Protein AF-A0A2A4GC80-F1 (afdb_monomer)

Radius of gyration: 31.44 Å; Cα contacts (8 Å, |Δi|>4): 1079; chains: 1; bounding box: 98×64×93 Å

InterPro domains:
  IPR057561 NAD glycohydrolase, translocation F5/8 type C domain [NF047619] (496-576)
  IPR057561 NAD glycohydrolase, translocation F5/8 type C domain [PF25302] (497-576)

Secondary structure (DSSP, 8-state):
---------PPP-----------------------SHHHHHHHTSS--HHHHHHHHHTT-HHHHHHHS--SHHHHHHHHSEEGGGTEE-TTGGGHHHHHHHHHHHHHHSS-GGGTHHHHHHHTT----TTHHHHHHHHHHHHHHHTT-THHHHTS-HHHHHHHHHHHH-SSS----HHHHHHS-HHHHHHHHHHHHHTSSTT-S-----GGGTTT-TTEEEEEE-SS-SSS-EEEEEEPTTS--EEEEEEEETTEEEEEEEEE----TTS-EEEEEEEETTEEEEEEE-SSSS-EEEEEEEEEETTEEEEEEEEEEE--TT-TT-EEEEEEEEEEEETT-TTS------PPPHHHHHHH-EEEE-EEEPEE-HHHHHHHHTT-SS--SSHHHHTTGGGT-GGGG--HHHH--SS--TT--GGGG-BEEEEE--S-TTS-GGGGG-TTS---EEEETTBPPPEEEEE-S--HHHHHHHSS-HHHH--TT-EEESSEEEEEEEB-TT-HHHHHHSEEEEEEEEEETTEEEEEEE--S-SS-EEEEES--EETT-EEEEEEEEEEPPSS--EEEEEEE--B-TTTS-HHHHHH--HHHHHHHHHHHHHH-

Solvent-accessible surface area (backbone atoms only — not comparable to full-atom values): 34296 Å² total; per-residue (Å²): 138,83,84,86,82,84,78,85,79,87,80,90,78,91,80,87,83,87,84,85,82,89,87,82,87,90,81,89,84,83,92,82,85,88,85,64,70,72,62,59,61,58,68,74,69,63,79,39,71,70,54,28,52,50,16,57,74,72,62,36,63,68,52,25,62,69,34,46,59,64,30,28,67,52,37,38,64,36,24,25,71,37,71,95,75,75,41,72,23,93,37,27,98,48,21,64,62,57,50,49,50,52,52,47,49,54,72,74,50,96,41,70,89,56,54,60,40,57,53,36,29,27,37,82,31,72,65,46,74,66,39,48,41,52,51,39,53,51,49,55,48,48,34,63,77,68,67,44,48,60,77,49,57,74,44,55,74,69,57,31,47,30,29,52,42,25,66,41,46,56,100,73,61,67,89,55,68,72,64,43,69,66,39,47,75,70,57,28,50,46,53,51,47,38,56,68,58,61,71,43,75,66,81,60,86,80,78,72,53,72,76,82,52,65,89,42,84,61,50,46,75,46,80,39,46,38,84,70,80,87,54,65,18,42,38,39,28,41,29,85,89,63,55,46,43,24,38,35,26,42,65,54,97,89,43,76,40,71,74,46,61,46,68,50,74,46,42,88,99,47,32,31,69,78,49,75,46,67,40,101,55,20,33,28,45,31,27,29,40,86,87,67,72,55,45,36,39,37,39,35,34,31,64,56,95,92,38,45,26,37,46,32,34,39,36,36,36,44,65,98,81,57,93,74,54,46,23,44,38,34,76,36,75,56,70,42,65,45,77,57,86,83,64,84,88,77,76,70,70,84,71,57,74,77,53,35,75,72,72,34,46,79,41,74,48,68,46,67,42,41,76,30,62,66,44,50,49,40,29,54,65,69,54,97,66,88,67,98,46,71,35,60,48,50,52,45,45,84,78,39,58,75,44,43,42,25,46,54,37,62,20,72,95,66,93,60,98,78,63,54,42,36,54,54,39,34,49,38,67,45,46,69,66,93,44,80,91,29,43,44,69,22,32,59,45,82,64,41,71,48,34,22,50,44,36,82,93,57,58,43,59,36,34,41,29,62,45,57,88,41,71,67,34,29,70,59,26,74,44,55,49,78,80,71,58,52,71,83,42,60,45,19,63,57,30,70,51,42,33,23,44,11,27,36,48,30,71,65,52,31,50,29,26,10,24,57,29,31,30,40,34,22,52,73,83,42,81,71,44,33,36,38,46,60,99,43,63,58,47,27,27,42,74,45,96,45,77,38,35,55,81,45,39,39,35,41,32,58,77,41,66,45,83,27,78,75,38,72,42,28,21,31,10,31,37,49,34,26,31,33,77,67,34,27,70,64,43,47,75,74,37,52,42,67,60,45,30,51,54,51,55,52,53,67,73,76,109

pLDDT: mean 83.47, std 18.4, range [22.56, 98.69]

Foldseek 3Di:
DDDDDDDDDDDDDDDDDDDDDDDDDDDDDDDDDDDPPVVVVVVLQDQDPVQCVVCVVVVVVVSNLNNPDQAQVSLCQAANAPPVVRGGHPCNVVLLVSLVVVLCDVVPDPVVVSLNSLLRHLAQDADDPRNLVSSLVSSVVCCVVVVVLCSLQVDDLNSSLSSLCSSQHDPDRDDDPVSLVSHDPSSSVSNVVCVVPVVPVPPDPPQDDPVVVVPDPQKDWDWADQAPPPGTWIWIAGAQPRAFWIWTWDQDPVGTGTQAIFGLPDDRQAWGFDDWYHDPAGIWTKTFGPPDFGWIKTFDWGQDPNFIWRAWIWIWGDDPPDPQQKIWTATGGQGHTRRPPPDPRDGDDDDDPVVSVVGTDIDHDAFEWDFPVQLVCLLQVQDPDGDPDVLVSLVCVVPPLNNRAGCQQQNDPDDDPPAFLLSQKWWDKAKDDPDPVQHSVLQADRSLQGWRKDFLVDWIKIKTAIDFPGPSLCVLQVDTPVVQFDQPDFFAAQDKKKFFWFSSNDPQRRQQAKTFQKKFKDKQNHTFHIYGYDSDRGIIMTTGGDTDGNGIMIIITRNDIDHHPHDSMTTTRYIRTGSRVRTDVVSRVRDDSVVSNVVVVVVVVVD

Structure (mmCIF, N/CA/C/O backbone):
data_AF-A0A2A4GC80-F1
#
_entry.id   AF-A0A2A4GC80-F1
#
loop_
_atom_site.group_PDB
_atom_site.id
_atom_site.type_symbol
_atom_site.label_atom_id
_atom_site.label_alt_id
_atom_site.label_comp_id
_atom_site.label_asym_id
_atom_site.label_entity_id
_atom_site.label_seq_id
_atom_site.pdbx_PDB_ins_code
_atom_site.Cartn_x
_atom_site.Cartn_y
_atom_site.Cartn_z
_atom_site.occupancy
_atom_site.B_iso_or_equiv
_atom_site.auth_seq_id
_atom_site.auth_comp_id
_atom_site.auth_asym_id
_atom_site.auth_atom_id
_atom_site.pdbx_PDB_model_num
ATOM 1 N N . MET A 1 1 ? 11.403 14.231 -29.311 1.00 30.09 1 MET A N 1
ATOM 2 C CA . MET A 1 1 ? 12.741 14.711 -28.906 1.00 30.09 1 MET A CA 1
ATOM 3 C C . MET A 1 1 ? 12.666 16.214 -28.730 1.00 30.09 1 MET A C 1
ATOM 5 O O . MET A 1 1 ? 12.681 16.936 -29.720 1.00 30.09 1 MET A O 1
ATOM 9 N N . VAL A 1 2 ? 12.499 16.675 -27.494 1.00 27.56 2 VAL A N 1
ATOM 10 C CA . VAL A 1 2 ? 12.651 18.093 -27.150 1.00 27.56 2 VAL A CA 1
ATOM 11 C C . VAL A 1 2 ? 14.129 18.310 -26.825 1.00 27.56 2 VAL A C 1
ATOM 13 O O . VAL A 1 2 ? 14.742 17.507 -26.131 1.00 27.56 2 VAL A O 1
ATOM 16 N N . SER A 1 3 ? 14.732 19.332 -27.428 1.00 22.56 3 SER A N 1
ATOM 17 C CA . SER A 1 3 ? 16.130 19.713 -27.222 1.00 22.56 3 SER A CA 1
ATOM 18 C C . SER A 1 3 ? 16.214 20.654 -26.020 1.00 22.56 3 SER A C 1
ATOM 20 O O . SER A 1 3 ? 15.749 21.790 -26.104 1.00 22.56 3 SER A O 1
ATOM 22 N N . CYS A 1 4 ? 16.816 20.203 -24.917 1.00 28.69 4 CYS A N 1
ATOM 23 C CA . CYS A 1 4 ? 17.088 21.056 -23.759 1.00 28.69 4 CYS A CA 1
ATOM 24 C C . CYS A 1 4 ? 18.430 21.782 -23.926 1.00 28.69 4 CYS A C 1
ATOM 26 O O . CYS A 1 4 ? 19.508 21.206 -23.784 1.00 28.69 4 CYS A O 1
ATOM 28 N N . ASN A 1 5 ? 18.358 23.078 -24.238 1.00 27.77 5 ASN A N 1
ATOM 29 C CA . ASN A 1 5 ? 19.490 24.001 -24.174 1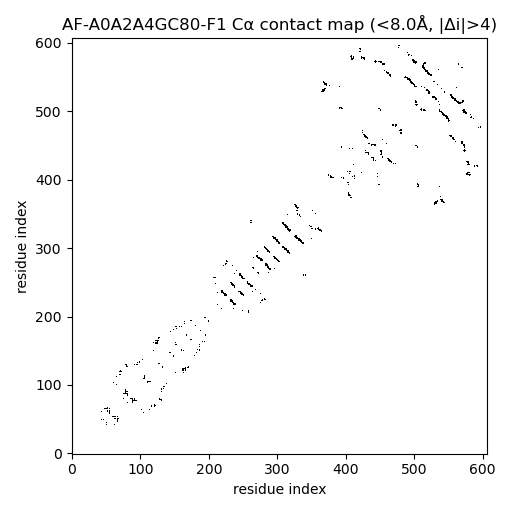.00 27.77 5 ASN A CA 1
ATOM 30 C C . ASN A 1 5 ? 19.670 24.487 -22.728 1.00 27.77 5 ASN A C 1
ATOM 32 O O . ASN A 1 5 ? 19.013 25.434 -22.296 1.00 27.77 5 ASN A O 1
ATOM 36 N N . LEU A 1 6 ? 20.600 23.879 -21.991 1.00 30.59 6 LEU A N 1
ATOM 37 C CA . LEU A 1 6 ? 21.017 24.350 -20.670 1.00 30.59 6 LEU A CA 1
ATOM 38 C C . LEU A 1 6 ? 21.818 25.657 -20.795 1.00 30.59 6 LEU A C 1
ATOM 40 O O . LEU A 1 6 ? 23.000 25.655 -21.141 1.00 30.59 6 LEU A O 1
ATOM 44 N N . LYS A 1 7 ? 21.191 26.795 -20.474 1.00 27.86 7 LYS A N 1
ATOM 45 C CA . LYS A 1 7 ? 21.909 28.026 -20.110 1.00 27.86 7 LYS A CA 1
ATOM 46 C C . LYS A 1 7 ? 22.063 28.073 -18.595 1.00 27.86 7 LYS A C 1
ATOM 48 O O . LYS A 1 7 ? 21.141 28.443 -17.879 1.00 27.86 7 LYS A O 1
ATOM 53 N N . THR A 1 8 ? 23.253 27.740 -18.113 1.00 30.36 8 THR A N 1
ATOM 54 C CA . THR A 1 8 ? 23.634 27.909 -16.711 1.00 30.36 8 THR A CA 1
ATOM 55 C C . THR A 1 8 ? 23.773 29.398 -16.372 1.00 30.36 8 THR A C 1
ATOM 57 O O . THR A 1 8 ? 24.620 30.107 -16.918 1.00 30.36 8 THR A O 1
ATOM 60 N N . LYS A 1 9 ? 22.951 29.895 -15.441 1.00 26.89 9 LYS A N 1
ATOM 61 C CA . LYS A 1 9 ? 23.216 31.142 -14.711 1.00 26.89 9 LYS A CA 1
ATOM 62 C C . LYS A 1 9 ? 23.900 30.784 -13.392 1.00 26.89 9 LYS A C 1
ATOM 64 O O . LYS A 1 9 ? 23.278 30.209 -12.509 1.00 26.89 9 LYS A O 1
ATOM 69 N N . LYS A 1 10 ? 25.186 31.127 -13.269 1.00 28.64 10 LYS A N 1
ATOM 70 C CA . LYS A 1 10 ? 25.913 31.126 -11.992 1.00 28.64 10 LYS A CA 1
ATOM 71 C C . LYS A 1 10 ? 25.399 32.270 -11.115 1.00 28.64 10 LYS A C 1
ATOM 73 O O . LYS A 1 10 ? 25.382 33.413 -11.567 1.00 28.64 10 LYS A O 1
ATOM 78 N N . ALA A 1 11 ? 25.037 31.962 -9.874 1.00 28.16 11 ALA A N 1
ATOM 79 C CA . ALA A 1 11 ? 24.889 32.941 -8.806 1.00 28.16 11 ALA A CA 1
ATOM 80 C C . ALA A 1 11 ? 26.154 32.915 -7.934 1.00 28.16 11 ALA A C 1
ATOM 82 O O . ALA A 1 11 ? 26.531 31.875 -7.396 1.00 28.16 11 ALA A O 1
ATOM 83 N N . ASP A 1 12 ? 26.817 34.065 -7.838 1.00 28.16 12 ASP A N 1
ATOM 84 C CA . ASP A 1 12 ? 27.981 34.306 -6.991 1.00 28.16 12 ASP A CA 1
ATOM 85 C C . ASP A 1 12 ? 27.600 34.296 -5.502 1.00 28.16 12 ASP A C 1
ATOM 87 O O . ASP A 1 12 ? 26.758 35.083 -5.064 1.00 28.16 12 ASP A O 1
ATOM 91 N N . LYS A 1 13 ? 28.308 33.507 -4.687 1.00 29.33 13 LYS A N 1
ATOM 92 C CA . LYS A 1 13 ? 28.498 33.804 -3.260 1.00 29.33 13 LYS A CA 1
ATOM 93 C C . LYS A 1 13 ? 29.982 33.722 -2.911 1.00 29.33 13 LYS A C 1
ATOM 95 O O . LYS A 1 13 ? 30.627 32.689 -3.047 1.00 29.33 13 LYS A O 1
ATOM 100 N N . LYS A 1 14 ? 30.504 34.874 -2.486 1.00 26.70 14 LYS A N 1
ATOM 101 C CA . LYS A 1 14 ? 31.869 35.115 -2.012 1.00 26.70 14 LYS A CA 1
ATOM 102 C C . LYS A 1 14 ? 32.149 34.313 -0.735 1.00 26.70 14 LYS A C 1
ATOM 104 O O . LYS A 1 14 ? 31.434 34.480 0.248 1.00 26.70 14 LYS A O 1
ATOM 109 N N . GLN A 1 15 ? 33.239 33.552 -0.728 1.00 27.12 15 GLN A N 1
ATOM 110 C CA . GLN A 1 15 ? 33.952 33.146 0.485 1.00 27.12 15 GLN A CA 1
ATOM 111 C C . GLN A 1 15 ? 35.281 33.905 0.552 1.00 27.12 15 GLN A C 1
ATOM 113 O O . GLN A 1 15 ? 36.039 33.955 -0.417 1.00 27.12 15 GLN A O 1
ATOM 118 N N . THR A 1 16 ? 35.540 34.523 1.699 1.00 24.94 16 THR A N 1
ATOM 119 C CA . THR A 1 16 ? 36.788 35.214 2.038 1.00 24.94 16 THR A CA 1
ATOM 120 C C . THR A 1 16 ? 37.766 34.202 2.649 1.00 24.94 16 THR A C 1
ATOM 122 O O . THR A 1 16 ? 37.379 33.528 3.603 1.00 24.94 16 THR A O 1
ATOM 125 N N . PRO A 1 17 ? 39.018 34.080 2.171 1.00 26.22 17 PRO A N 1
ATOM 126 C CA . PRO A 1 17 ? 39.993 33.165 2.756 1.00 26.22 17 PRO A CA 1
ATOM 127 C C . PRO A 1 17 ? 40.905 33.896 3.750 1.00 26.22 17 PRO A C 1
ATOM 129 O O . PRO A 1 17 ? 41.519 34.908 3.406 1.00 26.22 17 PRO A O 1
ATOM 132 N N . HIS A 1 18 ? 41.059 33.354 4.961 1.00 26.95 18 HIS A N 1
ATOM 133 C CA . HIS A 1 18 ? 42.179 33.717 5.827 1.00 26.95 18 HIS A CA 1
ATOM 134 C C . HIS A 1 18 ? 43.362 32.785 5.560 1.00 26.95 18 HIS A C 1
ATOM 136 O O . HIS A 1 18 ? 43.351 31.596 5.861 1.00 26.95 18 HIS A O 1
ATOM 142 N N . VAL A 1 19 ? 44.382 33.380 4.951 1.00 26.44 19 VAL A N 1
ATOM 143 C CA . VAL A 1 19 ? 45.738 32.862 4.792 1.00 26.44 19 VAL A CA 1
ATOM 144 C C . VAL A 1 19 ? 46.459 32.944 6.135 1.00 26.44 19 VAL A C 1
ATOM 146 O O . VAL A 1 19 ? 46.488 34.020 6.725 1.00 26.44 19 VAL A O 1
ATOM 149 N N . LEU A 1 20 ? 47.158 31.883 6.540 1.00 23.19 20 LEU A N 1
ATOM 150 C CA . LEU A 1 20 ? 48.491 32.037 7.125 1.00 23.19 20 LEU A CA 1
ATOM 151 C C . LEU A 1 20 ? 49.380 30.854 6.718 1.00 23.19 20 LEU A C 1
ATOM 153 O O . LEU A 1 20 ? 49.014 29.690 6.854 1.00 23.19 20 LEU A O 1
ATOM 157 N N . LYS A 1 21 ? 50.534 31.193 6.144 1.00 24.34 21 LYS A N 1
ATOM 158 C CA . LYS A 1 21 ? 51.545 30.295 5.586 1.00 24.34 21 LYS A CA 1
ATOM 159 C C . LYS A 1 21 ? 52.727 30.155 6.555 1.00 24.34 21 LYS A C 1
ATOM 161 O O . LYS A 1 21 ? 53.212 31.158 7.062 1.00 24.34 21 LYS A O 1
ATOM 166 N N . THR A 1 22 ? 53.217 28.914 6.624 1.00 24.11 22 THR A N 1
ATOM 167 C CA . THR A 1 22 ? 54.626 28.451 6.635 1.00 24.11 22 THR A CA 1
ATOM 168 C C . THR A 1 22 ? 55.581 28.821 7.768 1.00 24.11 22 THR A C 1
ATOM 170 O O . THR A 1 22 ? 55.891 29.991 7.936 1.00 24.11 22 THR A O 1
ATOM 173 N N . THR A 1 23 ? 56.204 27.777 8.331 1.00 23.80 23 THR A N 1
ATOM 174 C CA . THR A 1 23 ? 57.661 27.466 8.432 1.00 23.80 23 THR A CA 1
ATOM 175 C C . THR A 1 23 ? 57.766 26.093 9.131 1.00 23.80 23 THR A C 1
ATOM 177 O O . THR A 1 23 ? 56.880 25.797 9.921 1.00 23.80 23 THR A O 1
ATOM 180 N N . SER A 1 24 ? 58.737 25.187 9.010 1.00 27.38 24 SER A N 1
ATOM 181 C CA . SER A 1 24 ? 59.916 24.909 8.174 1.00 27.38 24 SER A CA 1
ATOM 182 C C . SER A 1 24 ? 60.475 23.546 8.655 1.00 27.38 24 SER A C 1
ATOM 184 O O . SER A 1 24 ? 60.138 23.091 9.745 1.00 27.38 24 SER A O 1
ATOM 186 N N . ASP A 1 25 ? 61.319 22.931 7.834 1.00 27.03 25 ASP A N 1
ATOM 187 C CA . ASP A 1 25 ? 61.891 21.575 7.900 1.00 27.03 25 ASP A CA 1
ATOM 188 C C . ASP A 1 25 ? 62.684 21.111 9.152 1.00 27.03 25 ASP A C 1
ATOM 190 O O . ASP A 1 25 ? 63.429 21.869 9.768 1.00 27.03 25 ASP A O 1
ATOM 194 N N . SER A 1 26 ? 62.618 19.779 9.340 1.00 27.89 26 SER A N 1
ATOM 195 C CA . SER A 1 26 ? 63.651 18.782 9.725 1.00 27.89 26 SER A CA 1
ATOM 196 C C . SER A 1 26 ? 64.352 18.776 11.103 1.00 27.89 26 SER A C 1
ATOM 198 O O . SER A 1 26 ? 65.144 19.658 11.421 1.00 27.89 26 SER A O 1
ATOM 200 N N . SER A 1 27 ? 64.209 17.666 11.849 1.00 27.67 27 SER A N 1
ATOM 201 C CA . SER A 1 27 ? 65.327 16.823 12.353 1.00 27.67 27 SER A CA 1
ATOM 202 C C . SER A 1 27 ? 64.827 15.539 13.056 1.00 27.67 27 SER A C 1
ATOM 204 O O . SER A 1 27 ? 63.855 15.564 13.805 1.00 27.67 27 SER A O 1
ATOM 206 N N . GLU A 1 28 ? 65.494 14.412 12.770 1.00 28.80 28 GLU A N 1
ATOM 207 C CA . GLU A 1 28 ? 65.446 13.114 13.482 1.00 28.80 28 GLU A CA 1
ATOM 208 C C . GLU A 1 28 ? 65.971 13.302 14.937 1.00 28.80 28 GLU A C 1
ATOM 210 O O . GLU A 1 28 ? 66.732 14.233 15.174 1.00 28.80 28 GLU A O 1
ATOM 215 N N . ALA A 1 29 ? 65.693 12.529 15.994 1.00 26.30 29 ALA A N 1
ATOM 216 C CA . ALA A 1 29 ? 65.423 11.106 16.175 1.00 26.30 29 ALA A CA 1
ATOM 217 C C . ALA A 1 29 ? 64.966 10.828 17.641 1.00 26.30 29 ALA A C 1
ATOM 219 O O . ALA A 1 29 ? 65.136 11.667 18.520 1.00 26.30 29 ALA A O 1
ATOM 220 N N . VAL A 1 30 ? 64.575 9.567 17.882 1.00 28.00 30 VAL A N 1
ATOM 221 C CA . VAL A 1 30 ? 64.546 8.800 19.155 1.00 28.00 30 VAL A CA 1
ATOM 222 C C . VAL A 1 30 ? 63.257 8.830 19.999 1.00 28.00 30 VAL A C 1
ATOM 224 O O . VAL A 1 30 ? 62.967 9.766 20.730 1.00 28.00 30 VAL A O 1
ATOM 227 N N . LEU A 1 31 ? 62.542 7.702 19.888 1.00 33.00 31 LEU A N 1
ATOM 228 C CA . LEU A 1 31 ? 61.768 6.967 20.901 1.00 33.00 31 LEU A CA 1
ATOM 229 C C . LEU A 1 31 ? 61.657 7.592 22.303 1.00 33.00 31 LEU A C 1
ATOM 231 O O . LEU A 1 31 ? 62.633 7.587 23.041 1.00 33.00 31 LEU A O 1
ATOM 235 N N . GLU A 1 32 ? 60.423 7.914 22.704 1.00 27.81 32 GLU A N 1
ATOM 236 C CA . GLU A 1 32 ? 59.838 7.514 23.995 1.00 27.81 32 GLU A CA 1
ATOM 237 C C . GLU A 1 32 ? 58.305 7.714 23.966 1.00 27.81 32 GLU A C 1
ATOM 239 O O . GLU A 1 32 ? 57.796 8.814 23.765 1.00 27.81 32 GLU A O 1
ATOM 244 N N . ALA A 1 33 ? 57.559 6.620 24.137 1.00 30.41 33 ALA A N 1
ATOM 245 C CA . ALA A 1 33 ? 56.185 6.618 24.654 1.00 30.41 33 ALA A CA 1
ATOM 246 C C . ALA A 1 33 ? 56.276 6.320 26.170 1.00 30.41 33 ALA A C 1
ATOM 248 O O . ALA A 1 33 ? 57.247 5.658 26.545 1.00 30.41 33 ALA A O 1
ATOM 249 N N . PRO A 1 34 ? 55.313 6.706 27.043 1.00 42.09 34 PRO A N 1
ATOM 250 C CA . PRO A 1 34 ? 53.899 6.955 26.736 1.00 42.09 34 PRO A CA 1
ATOM 251 C C . PRO A 1 34 ? 53.260 8.185 27.428 1.00 42.09 34 PRO A C 1
ATOM 253 O O . PRO A 1 34 ? 53.613 8.566 28.540 1.00 42.09 34 PRO A O 1
ATOM 256 N N . ALA A 1 35 ? 52.218 8.750 26.809 1.00 31.97 35 ALA A N 1
ATOM 257 C CA . ALA A 1 35 ? 51.281 9.669 27.474 1.00 31.97 35 ALA A CA 1
ATOM 258 C C . ALA A 1 35 ? 49.834 9.542 26.945 1.00 31.97 35 ALA A C 1
ATOM 260 O O . ALA A 1 35 ? 49.085 10.515 26.964 1.00 31.97 35 ALA A O 1
ATOM 261 N N . SER A 1 36 ? 49.426 8.367 26.444 1.00 41.88 36 SER A N 1
ATOM 262 C CA . SER A 1 36 ? 48.103 8.189 25.815 1.00 41.88 36 SER A CA 1
ATOM 263 C C . SER A 1 36 ? 47.082 7.379 26.625 1.00 41.88 36 SER A C 1
ATOM 265 O O . SER A 1 36 ? 45.894 7.511 26.362 1.00 41.88 36 SER A O 1
ATOM 267 N N . GLU A 1 37 ? 47.467 6.611 27.649 1.00 37.44 37 GLU A N 1
ATOM 268 C CA . GLU A 1 37 ? 46.485 5.788 28.389 1.00 37.44 37 GLU A CA 1
ATOM 269 C C . GLU A 1 37 ? 45.679 6.563 29.447 1.00 37.44 37 GLU A C 1
ATOM 271 O O . GLU A 1 37 ? 44.531 6.219 29.730 1.00 37.44 37 GLU A O 1
ATOM 276 N N . GLN A 1 38 ? 46.216 7.650 30.010 1.00 36.03 38 GLN A N 1
ATOM 277 C CA . GLN A 1 38 ? 45.509 8.395 31.065 1.00 36.03 38 GLN A CA 1
ATOM 278 C C . GLN A 1 38 ? 44.418 9.336 30.534 1.00 36.03 38 GLN A C 1
ATOM 280 O O . GLN A 1 38 ? 43.483 9.655 31.268 1.00 36.03 38 GLN A O 1
ATOM 285 N N . THR A 1 39 ? 44.490 9.753 29.269 1.00 34.53 39 THR A N 1
ATOM 286 C CA . THR A 1 39 ? 43.529 10.704 28.687 1.00 34.53 39 THR A CA 1
ATOM 287 C C . THR A 1 39 ? 42.304 9.996 28.095 1.00 34.53 39 THR A C 1
ATOM 289 O O . THR A 1 39 ? 41.198 10.513 28.207 1.00 34.53 39 THR A O 1
ATOM 292 N N . GLN A 1 40 ? 42.461 8.774 27.567 1.00 39.03 40 GLN A N 1
ATOM 293 C CA . GLN A 1 40 ? 41.349 7.950 27.061 1.00 39.03 40 GLN A CA 1
ATOM 294 C C . GLN A 1 40 ? 40.505 7.330 28.190 1.00 39.03 40 GLN A C 1
ATOM 296 O O . GLN A 1 40 ? 39.284 7.293 28.096 1.00 39.03 40 GLN A O 1
ATOM 301 N N . SER A 1 41 ? 41.133 6.951 29.309 1.00 44.44 41 SER A N 1
ATOM 302 C CA . SER A 1 41 ? 40.445 6.442 30.511 1.00 44.44 41 SER A CA 1
ATOM 303 C C . SER A 1 41 ? 39.530 7.487 31.178 1.00 44.44 41 SER A C 1
ATOM 305 O O . SER A 1 41 ? 38.493 7.153 31.758 1.00 44.44 41 SER A O 1
ATOM 307 N N . LYS A 1 42 ? 39.871 8.777 31.049 1.00 42.66 42 LYS A N 1
ATOM 308 C CA . LYS A 1 42 ? 39.121 9.879 31.669 1.00 42.66 42 LYS A CA 1
ATOM 309 C C . LYS A 1 42 ? 37.862 10.279 30.886 1.00 42.66 42 LYS A C 1
ATOM 311 O O . LYS A 1 42 ? 36.890 10.692 31.507 1.00 42.66 42 LYS A O 1
ATOM 316 N N . LEU A 1 43 ? 37.856 10.098 29.561 1.00 46.62 43 LEU A N 1
ATOM 317 C CA . LEU A 1 43 ? 36.695 10.350 28.688 1.00 46.62 43 LEU A CA 1
ATOM 318 C C . LEU A 1 43 ? 35.572 9.311 28.870 1.00 46.62 43 LEU A C 1
ATOM 320 O O . LEU A 1 43 ? 34.407 9.620 28.655 1.00 46.62 43 LEU A O 1
ATOM 324 N N . THR A 1 44 ? 35.895 8.107 29.352 1.00 50.66 44 THR A N 1
ATOM 325 C CA . THR A 1 44 ? 34.925 7.016 29.556 1.00 50.66 44 THR A CA 1
ATOM 326 C C . THR A 1 44 ? 34.139 7.054 30.877 1.00 50.66 44 THR A C 1
ATOM 328 O O . THR A 1 44 ? 33.307 6.173 31.094 1.00 50.66 44 THR A O 1
ATOM 331 N N . GLN A 1 45 ? 34.376 8.017 31.780 1.00 60.00 45 GLN A N 1
ATOM 332 C CA . GLN A 1 45 ? 33.712 8.050 33.100 1.00 60.00 45 GLN A CA 1
ATOM 333 C C . GLN A 1 45 ? 32.549 9.043 33.225 1.00 60.00 45 GLN A C 1
ATOM 335 O O . GLN A 1 45 ? 31.701 8.849 34.093 1.00 60.00 45 GLN A O 1
ATOM 340 N N . GLU A 1 46 ? 32.488 10.083 32.396 1.00 79.19 46 GLU A N 1
ATOM 341 C CA . GLU A 1 46 ? 31.406 11.071 32.454 1.00 79.19 46 GLU A CA 1
ATOM 342 C C . GLU A 1 46 ? 30.143 10.526 31.773 1.00 79.19 46 GLU A C 1
ATOM 344 O O . GLU A 1 46 ? 30.233 9.892 30.715 1.00 79.19 46 GLU A O 1
ATOM 349 N N . ILE A 1 47 ? 28.976 10.722 32.400 1.00 83.88 47 ILE A N 1
ATOM 350 C CA . ILE A 1 47 ? 27.700 10.288 31.823 1.00 83.88 47 ILE A CA 1
ATOM 351 C C . ILE A 1 47 ? 27.250 11.327 30.793 1.00 83.88 47 ILE A C 1
ATOM 353 O O . ILE A 1 47 ? 27.002 12.475 31.160 1.00 83.88 47 ILE A O 1
ATOM 357 N N . SER A 1 48 ? 27.162 10.943 29.519 1.00 88.19 48 SER A N 1
ATOM 358 C CA . SER A 1 48 ? 26.758 11.841 28.430 1.00 88.19 48 SER A CA 1
ATOM 359 C C . SER A 1 48 ? 26.063 11.099 27.287 1.00 88.19 48 SER A C 1
ATOM 361 O O . SER A 1 48 ? 26.277 9.904 27.074 1.00 88.19 48 SER A O 1
ATOM 363 N N . ILE A 1 49 ? 25.261 11.835 26.511 1.00 89.12 49 ILE A N 1
ATOM 364 C CA . ILE A 1 49 ? 24.573 11.318 25.319 1.00 89.12 49 ILE A CA 1
ATOM 365 C C . ILE A 1 49 ? 25.576 10.828 24.266 1.00 89.12 49 ILE A C 1
ATOM 367 O O . ILE A 1 49 ? 25.414 9.738 23.718 1.00 89.12 49 ILE A O 1
ATOM 371 N N . GLU A 1 50 ? 26.663 11.571 24.049 1.00 87.25 50 GLU A N 1
ATOM 372 C CA . GLU A 1 50 ? 27.740 11.181 23.132 1.00 87.25 50 GLU A CA 1
ATOM 373 C C . GLU A 1 50 ? 28.369 9.837 23.536 1.00 87.25 50 GLU A C 1
ATOM 375 O O . GLU A 1 50 ? 28.542 8.946 22.703 1.00 87.25 50 GLU A O 1
ATOM 380 N N . ASN A 1 51 ? 28.631 9.638 24.832 1.00 88.50 51 ASN A N 1
ATOM 381 C CA . ASN A 1 51 ? 29.185 8.383 25.335 1.00 88.50 51 ASN A CA 1
ATOM 382 C C . ASN A 1 51 ? 28.185 7.221 25.242 1.00 88.50 51 ASN A C 1
ATOM 384 O O . ASN A 1 51 ? 28.596 6.081 25.017 1.00 88.50 51 ASN A O 1
ATOM 388 N N . LEU A 1 52 ? 26.883 7.487 25.386 1.00 92.12 52 LEU A N 1
ATOM 389 C CA . LEU A 1 52 ? 25.836 6.489 25.169 1.00 92.12 52 LEU A CA 1
ATOM 390 C C . LEU A 1 52 ? 25.750 6.074 23.688 1.00 92.12 52 LEU A C 1
ATOM 392 O O . LEU A 1 52 ? 25.652 4.881 23.392 1.00 92.12 52 LEU A O 1
ATOM 396 N N . TYR A 1 53 ? 25.846 7.031 22.758 1.00 88.56 53 TYR A N 1
ATOM 397 C CA . TYR A 1 53 ? 25.906 6.768 21.315 1.00 88.56 53 TYR A CA 1
ATOM 398 C C . TYR A 1 53 ? 27.137 5.936 20.930 1.00 88.56 53 TYR A C 1
ATOM 400 O O . TYR A 1 53 ? 27.013 4.942 20.207 1.00 88.56 53 TYR A O 1
ATOM 408 N N . LEU A 1 54 ? 28.316 6.299 21.446 1.00 85.38 54 LEU A N 1
ATOM 409 C CA . LEU A 1 54 ? 29.553 5.549 21.217 1.00 85.38 54 LEU A CA 1
ATOM 410 C C . LEU A 1 54 ? 29.439 4.117 21.750 1.00 85.38 54 LEU A C 1
ATOM 412 O O . LEU A 1 54 ? 29.711 3.171 21.013 1.00 85.38 54 LEU A O 1
ATOM 416 N N . ALA A 1 55 ? 28.949 3.941 22.980 1.00 90.81 55 ALA A N 1
ATOM 417 C CA . ALA A 1 55 ? 28.790 2.620 23.582 1.00 90.81 55 ALA A CA 1
ATOM 418 C C . ALA A 1 55 ? 27.823 1.715 22.799 1.00 90.81 55 ALA A C 1
ATOM 420 O O . ALA A 1 55 ? 28.080 0.518 22.649 1.00 90.81 55 ALA A O 1
ATOM 421 N N . LEU A 1 56 ? 26.731 2.276 22.268 1.00 87.69 56 LEU A N 1
ATOM 422 C CA . LEU A 1 56 ? 25.797 1.548 21.408 1.00 87.69 56 LEU A CA 1
ATOM 423 C C . LEU A 1 56 ? 26.447 1.155 20.071 1.00 87.69 56 LEU A C 1
ATOM 425 O O . LEU A 1 56 ? 26.357 -0.002 19.657 1.00 87.69 56 LEU A O 1
ATOM 429 N N . THR A 1 57 ? 27.137 2.097 19.423 1.00 85.56 57 THR A N 1
ATOM 430 C CA . THR A 1 57 ? 27.787 1.897 18.116 1.00 85.56 57 THR A CA 1
ATOM 431 C C . THR A 1 57 ? 28.893 0.843 18.187 1.00 85.56 57 THR A C 1
ATOM 433 O O . THR A 1 57 ? 28.987 -0.032 17.325 1.00 85.56 57 THR A O 1
ATOM 436 N N . GLU A 1 58 ? 29.708 0.890 19.240 1.00 89.19 58 GLU A N 1
ATOM 437 C CA . GLU A 1 58 ? 30.797 -0.061 19.484 1.00 89.19 58 GLU A CA 1
ATOM 438 C C . GLU A 1 58 ? 30.307 -1.388 20.081 1.00 89.19 58 GLU A C 1
ATOM 440 O O . GLU A 1 58 ? 31.073 -2.348 20.176 1.00 89.19 58 GLU A O 1
ATOM 445 N N . LYS A 1 59 ? 29.022 -1.464 20.456 1.00 88.12 59 LYS A N 1
ATOM 446 C CA . LYS A 1 59 ? 28.410 -2.583 21.185 1.00 88.12 59 LYS A CA 1
ATOM 447 C C . LYS A 1 59 ? 29.151 -2.925 22.485 1.00 88.12 59 LYS A C 1
ATOM 449 O O . LYS A 1 59 ? 29.153 -4.081 22.912 1.00 88.12 59 LYS A O 1
ATOM 454 N N . ASP A 1 60 ? 29.748 -1.929 23.142 1.00 92.19 60 ASP A N 1
ATOM 455 C CA . ASP A 1 60 ? 30.330 -2.090 24.475 1.00 92.19 60 ASP A CA 1
ATOM 456 C C . ASP A 1 60 ? 29.198 -2.127 25.505 1.00 92.19 60 ASP A C 1
ATOM 458 O O . ASP A 1 60 ? 28.674 -1.102 25.939 1.00 92.19 60 ASP A O 1
ATOM 462 N N . THR A 1 61 ? 28.809 -3.336 25.908 1.00 91.62 61 THR A N 1
ATOM 463 C CA . THR A 1 61 ? 27.701 -3.563 26.844 1.00 91.62 61 THR A CA 1
ATOM 464 C C . THR A 1 61 ? 27.955 -2.947 28.217 1.00 91.62 61 THR A C 1
ATOM 466 O O . THR A 1 61 ? 27.023 -2.472 28.862 1.00 91.62 61 THR A O 1
ATOM 469 N N . THR A 1 62 ? 29.210 -2.928 28.676 1.00 91.25 62 THR A N 1
ATOM 470 C CA . THR A 1 62 ? 29.563 -2.397 29.999 1.00 91.25 62 THR A CA 1
ATOM 471 C C . THR A 1 62 ? 29.492 -0.878 29.986 1.00 91.25 62 THR 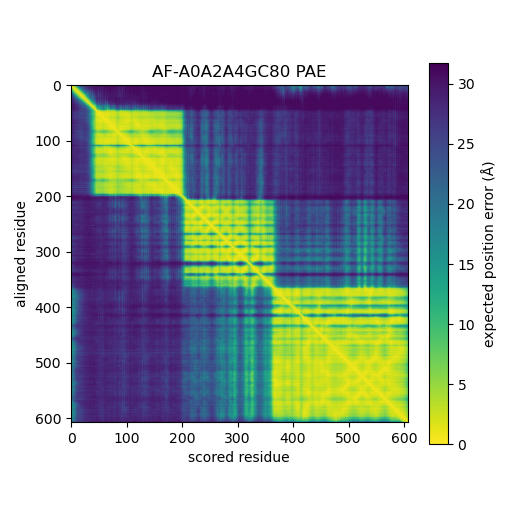A C 1
ATOM 473 O O . THR A 1 62 ? 28.913 -0.273 30.892 1.00 91.25 62 THR A O 1
ATOM 476 N N . ALA A 1 63 ? 30.045 -0.252 28.944 1.00 91.69 63 ALA A N 1
ATOM 477 C CA . ALA A 1 63 ? 29.909 1.182 28.746 1.00 91.69 63 ALA A CA 1
ATOM 478 C C . ALA A 1 63 ? 28.444 1.570 28.525 1.00 91.69 63 ALA A C 1
ATOM 480 O O . ALA A 1 63 ? 27.999 2.549 29.116 1.00 91.69 63 ALA A O 1
ATOM 481 N N . PHE A 1 64 ? 27.677 0.778 27.772 1.00 94.94 64 PHE A N 1
ATOM 482 C CA . PHE A 1 64 ? 26.273 1.058 27.496 1.00 94.94 64 PHE A CA 1
ATOM 483 C C . PHE A 1 64 ? 25.456 1.083 28.784 1.00 94.94 64 PHE A C 1
ATOM 485 O O . PHE A 1 64 ? 24.833 2.096 29.082 1.00 94.94 64 PHE A O 1
ATOM 492 N N . PHE A 1 65 ? 25.523 0.030 29.609 1.00 94.44 65 PHE A N 1
ATOM 493 C CA . PHE A 1 65 ? 24.813 0.027 30.889 1.00 94.44 65 PHE A CA 1
ATOM 494 C C . PHE A 1 65 ? 25.263 1.167 31.794 1.00 94.44 65 PHE A C 1
ATOM 496 O O . PHE A 1 65 ? 24.429 1.746 32.477 1.00 94.44 65 PHE A O 1
ATOM 503 N N . ARG A 1 66 ? 26.552 1.529 31.814 1.00 93.00 66 ARG A N 1
ATOM 504 C CA . ARG A 1 66 ? 27.042 2.671 32.603 1.00 93.00 66 ARG A CA 1
ATOM 505 C C . ARG A 1 66 ? 26.435 4.002 32.145 1.00 93.00 66 ARG A C 1
ATOM 507 O O . ARG A 1 66 ? 26.150 4.833 33.000 1.00 93.00 66 ARG A O 1
ATOM 514 N N . GLN A 1 67 ? 26.264 4.181 30.837 1.00 93.94 67 GLN A N 1
ATOM 515 C CA . GLN A 1 67 ? 25.803 5.420 30.203 1.00 93.94 67 GLN A CA 1
ATOM 516 C C . GLN A 1 67 ? 24.276 5.516 30.077 1.00 93.94 67 GLN A C 1
ATOM 518 O O . GLN A 1 67 ? 23.740 6.613 29.948 1.00 93.94 67 GLN A O 1
ATOM 523 N N . PHE A 1 68 ? 23.567 4.385 30.115 1.00 96.12 68 PHE A N 1
ATOM 524 C CA . PHE A 1 68 ? 22.109 4.361 30.052 1.00 96.12 68 PHE A CA 1
ATOM 525 C C . PHE A 1 68 ? 21.505 5.078 31.273 1.00 96.12 68 PHE A C 1
ATOM 527 O O . PHE A 1 68 ? 22.068 4.947 32.371 1.00 96.12 68 PHE A O 1
ATOM 534 N N . PRO A 1 69 ? 20.378 5.806 31.114 1.00 96.12 69 PRO A N 1
ATOM 535 C CA . PRO A 1 69 ? 19.771 6.558 32.204 1.00 96.12 69 PRO A CA 1
ATOM 536 C C . PRO A 1 69 ? 19.585 5.757 33.489 1.00 96.12 69 PRO A C 1
ATOM 538 O O . PRO A 1 69 ? 19.227 4.579 33.465 1.00 96.12 69 PRO A O 1
ATOM 541 N N . LYS A 1 70 ? 19.855 6.407 34.623 1.00 93.38 70 LYS A N 1
ATOM 542 C CA . LYS A 1 70 ? 19.840 5.770 35.948 1.00 93.38 70 LYS A CA 1
ATOM 543 C C . LYS A 1 70 ? 18.578 6.016 36.745 1.00 93.38 70 LYS A C 1
ATOM 545 O O . LYS A 1 70 ? 18.305 5.249 37.658 1.00 93.38 70 LYS A O 1
ATOM 550 N N . ASP A 1 71 ? 17.827 7.046 36.396 1.00 95.25 71 ASP A N 1
ATOM 551 C CA . ASP A 1 71 ? 16.580 7.429 37.038 1.00 95.25 71 ASP A CA 1
ATOM 552 C C . ASP A 1 71 ? 15.631 8.058 36.012 1.00 95.25 71 ASP A C 1
ATOM 554 O O . ASP A 1 71 ? 16.008 8.301 34.859 1.00 95.25 71 ASP A O 1
ATOM 558 N N . PHE A 1 72 ? 14.389 8.304 36.430 1.00 95.31 72 PHE A N 1
ATOM 559 C CA . PHE A 1 72 ? 13.360 8.854 35.554 1.00 95.31 72 PHE A CA 1
ATOM 560 C C . PHE A 1 72 ? 13.733 10.216 34.964 1.00 95.31 72 PHE A C 1
ATOM 562 O O . PHE A 1 72 ? 13.494 10.463 33.788 1.00 95.31 72 PHE A O 1
ATOM 569 N N . HIS A 1 73 ? 14.339 11.101 35.758 1.00 92.94 73 HIS A N 1
ATOM 570 C CA . HIS A 1 73 ? 14.676 12.450 35.311 1.00 92.94 73 HIS A CA 1
ATOM 571 C C . HIS A 1 73 ? 15.749 12.407 34.220 1.00 92.94 73 HIS A C 1
ATOM 573 O O . HIS A 1 73 ? 15.637 13.075 33.193 1.00 92.94 73 HIS A O 1
ATOM 579 N N . GLN A 1 74 ? 16.783 11.584 34.403 1.00 93.75 74 GLN A N 1
ATOM 580 C CA . GLN A 1 74 ? 17.782 11.372 33.365 1.00 93.75 74 GLN A CA 1
ATOM 581 C C . GLN A 1 74 ? 17.166 10.716 32.126 1.00 93.75 74 GLN A C 1
ATOM 583 O O . GLN A 1 74 ? 17.479 11.120 31.010 1.00 93.75 74 GLN A O 1
ATOM 588 N N . PHE A 1 75 ? 16.264 9.751 32.314 1.00 96.06 75 PHE A N 1
ATOM 589 C CA . PHE A 1 75 ? 15.580 9.086 31.211 1.00 96.06 75 PHE A CA 1
ATOM 590 C C . PHE A 1 75 ? 14.757 10.080 30.384 1.00 96.06 75 PHE A C 1
ATOM 592 O O . PHE A 1 75 ? 14.929 10.151 29.169 1.00 96.06 75 PHE A O 1
ATOM 599 N N . GLN A 1 76 ? 13.945 10.907 31.043 1.00 92.94 76 GLN A N 1
ATOM 600 C CA . GLN A 1 76 ? 13.159 11.964 30.412 1.00 92.94 76 GLN A CA 1
ATOM 601 C C . GLN A 1 76 ? 14.057 12.994 29.709 1.00 92.94 76 GLN A C 1
ATOM 603 O O . GLN A 1 76 ? 13.815 13.325 28.556 1.00 92.94 76 GLN A O 1
ATOM 608 N N . SER A 1 77 ? 15.144 13.446 30.341 1.00 92.31 77 SER A N 1
ATOM 609 C CA . SER A 1 77 ? 16.051 14.428 29.719 1.00 92.31 77 SER A CA 1
ATOM 610 C C . SER A 1 77 ? 16.827 13.905 28.503 1.00 92.31 77 SER A C 1
ATOM 612 O O . SER A 1 77 ? 17.428 14.696 27.776 1.00 92.31 77 SER A O 1
ATOM 614 N N . TYR A 1 78 ? 16.859 12.587 28.285 1.00 93.19 78 TYR A N 1
ATOM 615 C CA . TYR A 1 78 ? 17.468 11.979 27.099 1.00 93.19 78 TYR A CA 1
ATOM 616 C C . TYR A 1 78 ? 16.405 11.662 26.046 1.00 93.19 78 TYR A C 1
ATOM 618 O O . TYR A 1 78 ? 16.595 11.979 24.873 1.00 93.19 78 TYR A O 1
ATOM 626 N N . PHE A 1 79 ? 15.296 11.048 26.464 1.00 92.94 79 PHE A N 1
ATOM 627 C CA . PHE A 1 79 ? 14.333 10.392 25.576 1.00 92.94 79 PHE A CA 1
ATOM 628 C C . PHE A 1 79 ? 12.916 10.981 25.603 1.00 92.94 79 PHE A C 1
ATOM 630 O O . PHE A 1 79 ? 12.081 10.536 24.824 1.00 92.94 79 PHE A O 1
ATOM 637 N N . GLY A 1 80 ? 12.621 11.910 26.511 1.00 84.88 80 GLY A N 1
ATOM 638 C CA . GLY A 1 80 ? 11.295 12.503 26.712 1.00 84.88 80 GLY A CA 1
ATOM 639 C C . GLY A 1 80 ? 11.117 13.860 26.029 1.00 84.88 80 GLY A C 1
ATOM 640 O O . GLY A 1 80 ? 11.986 14.333 25.288 1.00 84.88 80 GLY A O 1
ATOM 641 N N . TRP A 1 81 ? 9.979 14.499 26.299 1.00 81.62 81 TRP A N 1
ATOM 642 C CA . TRP A 1 81 ? 9.657 15.826 25.767 1.00 81.62 81 TRP A CA 1
ATOM 643 C C . TRP A 1 81 ? 10.114 16.934 26.722 1.00 81.62 81 TRP A C 1
ATOM 645 O O . TRP A 1 81 ? 9.748 16.956 27.901 1.00 81.62 81 TRP A O 1
ATOM 655 N N . ASN A 1 82 ? 10.870 17.909 26.217 1.00 83.88 82 ASN A N 1
ATOM 656 C CA . ASN A 1 82 ? 11.246 19.089 26.987 1.00 83.88 82 ASN A CA 1
ATOM 657 C C . ASN A 1 82 ? 10.067 20.067 27.023 1.00 83.88 82 ASN A C 1
ATOM 659 O O . ASN A 1 82 ? 9.934 20.949 26.177 1.00 83.88 82 ASN A O 1
ATOM 663 N N . THR A 1 83 ? 9.206 19.915 28.029 1.00 75.62 83 THR A N 1
ATOM 664 C CA . THR A 1 83 ? 8.010 20.757 28.191 1.00 75.62 83 THR A CA 1
ATOM 665 C C . THR A 1 83 ? 8.331 22.262 28.287 1.00 75.62 83 THR A C 1
ATOM 667 O O . THR A 1 83 ? 7.622 23.044 27.656 1.00 75.62 83 THR A O 1
ATOM 670 N N . PRO A 1 84 ? 9.363 22.717 29.036 1.00 76.88 84 PRO A N 1
ATOM 671 C CA . PRO A 1 84 ? 9.759 24.130 29.050 1.00 76.88 84 PRO A CA 1
ATOM 672 C C . PRO A 1 84 ? 10.074 24.746 27.683 1.00 76.88 84 PRO A C 1
ATOM 674 O O . PRO A 1 84 ? 9.716 25.902 27.457 1.00 76.88 84 PRO A O 1
ATOM 677 N N . ASP A 1 85 ? 10.740 23.995 26.804 1.00 73.94 85 ASP A N 1
ATOM 678 C CA . ASP A 1 85 ? 11.199 24.486 25.497 1.00 73.94 85 ASP A CA 1
ATOM 679 C C . ASP A 1 85 ? 10.285 24.054 24.336 1.00 73.94 85 ASP A C 1
ATOM 681 O O . ASP A 1 85 ? 10.555 24.406 23.189 1.00 73.94 85 ASP A O 1
ATOM 685 N N . ASP A 1 86 ? 9.210 23.318 24.643 1.00 79.31 86 ASP A N 1
ATOM 686 C CA . ASP A 1 86 ? 8.270 22.705 23.697 1.00 79.31 86 ASP A CA 1
ATOM 687 C C . ASP A 1 86 ? 8.976 21.998 22.528 1.00 79.31 86 ASP A C 1
ATOM 689 O O . ASP A 1 86 ? 8.695 22.225 21.350 1.00 79.31 86 ASP A O 1
ATOM 693 N N . ALA A 1 87 ? 9.977 21.188 22.874 1.00 77.25 87 ALA A N 1
ATOM 694 C CA . ALA A 1 87 ? 10.847 20.520 21.918 1.00 77.25 87 ALA A CA 1
ATOM 695 C C . ALA A 1 87 ? 11.251 19.122 22.413 1.00 77.25 87 ALA A C 1
ATOM 697 O O . ALA A 1 87 ? 11.345 18.896 23.621 1.00 77.25 87 ALA A O 1
ATOM 698 N N . PRO A 1 88 ? 11.555 18.177 21.511 1.00 81.25 88 PRO A N 1
ATOM 699 C CA . PRO A 1 88 ? 12.080 16.878 21.909 1.00 81.25 88 PRO A CA 1
ATOM 700 C C . PRO A 1 88 ? 13.494 16.992 22.505 1.00 81.25 88 PRO A C 1
ATOM 702 O O . PRO A 1 88 ? 14.301 17.822 22.074 1.00 81.25 88 PRO A O 1
ATOM 705 N N . HIS A 1 89 ? 13.827 16.131 23.474 1.00 85.31 89 HIS A N 1
ATOM 706 C CA . HIS A 1 89 ? 15.219 15.946 23.896 1.00 85.31 89 HIS A CA 1
ATOM 707 C C . HIS A 1 89 ? 16.050 15.236 22.811 1.00 85.31 89 HIS A C 1
ATOM 709 O O . HIS A 1 89 ? 15.516 14.609 21.899 1.00 85.31 89 HIS A O 1
ATOM 715 N N . GLU A 1 90 ? 17.380 15.340 22.899 1.00 85.94 90 GLU A N 1
ATOM 716 C CA . GLU A 1 90 ? 18.314 14.975 21.818 1.00 85.94 90 GLU A CA 1
ATOM 717 C C . GLU A 1 90 ? 18.164 13.533 21.299 1.00 85.94 90 GLU A C 1
ATOM 719 O O . GLU A 1 90 ? 18.372 13.297 20.111 1.00 85.94 90 GLU A O 1
ATOM 724 N N . LEU A 1 91 ? 17.769 12.573 22.146 1.00 86.81 91 LEU A N 1
ATOM 725 C CA . LEU A 1 91 ? 17.565 11.177 21.741 1.00 86.81 91 LEU A CA 1
ATOM 726 C C . LEU A 1 91 ? 16.090 10.775 21.607 1.00 86.81 91 LEU A C 1
ATOM 728 O O . LEU A 1 91 ? 15.817 9.588 21.449 1.00 86.81 91 LEU A O 1
ATOM 732 N N . TYR A 1 92 ? 15.140 11.709 21.649 1.00 82.56 92 TYR A N 1
ATOM 733 C CA . TYR A 1 92 ? 13.701 11.421 21.574 1.00 82.56 92 TYR A CA 1
ATOM 734 C C . TYR A 1 92 ? 13.327 10.588 20.331 1.00 82.56 92 TYR A C 1
ATOM 736 O O . TYR A 1 92 ? 12.821 9.472 20.470 1.00 82.56 92 TYR A O 1
ATOM 744 N N . GLU A 1 93 ? 13.718 11.047 19.135 1.00 80.25 93 GLU A N 1
ATOM 745 C CA . GLU A 1 93 ? 13.478 10.380 17.835 1.00 80.25 93 GLU A CA 1
ATOM 746 C C . GLU A 1 93 ? 14.193 9.024 17.692 1.00 80.25 93 GLU A C 1
ATOM 748 O O . GLU A 1 93 ? 13.932 8.233 16.784 1.00 80.25 93 GLU A O 1
ATOM 753 N N . HIS A 1 94 ? 15.151 8.748 18.575 1.00 81.94 94 HIS A N 1
ATOM 754 C CA . HIS A 1 94 ? 15.944 7.523 18.567 1.00 81.94 94 HIS A CA 1
ATOM 755 C C . HIS A 1 94 ? 15.687 6.649 19.797 1.00 81.94 94 HIS A C 1
ATOM 757 O O . HIS A 1 94 ? 16.292 5.583 19.917 1.00 81.94 94 HIS A O 1
ATOM 763 N N . SER A 1 95 ? 14.774 7.054 20.685 1.00 86.62 95 SER A N 1
ATOM 764 C CA . SER A 1 95 ? 14.524 6.436 21.991 1.00 86.62 95 SER A CA 1
ATOM 765 C C . SER A 1 95 ? 14.268 4.933 21.887 1.00 86.62 95 SER A C 1
ATOM 767 O O . SER A 1 95 ? 14.926 4.147 22.573 1.00 86.62 95 SER A O 1
ATOM 769 N N . VAL A 1 96 ? 13.412 4.521 20.946 1.00 86.56 96 VAL A N 1
ATOM 770 C CA . VAL A 1 96 ? 13.092 3.114 20.653 1.00 86.56 96 VAL A CA 1
ATOM 771 C C . VAL A 1 96 ? 14.354 2.280 20.436 1.00 86.56 96 VAL A C 1
ATOM 773 O O . VAL A 1 96 ? 14.468 1.188 20.984 1.00 86.56 96 VAL A O 1
ATOM 776 N N . HIS A 1 97 ? 15.344 2.793 19.699 1.00 82.94 97 HIS A N 1
ATOM 777 C CA . HIS A 1 97 ? 16.556 2.039 19.379 1.00 82.94 97 HIS A CA 1
ATOM 778 C C . HIS A 1 97 ? 17.410 1.739 20.623 1.00 82.94 97 HIS A C 1
ATOM 780 O O . HIS A 1 97 ? 17.882 0.613 20.799 1.00 82.94 97 HIS A O 1
ATOM 786 N N . TYR A 1 98 ? 17.574 2.721 21.514 1.00 91.25 98 TYR A N 1
ATOM 787 C CA . TYR A 1 98 ? 18.331 2.555 22.759 1.00 91.25 98 TYR A CA 1
ATOM 788 C C . TYR A 1 98 ? 17.581 1.680 23.766 1.00 91.25 98 TYR A C 1
ATOM 790 O O . TYR A 1 98 ? 18.195 0.834 24.419 1.00 91.25 98 TYR A O 1
ATOM 798 N N . ILE A 1 99 ? 16.262 1.862 23.879 1.00 94.62 99 ILE A N 1
ATOM 799 C CA . ILE A 1 99 ? 15.415 1.080 24.785 1.00 94.62 99 ILE A CA 1
ATOM 800 C C . ILE A 1 99 ? 15.382 -0.388 24.342 1.00 94.62 99 ILE A C 1
ATOM 802 O O . ILE A 1 99 ? 15.602 -1.276 25.165 1.00 94.62 99 ILE A O 1
ATOM 806 N N . GLU A 1 100 ? 15.205 -0.661 23.046 1.00 89.81 100 GLU A N 1
ATOM 807 C CA . GLU A 1 100 ? 15.272 -2.023 22.503 1.00 89.81 100 GLU A CA 1
ATOM 808 C C . GLU A 1 100 ? 16.615 -2.683 22.774 1.00 89.81 100 GLU A C 1
ATOM 810 O O . GLU A 1 100 ? 16.665 -3.828 23.220 1.00 89.81 100 GLU A O 1
ATOM 815 N N . TYR A 1 101 ? 17.720 -1.965 22.561 1.00 89.94 101 TYR A N 1
ATOM 816 C CA . TYR A 1 101 ? 19.036 -2.524 22.839 1.00 89.94 101 TYR A CA 1
ATOM 817 C C . TYR A 1 101 ? 19.216 -2.842 24.330 1.00 89.94 101 TYR A C 1
ATOM 819 O O . TYR A 1 101 ? 19.705 -3.920 24.671 1.00 89.94 101 TYR A O 1
ATOM 827 N N . PHE A 1 102 ? 18.749 -1.970 25.227 1.00 95.62 102 PHE A N 1
ATOM 828 C CA . PHE A 1 102 ? 18.752 -2.227 26.667 1.00 95.62 102 PHE A CA 1
ATOM 829 C C . PHE A 1 102 ? 17.966 -3.500 27.030 1.00 95.62 102 PHE A C 1
ATOM 831 O O . PHE A 1 102 ? 18.508 -4.394 27.687 1.00 95.62 102 PHE A O 1
ATOM 838 N N . PHE A 1 103 ? 16.728 -3.647 26.549 1.00 94.50 103 PHE A N 1
ATOM 839 C CA . PHE A 1 103 ? 15.925 -4.845 26.816 1.00 94.50 103 PHE A CA 1
ATOM 840 C C . PHE A 1 103 ? 16.467 -6.094 26.119 1.00 94.50 103 PHE A C 1
ATOM 842 O O . PHE A 1 103 ? 16.398 -7.188 26.683 1.00 94.50 103 PHE A O 1
ATOM 849 N N . TYR A 1 104 ? 17.056 -5.963 24.930 1.00 91.50 104 TYR A N 1
ATOM 850 C CA . TYR A 1 104 ? 17.778 -7.044 24.270 1.00 91.50 104 TYR A CA 1
ATOM 851 C C . TYR A 1 104 ? 18.914 -7.558 25.159 1.00 91.50 104 TYR A C 1
ATOM 853 O O . TYR A 1 104 ? 19.017 -8.769 25.364 1.00 91.50 104 TYR A O 1
ATOM 861 N N . LEU A 1 105 ? 19.725 -6.673 25.749 1.00 91.06 105 LEU A N 1
ATOM 862 C CA . LEU A 1 105 ? 20.800 -7.070 26.662 1.00 91.06 105 LEU A CA 1
ATOM 863 C C . LEU A 1 105 ? 20.259 -7.762 27.922 1.00 91.06 105 LEU A C 1
ATOM 865 O O . LEU A 1 105 ? 20.762 -8.825 28.288 1.00 91.06 105 LEU A O 1
ATOM 869 N N . LEU A 1 106 ? 19.194 -7.235 28.537 1.00 92.25 106 LEU A N 1
ATOM 870 C CA . LEU A 1 106 ? 18.559 -7.880 29.694 1.00 92.25 106 LEU A CA 1
ATOM 871 C C . LEU A 1 106 ? 17.998 -9.271 29.355 1.00 92.25 106 LEU A C 1
ATOM 873 O O . LEU A 1 106 ? 18.118 -10.208 30.143 1.00 92.25 106 LEU A O 1
ATOM 877 N N . ARG A 1 107 ? 17.398 -9.441 28.169 1.00 89.50 107 ARG A N 1
ATOM 878 C CA . ARG A 1 107 ? 16.813 -10.721 27.733 1.00 89.50 107 ARG A CA 1
ATOM 879 C C . ARG A 1 107 ? 17.862 -11.752 27.303 1.00 89.50 107 ARG A C 1
ATOM 881 O O . ARG A 1 107 ? 17.590 -12.947 27.452 1.00 89.50 107 ARG A O 1
ATOM 888 N N . SER A 1 108 ? 18.988 -11.310 26.735 1.00 82.50 108 SER A N 1
ATOM 889 C CA . SER A 1 108 ? 19.996 -12.161 26.076 1.00 82.50 108 SER A CA 1
ATOM 890 C C . SER A 1 108 ? 21.138 -12.640 26.980 1.00 82.50 108 SER A C 1
ATOM 892 O O . SER A 1 108 ? 21.833 -13.585 26.601 1.00 82.50 108 SER A O 1
ATOM 894 N N . GLY A 1 109 ? 21.336 -12.046 28.163 1.00 70.38 109 GLY A N 1
ATOM 895 C CA . GLY A 1 109 ? 22.499 -12.320 29.015 1.00 70.38 109 GLY A CA 1
ATOM 896 C C . GLY A 1 109 ? 22.202 -12.561 30.498 1.00 70.38 109 GLY A C 1
ATOM 897 O O . GLY A 1 109 ? 21.074 -12.455 30.971 1.00 70.38 109 GLY A O 1
ATOM 898 N N . ASN A 1 110 ? 23.262 -12.875 31.251 1.00 70.38 110 ASN A N 1
ATOM 899 C CA . ASN A 1 110 ? 23.258 -12.992 32.712 1.00 70.38 110 ASN A CA 1
ATOM 900 C C . ASN A 1 110 ? 23.467 -11.605 33.352 1.00 70.38 110 ASN A C 1
ATOM 902 O O . ASN A 1 110 ? 24.410 -11.429 34.113 1.00 70.38 110 ASN A O 1
ATOM 906 N N . HIS A 1 111 ? 22.631 -10.633 32.965 1.00 83.88 111 HIS A N 1
ATOM 907 C CA . HIS A 1 111 ? 22.705 -9.225 33.388 1.00 83.88 111 HIS A CA 1
ATOM 908 C C . HIS A 1 111 ? 21.641 -8.872 34.430 1.00 83.88 111 HIS A C 1
ATOM 910 O O . HIS A 1 111 ? 21.116 -7.759 34.456 1.00 83.88 111 HIS A O 1
ATOM 916 N N . ALA A 1 112 ? 21.284 -9.836 35.280 1.00 81.75 112 ALA A N 1
ATOM 917 C CA . ALA A 1 112 ? 20.274 -9.635 36.315 1.00 81.75 112 ALA A CA 1
ATOM 918 C C . ALA A 1 112 ? 20.664 -8.499 37.280 1.00 81.75 112 ALA A C 1
ATOM 920 O O . ALA A 1 112 ? 19.802 -7.809 37.809 1.00 81.75 112 ALA A O 1
ATOM 921 N N . GLU A 1 113 ? 21.963 -8.251 37.456 1.00 87.12 113 GLU A N 1
ATOM 922 C CA . GLU A 1 113 ? 22.495 -7.138 38.240 1.00 87.12 113 GLU A CA 1
ATOM 923 C C . GLU A 1 113 ? 22.142 -5.750 37.680 1.00 87.12 113 GLU A C 1
ATOM 925 O O . GLU A 1 113 ? 22.261 -4.765 38.399 1.00 87.12 113 GLU A O 1
ATOM 930 N N . GLN A 1 114 ? 21.697 -5.655 36.422 1.00 93.44 114 GLN A N 1
ATOM 931 C CA . GLN A 1 114 ? 21.278 -4.398 35.793 1.00 93.44 114 GLN A CA 1
ATOM 932 C C . GLN A 1 114 ? 19.756 -4.173 35.868 1.00 93.44 114 GLN A C 1
ATOM 934 O O . GLN A 1 114 ? 19.284 -3.104 35.485 1.00 93.44 114 GLN A O 1
ATOM 939 N N . GLU A 1 115 ? 18.974 -5.132 36.385 1.00 93.94 115 GLU A N 1
ATOM 940 C CA . GLU A 1 115 ? 17.510 -5.010 36.515 1.00 93.94 115 GLU A CA 1
ATOM 941 C C . GLU A 1 115 ? 17.092 -3.883 37.475 1.00 93.94 115 GLU A C 1
ATOM 943 O O . GLU A 1 115 ? 15.993 -3.346 37.352 1.00 93.94 115 GLU A O 1
ATOM 948 N N . GLU A 1 116 ? 17.978 -3.465 38.385 1.00 94.50 116 GLU A N 1
ATOM 949 C CA . GLU A 1 116 ? 17.747 -2.326 39.283 1.00 94.50 116 GLU A CA 1
ATOM 950 C C . GLU A 1 116 ? 17.503 -1.017 38.511 1.00 94.50 116 GLU A C 1
ATOM 952 O O . GLU A 1 116 ? 16.733 -0.168 38.957 1.00 94.50 116 GLU A O 1
ATOM 957 N N . ILE A 1 117 ? 18.071 -0.879 37.306 1.00 96.12 117 ILE A N 1
ATOM 958 C CA . ILE A 1 117 ? 17.842 0.279 36.430 1.00 96.12 117 ILE A CA 1
ATOM 959 C C . ILE A 1 117 ? 16.350 0.418 36.085 1.00 96.12 117 ILE A C 1
ATOM 961 O O . ILE A 1 117 ? 15.838 1.536 36.068 1.00 96.12 117 ILE A O 1
ATOM 965 N N . LEU A 1 118 ? 15.631 -0.697 35.884 1.00 97.00 118 LEU A N 1
ATOM 966 C CA . LEU A 1 118 ? 14.186 -0.677 35.620 1.00 97.00 118 LEU A CA 1
ATOM 967 C C . LEU A 1 118 ? 13.436 -0.008 36.770 1.00 97.00 118 LEU A C 1
ATOM 969 O O . LEU A 1 118 ? 12.627 0.893 36.561 1.00 97.00 118 LEU A O 1
ATOM 973 N N . ILE A 1 119 ? 13.740 -0.436 37.994 1.00 97.38 119 ILE A N 1
ATOM 974 C CA . ILE A 1 119 ? 13.097 0.065 39.207 1.00 97.38 119 ILE A CA 1
ATOM 975 C C . ILE A 1 119 ? 13.438 1.535 39.435 1.00 97.38 119 ILE A C 1
ATOM 977 O O . ILE A 1 119 ? 12.547 2.321 39.763 1.00 97.38 119 ILE A O 1
ATOM 981 N N . ASN A 1 120 ? 14.690 1.926 39.211 1.00 96.81 120 ASN A N 1
ATOM 982 C CA . ASN A 1 120 ? 15.121 3.303 39.413 1.00 96.81 120 ASN A CA 1
ATOM 983 C C . ASN A 1 120 ? 14.481 4.270 38.408 1.00 96.81 120 ASN A C 1
ATOM 985 O O . ASN A 1 120 ? 14.064 5.355 38.808 1.00 96.81 120 ASN A O 1
ATOM 989 N N . ILE A 1 121 ? 14.329 3.874 37.139 1.00 97.44 121 ILE A N 1
ATOM 990 C CA . ILE A 1 121 ? 13.618 4.684 36.136 1.00 97.44 121 ILE A CA 1
ATOM 991 C C . ILE A 1 121 ? 12.111 4.723 36.421 1.00 97.44 121 ILE A C 1
ATOM 993 O O . ILE A 1 121 ? 11.491 5.768 36.270 1.00 97.44 121 ILE A O 1
ATOM 997 N N . CYS A 1 122 ? 11.501 3.627 36.881 1.00 97.25 122 CYS A N 1
ATOM 998 C CA . CYS A 1 122 ? 10.077 3.636 37.244 1.00 97.25 122 CYS A CA 1
ATOM 999 C C . CYS A 1 122 ? 9.789 4.463 38.510 1.00 97.25 122 CYS A C 1
ATOM 1001 O O . CYS A 1 122 ? 8.662 4.904 38.743 1.00 97.25 122 CYS A O 1
ATOM 1003 N N . THR A 1 123 ? 10.786 4.648 39.376 1.00 94.44 123 THR A N 1
ATOM 1004 C CA . THR A 1 123 ? 10.620 5.379 40.632 1.00 94.44 123 THR A CA 1
ATOM 1005 C C . THR A 1 123 ? 10.485 6.876 40.361 1.00 94.44 123 THR A C 1
ATOM 1007 O O . THR A 1 123 ? 11.319 7.491 39.708 1.00 94.44 123 THR A O 1
ATOM 1010 N N . ASN A 1 124 ? 9.427 7.473 40.909 1.00 89.06 124 ASN A N 1
ATOM 1011 C CA . ASN A 1 124 ? 8.947 8.829 40.629 1.00 89.06 124 ASN A CA 1
ATOM 1012 C C . ASN A 1 124 ? 8.662 9.112 39.144 1.00 89.06 124 ASN A C 1
ATOM 1014 O O . ASN A 1 124 ? 8.591 10.277 38.758 1.00 89.06 124 ASN A O 1
ATOM 1018 N N . GLY A 1 125 ? 8.479 8.063 38.337 1.00 88.50 125 GLY A N 1
ATOM 1019 C CA . GLY A 1 125 ? 8.081 8.199 36.947 1.00 88.50 125 GLY A CA 1
ATOM 1020 C C . GLY A 1 125 ? 6.648 8.693 36.799 1.00 88.50 125 GLY A C 1
ATOM 1021 O O . GLY A 1 125 ? 5.773 8.363 37.605 1.00 88.50 125 GLY A O 1
ATOM 1022 N N . ALA A 1 126 ? 6.422 9.463 35.742 1.00 86.50 126 ALA A N 1
ATOM 1023 C CA . ALA A 1 126 ? 5.105 9.862 35.267 1.00 86.50 126 ALA A CA 1
ATOM 1024 C C . ALA A 1 126 ? 4.951 9.415 33.816 1.00 86.50 126 ALA A C 1
ATOM 1026 O O . ALA A 1 126 ? 5.937 9.349 33.081 1.00 86.50 126 ALA A O 1
ATOM 1027 N N . TRP A 1 127 ? 3.731 9.079 33.412 1.00 87.69 127 TRP A N 1
ATOM 1028 C CA . TRP A 1 127 ? 3.489 8.730 32.022 1.00 87.69 127 TRP A CA 1
ATOM 1029 C C . TRP A 1 127 ? 3.700 9.942 31.097 1.00 87.69 127 TRP A C 1
ATOM 1031 O O . TRP A 1 127 ? 3.207 11.037 31.367 1.00 87.69 127 TRP A O 1
ATOM 1041 N N . GLU A 1 128 ? 4.394 9.710 29.984 1.00 79.31 128 GLU A N 1
ATOM 1042 C CA . GLU A 1 128 ? 4.474 10.588 28.812 1.00 79.31 128 GLU A CA 1
ATOM 1043 C C . GLU A 1 128 ? 4.342 9.706 27.559 1.00 79.31 128 GLU A C 1
ATOM 1045 O O . GLU A 1 128 ? 4.560 8.491 27.627 1.00 79.31 128 GLU A O 1
ATOM 1050 N N . ALA A 1 129 ? 3.990 10.303 26.420 1.00 71.38 129 ALA A N 1
ATOM 1051 C CA . ALA A 1 129 ? 3.919 9.593 25.146 1.00 71.38 129 ALA A CA 1
ATOM 1052 C C . ALA A 1 129 ? 5.303 9.078 24.677 1.00 71.38 129 ALA A C 1
ATOM 1054 O O . ALA A 1 129 ? 6.344 9.337 25.290 1.00 71.38 129 ALA A O 1
ATOM 1055 N N . ASP A 1 130 ? 5.300 8.309 23.587 1.00 86.44 130 ASP A N 1
ATOM 1056 C CA . ASP A 1 130 ? 6.497 7.884 22.849 1.00 86.44 130 ASP A CA 1
ATOM 1057 C C . ASP A 1 130 ? 7.522 7.120 23.704 1.00 86.44 130 ASP A C 1
ATOM 1059 O O . ASP A 1 130 ? 7.211 6.041 24.209 1.00 86.44 130 ASP A O 1
ATOM 1063 N N . GLY A 1 131 ? 8.748 7.634 23.867 1.00 83.00 131 GLY A N 1
ATOM 1064 C CA . GLY A 1 131 ? 9.859 6.920 24.506 1.00 83.00 131 GLY A CA 1
ATOM 1065 C C . GLY A 1 131 ? 9.583 6.487 25.952 1.00 83.00 131 GLY A C 1
ATOM 1066 O O . GLY A 1 131 ? 10.002 5.400 26.363 1.00 83.00 131 GLY A O 1
ATOM 1067 N N . VAL A 1 132 ? 8.840 7.290 26.720 1.00 90.19 132 VAL A N 1
ATOM 1068 C CA . VAL A 1 132 ? 8.478 6.970 28.113 1.00 90.19 132 VAL A CA 1
ATOM 1069 C C . VAL A 1 132 ? 7.439 5.852 28.163 1.00 90.19 132 VAL A C 1
ATOM 1071 O O . VAL A 1 132 ? 7.648 4.860 28.866 1.00 90.19 132 VAL A O 1
ATOM 1074 N N . ASN A 1 133 ? 6.373 5.958 27.365 1.00 90.06 133 ASN A N 1
ATOM 1075 C CA . ASN A 1 133 ? 5.372 4.901 27.199 1.00 90.06 133 ASN A CA 1
ATOM 1076 C C . ASN A 1 133 ? 6.006 3.600 26.669 1.00 90.06 133 ASN A C 1
ATOM 1078 O O . ASN A 1 133 ? 5.716 2.507 27.155 1.00 90.06 133 ASN A O 1
ATOM 1082 N N . TYR A 1 134 ? 6.937 3.707 25.716 1.00 90.50 134 TYR A N 1
ATOM 1083 C CA . TYR A 1 134 ? 7.657 2.566 25.155 1.00 90.50 134 TYR A CA 1
ATOM 1084 C C . TYR A 1 134 ? 8.443 1.814 26.234 1.00 90.50 134 TYR A C 1
ATOM 1086 O O . TYR A 1 134 ? 8.320 0.594 26.363 1.00 90.50 134 TYR A O 1
ATOM 1094 N N . PHE A 1 135 ? 9.204 2.538 27.060 1.00 96.25 135 PHE A N 1
ATOM 1095 C CA . PHE A 1 135 ? 9.944 1.959 28.181 1.00 96.25 135 PHE A CA 1
ATOM 1096 C C . PHE A 1 135 ? 9.027 1.357 29.254 1.00 96.25 135 PHE A C 1
ATOM 1098 O O . PHE A 1 135 ? 9.310 0.268 29.762 1.00 96.25 135 PHE A O 1
ATOM 1105 N N . GLN A 1 136 ? 7.924 2.032 29.588 1.00 95.81 136 GLN A N 1
ATOM 1106 C CA . GLN A 1 136 ? 6.921 1.548 30.538 1.00 95.81 136 GLN A CA 1
ATOM 1107 C C . GLN A 1 136 ? 6.361 0.184 30.099 1.00 95.81 136 GLN A C 1
ATOM 1109 O O . GLN A 1 136 ? 6.429 -0.785 30.863 1.00 95.81 136 GLN A O 1
ATOM 1114 N N . ASN A 1 137 ? 5.897 0.083 28.849 1.00 91.81 137 ASN A N 1
ATOM 1115 C CA . ASN A 1 137 ? 5.341 -1.148 28.281 1.00 91.81 137 ASN A CA 1
ATOM 1116 C C . ASN A 1 137 ? 6.363 -2.288 28.269 1.00 91.81 137 ASN A C 1
ATOM 1118 O O . ASN A 1 137 ? 6.071 -3.396 28.725 1.00 91.81 137 ASN A O 1
ATOM 1122 N N . HIS A 1 138 ? 7.594 -2.005 27.835 1.00 94.25 138 HIS A N 1
ATOM 1123 C CA . HIS A 1 138 ? 8.665 -2.999 27.818 1.00 94.25 138 HIS A CA 1
ATOM 1124 C C . HIS A 1 138 ? 9.056 -3.466 29.219 1.00 94.25 138 HIS A C 1
ATOM 1126 O O . HIS A 1 138 ? 9.347 -4.647 29.416 1.00 94.25 138 HIS A O 1
ATOM 1132 N N . THR A 1 139 ? 9.014 -2.575 30.211 1.00 97.00 139 THR A N 1
ATOM 1133 C CA . THR A 1 139 ? 9.254 -2.944 31.608 1.00 97.00 139 THR A CA 1
ATOM 1134 C C . THR A 1 139 ? 8.163 -3.886 32.106 1.00 97.00 139 THR A C 1
ATOM 1136 O O . THR A 1 139 ? 8.471 -4.946 32.653 1.00 97.00 139 THR A O 1
ATOM 1139 N N . LEU A 1 140 ? 6.889 -3.553 31.877 1.00 95.31 140 LEU A N 1
ATOM 1140 C CA . LEU A 1 140 ? 5.762 -4.385 32.296 1.00 95.31 140 LEU A CA 1
ATOM 1141 C C . LEU A 1 140 ? 5.803 -5.768 31.627 1.00 95.31 140 LEU A C 1
ATOM 1143 O O . LEU A 1 140 ? 5.652 -6.789 32.304 1.00 95.31 140 LEU A O 1
ATOM 1147 N N . GLN A 1 141 ? 6.091 -5.817 30.326 1.00 94.31 141 GLN A N 1
ATOM 1148 C CA . GLN A 1 141 ? 6.274 -7.060 29.582 1.00 94.31 141 GLN A CA 1
ATOM 1149 C C . GLN A 1 141 ? 7.457 -7.877 30.118 1.00 94.31 141 GLN A C 1
ATOM 1151 O O . GLN A 1 141 ? 7.297 -9.063 30.401 1.00 94.31 141 GLN A O 1
ATOM 1156 N N . TYR A 1 142 ? 8.621 -7.254 30.322 1.00 95.38 142 TYR A N 1
ATOM 1157 C CA . TYR A 1 142 ? 9.812 -7.925 30.847 1.00 95.38 142 TYR A CA 1
ATOM 1158 C C . TYR A 1 142 ? 9.545 -8.577 32.208 1.00 95.38 142 TYR A C 1
ATOM 1160 O O . TYR A 1 142 ? 9.894 -9.742 32.419 1.00 95.38 142 TYR A O 1
ATOM 1168 N N . LEU A 1 143 ? 8.874 -7.860 33.118 1.00 96.00 143 LEU A N 1
ATOM 1169 C CA . LEU A 1 143 ? 8.509 -8.381 34.436 1.00 96.00 143 LEU A CA 1
ATOM 1170 C C . LEU A 1 143 ? 7.620 -9.628 34.333 1.00 96.00 143 LEU A C 1
ATOM 1172 O O . LEU A 1 143 ? 7.859 -10.597 35.059 1.00 96.00 143 LEU A O 1
ATOM 1176 N N . LYS A 1 144 ? 6.644 -9.626 33.414 1.00 94.75 144 LYS A N 1
ATOM 1177 C CA . LYS A 1 144 ? 5.737 -10.759 33.167 1.00 94.75 144 LYS A CA 1
ATOM 1178 C C . LYS A 1 144 ? 6.470 -11.943 32.536 1.00 94.75 144 LYS A C 1
ATOM 1180 O O . LYS A 1 144 ? 6.426 -13.049 33.067 1.00 94.75 144 LYS A O 1
ATOM 1185 N N . GLU A 1 145 ? 7.190 -11.715 31.442 1.00 93.31 145 GLU A N 1
ATOM 1186 C CA . GLU A 1 145 ? 7.874 -12.763 30.672 1.00 93.31 145 GLU A CA 1
ATOM 1187 C C . GLU A 1 145 ? 8.986 -13.456 31.459 1.00 93.31 145 GLU A C 1
ATOM 1189 O O . GLU A 1 145 ? 9.171 -14.670 31.353 1.00 93.31 145 GLU A O 1
ATOM 1194 N N . LYS A 1 146 ? 9.747 -12.693 32.252 1.00 92.69 146 LYS A N 1
ATOM 1195 C CA . LYS A 1 146 ? 10.857 -13.216 33.059 1.00 92.69 146 LYS A CA 1
ATOM 1196 C C . LYS A 1 146 ? 10.446 -13.571 34.487 1.00 92.69 146 LYS A C 1
ATOM 1198 O O . LYS A 1 146 ? 11.301 -13.987 35.268 1.00 92.69 146 LYS A O 1
ATOM 1203 N N . ASN A 1 147 ? 9.160 -13.437 34.825 1.00 94.31 147 ASN A N 1
ATOM 1204 C CA . ASN A 1 147 ? 8.613 -13.702 36.155 1.00 94.31 147 ASN A CA 1
ATOM 1205 C C . ASN A 1 147 ? 9.374 -12.947 37.271 1.00 94.31 147 ASN A C 1
ATOM 1207 O O . ASN A 1 147 ? 9.703 -13.505 38.319 1.00 94.31 147 ASN A O 1
ATOM 1211 N N . ARG A 1 148 ? 9.704 -11.669 37.031 1.00 95.44 148 ARG A N 1
ATOM 1212 C CA . ARG A 1 148 ? 10.569 -10.828 37.887 1.00 95.44 148 ARG A CA 1
ATOM 1213 C C . ARG A 1 148 ? 9.803 -9.992 38.915 1.00 95.44 148 ARG A C 1
ATOM 1215 O O . ARG A 1 148 ? 10.254 -8.930 39.330 1.00 95.44 148 ARG A O 1
ATOM 1222 N N . TYR A 1 149 ? 8.660 -10.480 39.387 1.00 97.06 149 TYR A N 1
ATOM 1223 C CA . TYR A 1 149 ? 7.819 -9.768 40.359 1.00 97.06 149 TYR A CA 1
ATOM 1224 C C . TYR A 1 149 ? 8.506 -9.508 41.711 1.00 97.06 149 TYR A C 1
ATOM 1226 O O . TYR A 1 149 ? 8.091 -8.605 42.439 1.00 97.06 149 TYR A O 1
ATOM 1234 N N . SER A 1 150 ? 9.574 -10.248 42.047 1.00 96.50 150 SER A N 1
ATOM 1235 C CA . SER A 1 150 ? 10.409 -9.979 43.230 1.00 96.50 150 SER A CA 1
ATOM 1236 C C . SER A 1 150 ? 10.981 -8.560 43.229 1.00 96.50 150 SER A C 1
ATOM 1238 O O . SER A 1 150 ? 11.025 -7.934 44.281 1.00 96.50 150 SER A O 1
ATOM 1240 N N . LEU A 1 151 ? 11.288 -7.998 42.050 1.00 96.56 151 LEU A N 1
ATOM 1241 C CA . LEU A 1 151 ? 11.785 -6.623 41.916 1.00 96.56 151 LEU A CA 1
ATOM 1242 C C . LEU A 1 151 ? 10.809 -5.567 42.455 1.00 96.56 151 LEU A C 1
ATOM 1244 O O . LEU A 1 151 ? 11.235 -4.464 42.769 1.00 96.56 151 LEU A O 1
ATOM 1248 N N . ILE A 1 152 ? 9.516 -5.890 42.570 1.00 97.94 152 ILE A N 1
ATOM 1249 C CA . ILE A 1 152 ? 8.491 -5.020 43.169 1.00 97.94 152 ILE A CA 1
ATOM 1250 C C . ILE A 1 152 ? 8.126 -5.499 44.576 1.00 97.94 152 ILE A C 1
ATOM 1252 O O . ILE A 1 152 ? 7.936 -4.690 45.487 1.00 97.94 152 ILE A O 1
ATOM 1256 N N . ASN A 1 153 ? 8.006 -6.815 44.764 1.00 97.75 153 ASN A N 1
ATOM 1257 C CA . ASN A 1 153 ? 7.604 -7.409 46.037 1.00 97.75 153 ASN A CA 1
ATOM 1258 C C . ASN A 1 153 ? 8.605 -7.134 47.167 1.00 97.75 153 ASN A C 1
ATOM 1260 O O . ASN A 1 153 ? 8.170 -7.017 48.315 1.00 97.75 153 ASN A O 1
ATOM 1264 N N . ASP A 1 154 ? 9.890 -6.995 46.836 1.00 97.19 154 ASP A N 1
ATOM 1265 C CA . ASP A 1 154 ? 10.976 -6.779 47.796 1.00 97.19 154 ASP A CA 1
ATOM 1266 C C . ASP A 1 154 ? 11.207 -5.291 48.125 1.00 97.19 154 ASP A C 1
ATOM 1268 O O . ASP A 1 154 ? 11.938 -4.974 49.064 1.00 97.19 154 ASP A O 1
ATOM 1272 N N . LEU A 1 155 ? 10.565 -4.368 47.396 1.00 96.94 155 LEU A N 1
ATOM 1273 C CA . LEU A 1 155 ? 10.641 -2.929 47.667 1.00 96.94 155 LEU A CA 1
ATOM 1274 C C . LEU A 1 155 ? 9.868 -2.556 48.933 1.00 96.94 155 LEU A C 1
ATOM 1276 O O . LEU A 1 155 ? 8.917 -3.236 49.331 1.00 96.94 155 LEU A O 1
ATOM 1280 N N . ASP A 1 156 ? 10.188 -1.409 49.532 1.00 97.19 156 ASP A N 1
ATOM 1281 C CA . ASP A 1 156 ? 9.314 -0.822 50.548 1.00 97.19 156 ASP A CA 1
ATOM 1282 C C . ASP A 1 156 ? 7.985 -0.329 49.934 1.00 97.19 156 ASP A C 1
ATOM 1284 O O . ASP A 1 156 ? 7.807 -0.269 48.715 1.00 97.19 156 ASP A O 1
ATOM 1288 N N . ASP A 1 157 ? 6.974 -0.063 50.761 1.00 95.75 157 ASP A N 1
ATOM 1289 C CA . ASP A 1 157 ? 5.639 0.315 50.271 1.00 95.75 157 ASP A CA 1
ATOM 1290 C C . ASP A 1 157 ? 5.618 1.664 49.543 1.00 95.75 157 ASP A C 1
ATOM 1292 O O . ASP A 1 157 ? 4.797 1.860 48.648 1.00 95.75 157 ASP A O 1
ATOM 1296 N N . THR A 1 158 ? 6.524 2.580 49.883 1.00 93.56 158 THR A N 1
ATOM 1297 C CA . THR A 1 158 ? 6.603 3.901 49.248 1.00 93.56 158 THR A CA 1
ATOM 1298 C C . THR A 1 158 ? 7.188 3.773 47.847 1.00 93.56 158 THR A C 1
ATOM 1300 O O . THR A 1 158 ? 6.583 4.246 46.883 1.00 93.56 158 THR A O 1
ATOM 1303 N N . GLN A 1 159 ? 8.316 3.073 47.725 1.00 95.25 159 GLN A N 1
ATOM 1304 C CA . GLN A 1 159 ? 8.969 2.789 46.450 1.00 95.25 159 GLN A CA 1
ATOM 1305 C C . GLN A 1 159 ? 8.075 1.939 45.547 1.00 95.25 159 GLN A C 1
ATOM 1307 O O . GLN A 1 159 ? 7.808 2.325 44.411 1.00 95.25 159 GLN A O 1
ATOM 1312 N N . ALA A 1 160 ? 7.522 0.838 46.068 1.00 97.44 160 ALA A N 1
ATOM 1313 C CA . ALA A 1 160 ? 6.628 -0.024 45.301 1.00 97.44 160 ALA A CA 1
ATOM 1314 C C . ALA A 1 160 ? 5.403 0.736 44.792 1.00 97.44 160 ALA A C 1
ATOM 1316 O O . ALA A 1 160 ? 5.011 0.560 43.645 1.00 97.44 160 ALA A O 1
ATOM 1317 N N . LYS A 1 161 ? 4.806 1.612 45.612 1.00 94.75 161 LYS A N 1
ATOM 1318 C CA . LYS A 1 161 ? 3.679 2.441 45.177 1.00 94.75 161 LYS A CA 1
ATOM 1319 C C . LYS A 1 161 ? 4.066 3.383 44.041 1.00 94.75 161 LYS A C 1
ATOM 1321 O O . LYS A 1 161 ? 3.246 3.598 43.157 1.00 94.75 161 LYS A O 1
ATOM 1326 N N . SER A 1 162 ? 5.272 3.947 44.062 1.00 94.50 162 SER A N 1
ATOM 1327 C CA . SER A 1 162 ? 5.744 4.809 42.980 1.00 94.50 162 SER A CA 1
ATOM 1328 C C . SER A 1 162 ? 5.983 4.033 41.688 1.00 94.50 162 SER A C 1
ATOM 1330 O O . SER A 1 162 ? 5.551 4.484 40.635 1.00 94.50 162 SER A O 1
ATOM 1332 N N . VAL A 1 163 ? 6.624 2.867 41.776 1.00 97.31 163 VAL A N 1
ATOM 1333 C CA . VAL A 1 163 ? 6.873 1.995 40.622 1.00 97.31 163 VAL A CA 1
ATOM 1334 C C . VAL A 1 163 ? 5.554 1.495 40.037 1.00 97.31 163 VAL A C 1
ATOM 1336 O O . VAL A 1 163 ? 5.338 1.592 38.839 1.00 97.31 163 VAL A O 1
ATOM 1339 N N . LEU A 1 164 ? 4.637 1.014 40.880 1.00 96.81 164 LEU A N 1
ATOM 1340 C CA . LEU A 1 164 ? 3.307 0.568 40.457 1.00 96.81 164 LEU A CA 1
ATOM 1341 C C . LEU A 1 164 ? 2.452 1.711 39.912 1.00 96.81 164 LEU A C 1
ATOM 1343 O O . LEU A 1 164 ? 1.608 1.464 39.062 1.00 96.81 164 LEU A O 1
ATOM 1347 N N . PHE A 1 165 ? 2.642 2.940 40.399 1.00 93.50 165 PHE A N 1
ATOM 1348 C CA . PHE A 1 165 ? 2.017 4.101 39.782 1.00 93.50 165 PHE A CA 1
ATOM 1349 C C . PHE A 1 165 ? 2.533 4.236 38.356 1.00 93.50 165 PHE A C 1
ATOM 1351 O O . PHE A 1 165 ? 1.734 4.081 37.449 1.00 93.50 165 PHE A O 1
ATOM 1358 N N . PHE A 1 166 ? 3.846 4.383 38.156 1.00 94.62 166 PHE A N 1
ATOM 1359 C CA . PHE A 1 166 ? 4.408 4.527 36.817 1.00 94.62 166 PHE A CA 1
ATOM 1360 C C . PHE A 1 166 ? 4.037 3.367 35.894 1.00 94.62 166 PHE A C 1
ATOM 1362 O O . PHE A 1 166 ? 3.607 3.631 34.793 1.00 94.62 166 PHE A O 1
ATOM 1369 N N . LEU A 1 167 ? 4.121 2.102 36.314 1.00 96.38 167 LEU A N 1
ATOM 1370 C CA . LEU A 1 167 ? 3.831 0.948 35.444 1.00 96.38 167 LEU A CA 1
ATOM 1371 C C . LEU A 1 167 ? 2.380 0.858 34.949 1.00 96.38 167 LEU A C 1
ATOM 1373 O O . LEU A 1 167 ? 2.122 0.153 33.978 1.00 96.38 167 LEU A O 1
ATOM 1377 N N . PHE A 1 168 ? 1.444 1.514 35.634 1.00 93.50 168 PHE A N 1
ATOM 1378 C CA . PHE A 1 168 ? 0.016 1.479 35.308 1.00 93.50 168 PHE A CA 1
ATOM 1379 C C . PHE A 1 168 ? -0.573 2.867 35.030 1.00 93.50 168 PHE A C 1
ATOM 1381 O O . PHE A 1 168 ? -1.778 2.978 34.808 1.00 93.50 168 PHE A O 1
ATOM 1388 N N . ASP A 1 169 ? 0.253 3.911 35.063 1.00 84.81 169 ASP A N 1
ATOM 1389 C CA . ASP A 1 169 ? -0.125 5.276 34.715 1.00 84.81 169 ASP A CA 1
ATOM 1390 C C . ASP A 1 169 ? -0.301 5.408 33.199 1.00 84.81 169 ASP A C 1
ATOM 1392 O O . ASP A 1 169 ? 0.267 4.643 32.421 1.00 84.81 169 ASP A O 1
ATOM 1396 N N . GLY A 1 170 ? -1.106 6.370 32.771 1.00 77.44 170 GLY A N 1
ATOM 1397 C CA . GLY A 1 170 ? -1.382 6.591 31.357 1.00 77.44 170 GLY A CA 1
ATOM 1398 C C . GLY A 1 170 ? -2.729 7.247 31.105 1.00 77.44 170 GLY A C 1
ATOM 1399 O O . GLY A 1 170 ? -3.497 7.476 32.042 1.00 77.44 170 GLY A O 1
ATOM 1400 N N . PRO A 1 171 ? -3.058 7.538 29.834 1.00 67.12 171 PRO A N 1
ATOM 1401 C CA . PRO A 1 171 ? -4.337 8.141 29.468 1.00 67.12 171 PRO A CA 1
ATOM 1402 C C . PRO A 1 171 ? -5.516 7.229 29.832 1.00 67.12 171 PRO A C 1
ATOM 1404 O O . PRO A 1 171 ? -6.592 7.708 30.200 1.00 67.12 171 PRO A O 1
ATOM 1407 N N . HIS A 1 172 ? -5.300 5.909 29.789 1.00 74.56 172 HIS A N 1
ATOM 1408 C CA . HIS A 1 172 ? -6.297 4.887 30.099 1.00 74.56 172 HIS A CA 1
ATOM 1409 C C . HIS A 1 172 ? -5.715 3.784 31.002 1.00 74.56 172 HIS A C 1
ATOM 1411 O O . HIS A 1 172 ? -5.476 2.670 30.532 1.00 74.56 172 HIS A O 1
ATOM 1417 N N . PRO A 1 173 ? -5.496 4.056 32.307 1.00 77.94 173 PRO A N 1
ATOM 1418 C CA . PRO A 1 173 ? -4.973 3.068 33.247 1.00 77.94 173 PRO A CA 1
ATOM 1419 C C . PRO A 1 173 ? -5.843 1.809 33.253 1.00 77.94 173 PRO A C 1
ATOM 1421 O O . PRO A 1 173 ? -7.055 1.884 33.482 1.00 77.94 173 PRO A O 1
ATOM 1424 N N . LYS A 1 174 ? -5.234 0.637 33.041 1.00 82.56 174 LYS A N 1
ATOM 1425 C CA . LYS A 1 174 ? -5.934 -0.655 33.005 1.00 82.56 174 LYS A CA 1
ATOM 1426 C C . LYS A 1 174 ? -5.437 -1.579 34.106 1.00 82.56 174 LYS A C 1
ATOM 1428 O O . LYS A 1 174 ? -4.245 -1.842 34.222 1.00 82.56 174 LYS A O 1
ATOM 1433 N N . TYR A 1 175 ? -6.366 -2.109 34.895 1.00 85.94 175 TYR A N 1
ATOM 1434 C CA . TYR A 1 175 ? -6.031 -3.072 35.937 1.00 85.94 175 TYR A CA 1
ATOM 1435 C C . TYR A 1 175 ? -5.684 -4.431 35.313 1.00 85.94 175 TYR A C 1
ATOM 1437 O O . TYR A 1 175 ? -6.528 -5.053 34.665 1.00 85.94 175 TYR A O 1
ATOM 1445 N N . ASP A 1 176 ? -4.454 -4.902 35.523 1.00 88.75 176 ASP A N 1
ATOM 1446 C CA . ASP A 1 176 ? -4.003 -6.235 35.111 1.00 88.75 176 A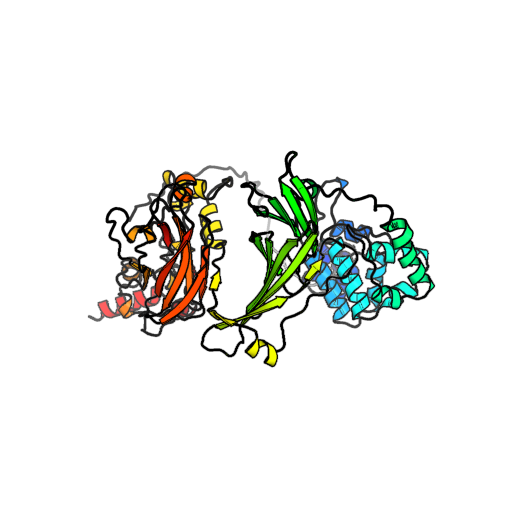SP A CA 1
ATOM 1447 C C . ASP A 1 176 ? -4.143 -7.213 36.290 1.00 88.75 176 ASP A C 1
ATOM 1449 O O . ASP A 1 176 ? -3.332 -7.229 37.221 1.00 88.75 176 ASP A O 1
ATOM 1453 N N . ALA A 1 177 ? -5.207 -8.021 36.256 1.00 90.00 177 ALA A N 1
ATOM 1454 C CA . ALA A 1 177 ? -5.506 -8.989 37.308 1.00 90.00 177 ALA A CA 1
ATOM 1455 C C . ALA A 1 177 ? -4.450 -10.101 37.411 1.00 90.00 177 ALA A C 1
ATOM 1457 O O . ALA A 1 177 ? -4.170 -10.567 38.520 1.00 90.00 177 ALA A O 1
ATOM 1458 N N . ASP A 1 178 ? -3.840 -10.491 36.289 1.00 91.44 178 ASP A N 1
ATOM 1459 C CA . ASP A 1 178 ? -2.811 -11.530 36.257 1.00 91.44 178 ASP A CA 1
ATOM 1460 C C . ASP A 1 178 ? -1.516 -11.011 36.878 1.00 91.44 178 ASP A C 1
ATOM 1462 O O . ASP A 1 178 ? -0.910 -11.692 37.705 1.00 91.44 178 ASP A O 1
ATOM 1466 N N . PHE A 1 179 ? -1.128 -9.772 36.561 1.00 95.44 179 PHE A N 1
ATOM 1467 C CA . PHE A 1 179 ? -0.001 -9.101 37.210 1.00 95.44 179 PHE A CA 1
ATOM 1468 C C . PHE A 1 179 ? -0.244 -8.946 38.715 1.00 95.44 179 PHE A C 1
ATOM 1470 O O . PHE A 1 179 ? 0.609 -9.306 39.528 1.00 95.44 179 PHE A O 1
ATOM 1477 N N . ALA A 1 180 ? -1.429 -8.466 39.102 1.00 94.38 180 ALA A N 1
ATOM 1478 C CA . ALA A 1 180 ? -1.799 -8.277 40.501 1.00 94.38 180 ALA A CA 1
ATOM 1479 C C . ALA A 1 180 ? -1.779 -9.589 41.305 1.00 94.38 180 ALA A C 1
ATOM 1481 O O . ALA A 1 180 ? -1.479 -9.573 42.499 1.00 94.38 180 ALA A O 1
ATOM 1482 N N . ALA A 1 181 ? -2.077 -10.727 40.671 1.00 95.44 181 ALA A N 1
ATOM 1483 C CA . ALA A 1 181 ? -2.041 -12.040 41.309 1.00 95.44 181 ALA A CA 1
ATOM 1484 C C . ALA A 1 181 ? -0.620 -12.513 41.671 1.00 95.44 181 ALA A C 1
ATOM 1486 O O . ALA A 1 181 ? -0.479 -13.339 42.571 1.00 95.44 181 ALA A O 1
ATOM 1487 N N . GLN A 1 182 ? 0.416 -11.983 41.012 1.00 97.88 182 GLN A N 1
ATOM 1488 C CA . GLN A 1 182 ? 1.825 -12.312 41.284 1.00 97.88 182 GLN A CA 1
ATOM 1489 C C . GLN A 1 182 ? 2.464 -11.402 42.349 1.00 97.88 182 GLN A C 1
ATOM 1491 O O . GLN A 1 182 ? 3.584 -11.643 42.813 1.00 97.88 182 GLN A O 1
ATOM 1496 N N . LEU A 1 183 ? 1.756 -10.348 42.759 1.00 97.44 183 LEU A N 1
ATOM 1497 C CA . LEU A 1 183 ? 2.186 -9.460 43.830 1.00 97.44 183 LEU A CA 1
ATOM 1498 C C . LEU A 1 183 ? 1.882 -10.062 45.206 1.00 97.44 183 LEU A C 1
ATOM 1500 O O . LEU A 1 183 ? 0.865 -10.726 45.418 1.00 97.44 183 LEU A O 1
ATOM 1504 N N . ASN A 1 184 ? 2.743 -9.780 46.183 1.00 97.25 184 ASN A N 1
ATOM 1505 C CA . ASN A 1 184 ? 2.462 -10.121 47.572 1.00 97.25 184 ASN A CA 1
ATOM 1506 C C . ASN A 1 184 ? 1.239 -9.321 48.085 1.00 97.25 184 ASN A C 1
ATOM 1508 O O . ASN A 1 184 ? 0.885 -8.288 47.504 1.00 97.25 184 ASN A O 1
ATOM 1512 N N . PRO A 1 185 ? 0.578 -9.751 49.178 1.00 97.38 185 PRO A N 1
ATOM 1513 C CA . PRO A 1 185 ? -0.669 -9.127 49.628 1.00 97.38 185 PRO A CA 1
ATOM 1514 C C . PRO A 1 185 ? -0.574 -7.612 49.866 1.00 97.38 185 PRO A C 1
ATOM 1516 O O . PRO A 1 185 ? -1.518 -6.882 49.558 1.00 97.38 185 PRO A O 1
ATOM 1519 N N . ALA A 1 186 ? 0.567 -7.128 50.368 1.00 96.81 186 ALA A N 1
ATOM 1520 C CA . ALA A 1 186 ? 0.792 -5.703 50.589 1.00 96.81 186 ALA A CA 1
ATOM 1521 C C . ALA A 1 186 ? 0.858 -4.936 49.257 1.00 96.81 186 ALA A C 1
ATOM 1523 O O . ALA A 1 186 ? 0.128 -3.962 49.074 1.00 96.81 186 ALA A O 1
ATOM 1524 N N . LYS A 1 187 ? 1.655 -5.406 48.286 1.00 97.62 187 LYS A N 1
ATOM 1525 C CA . LYS A 1 187 ? 1.814 -4.742 46.978 1.00 97.62 187 LYS A CA 1
ATOM 1526 C C . LYS A 1 187 ? 0.560 -4.830 46.116 1.00 97.62 187 LYS A C 1
ATOM 1528 O O . LYS A 1 187 ? 0.208 -3.857 45.453 1.00 97.62 187 LYS A O 1
ATOM 1533 N N . LYS A 1 188 ? -0.165 -5.946 46.189 1.00 97.00 188 LYS A N 1
ATOM 1534 C CA . LYS A 1 188 ? -1.478 -6.087 45.555 1.00 97.00 188 LYS A CA 1
ATOM 1535 C C . LYS A 1 188 ? -2.464 -5.038 46.077 1.00 97.00 188 LYS A C 1
ATOM 1537 O O . LYS A 1 188 ? -3.099 -4.352 45.282 1.00 97.00 188 LYS A O 1
ATOM 1542 N N . THR A 1 189 ? -2.523 -4.858 47.398 1.00 95.38 189 THR A N 1
ATOM 1543 C CA . THR A 1 189 ? -3.375 -3.834 48.026 1.00 95.38 189 THR A CA 1
ATOM 1544 C C . THR A 1 189 ? -2.975 -2.424 47.577 1.00 95.38 189 THR A C 1
ATOM 1546 O O . THR A 1 189 ? -3.840 -1.586 47.326 1.00 95.38 189 THR A O 1
ATOM 1549 N N . LEU A 1 190 ? -1.671 -2.148 47.431 1.00 95.00 190 LEU A N 1
ATOM 1550 C CA . LEU A 1 190 ? -1.199 -0.868 46.894 1.00 95.00 190 LEU A CA 1
ATOM 1551 C C . LEU A 1 190 ? -1.703 -0.641 45.467 1.00 95.00 190 LEU A C 1
ATOM 1553 O O . LEU A 1 190 ? -2.275 0.418 45.208 1.00 95.00 190 LEU A O 1
ATOM 1557 N N . LEU A 1 191 ? -1.555 -1.624 44.577 1.00 94.69 191 LEU A N 1
ATOM 1558 C CA . LEU A 1 191 ? -2.036 -1.537 43.197 1.00 94.69 191 LEU A CA 1
ATOM 1559 C C . LEU A 1 191 ? -3.553 -1.301 43.138 1.00 94.69 191 LEU A C 1
ATOM 1561 O O . LEU A 1 191 ? -4.007 -0.357 42.498 1.00 94.69 191 LEU A O 1
ATOM 1565 N N . GLU A 1 192 ? -4.339 -2.085 43.877 1.00 92.19 192 GLU A N 1
ATOM 1566 C CA . GLU A 1 192 ? -5.793 -1.898 43.980 1.00 92.19 192 GLU A CA 1
ATOM 1567 C C . GLU A 1 192 ? -6.153 -0.494 44.492 1.00 92.19 192 GLU A C 1
ATOM 1569 O O . GLU A 1 192 ? -7.057 0.153 43.964 1.00 92.19 192 GLU A O 1
ATOM 1574 N N . SER A 1 193 ? -5.408 0.027 45.474 1.00 89.50 193 SER A N 1
ATOM 1575 C CA . SER A 1 193 ? -5.638 1.372 46.011 1.00 89.50 193 SER A CA 1
ATOM 1576 C C . SER A 1 193 ? -5.349 2.480 44.994 1.00 89.50 193 SER A C 1
ATOM 1578 O O . SER A 1 193 ? -6.039 3.504 45.001 1.00 89.50 193 SER A O 1
ATOM 1580 N N . LEU A 1 194 ? -4.362 2.294 44.109 1.00 87.25 194 LEU A N 1
ATOM 1581 C CA . LEU A 1 194 ? -4.059 3.242 43.036 1.00 87.25 194 LEU A CA 1
ATOM 1582 C C . LEU A 1 194 ? -5.243 3.333 42.069 1.00 87.25 194 LEU A C 1
ATOM 1584 O O . LEU A 1 194 ? -5.715 4.438 41.800 1.00 87.25 194 LEU A O 1
ATOM 1588 N N . PHE A 1 195 ? -5.802 2.189 41.668 1.00 85.00 195 PHE A N 1
ATOM 1589 C CA . PHE A 1 195 ? -6.998 2.123 40.824 1.00 85.00 195 PHE A CA 1
ATOM 1590 C C . PHE A 1 195 ? -8.265 2.633 41.514 1.00 85.00 195 PHE A C 1
ATOM 1592 O O . PHE A 1 195 ? -9.111 3.245 40.871 1.00 85.00 195 PHE A O 1
ATOM 1599 N N . ALA A 1 196 ? -8.383 2.447 42.829 1.00 78.31 196 ALA A N 1
ATOM 1600 C CA . ALA A 1 196 ? -9.536 2.912 43.592 1.00 78.31 196 ALA A CA 1
ATOM 1601 C C . ALA A 1 196 ? -9.514 4.415 43.910 1.00 78.31 196 ALA A C 1
ATOM 1603 O O . ALA A 1 196 ? -10.585 4.991 44.109 1.00 78.31 196 ALA A O 1
ATOM 1604 N N . SER A 1 197 ? -8.343 5.065 43.982 1.00 70.75 197 SER A N 1
ATOM 1605 C CA . SER A 1 197 ? -8.229 6.441 44.511 1.00 70.75 197 SER A CA 1
ATOM 1606 C C . SER A 1 197 ? -7.473 7.453 43.649 1.00 70.75 197 SER A C 1
ATOM 1608 O O . SER A 1 197 ? -7.782 8.640 43.734 1.00 70.75 197 SER A O 1
ATOM 1610 N N . LYS A 1 198 ? -6.473 7.026 42.869 1.00 63.03 198 LYS A N 1
ATOM 1611 C CA . LYS A 1 198 ? -5.604 7.924 42.091 1.00 63.03 198 LYS A CA 1
ATOM 1612 C C . LYS A 1 198 ? -5.922 7.885 40.603 1.00 63.03 198 LYS A C 1
ATOM 1614 O O . LYS A 1 198 ? -6.077 8.939 40.008 1.00 63.03 198 LYS A O 1
ATOM 1619 N N . PHE A 1 199 ? -6.103 6.695 40.039 1.00 63.78 199 PHE A N 1
ATOM 1620 C CA . PHE A 1 199 ? -6.556 6.532 38.654 1.00 63.78 199 PHE A CA 1
ATOM 1621 C C . PHE A 1 199 ? -8.079 6.718 38.510 1.00 63.78 199 PHE A C 1
ATOM 1623 O O . PHE A 1 199 ? -8.590 6.887 37.409 1.00 63.78 199 PHE A O 1
ATOM 1630 N N . SER A 1 200 ? -8.817 6.719 39.627 1.00 43.69 200 SER A N 1
ATOM 1631 C CA . SER A 1 200 ? -10.269 6.943 39.678 1.00 43.69 200 SER A CA 1
ATOM 1632 C C . SER A 1 200 ? -10.682 8.415 39.821 1.00 43.69 200 SER A C 1
ATOM 1634 O O . SER A 1 200 ? -11.854 8.734 39.596 1.00 43.69 200 SER A O 1
ATOM 1636 N N . GLN A 1 201 ? -9.760 9.336 40.145 1.00 37.34 201 GLN A N 1
ATOM 1637 C CA . GLN A 1 201 ? -10.025 10.783 40.122 1.00 37.34 201 GLN A CA 1
ATOM 1638 C C . GLN A 1 201 ? -9.960 11.312 38.685 1.00 37.34 201 GLN A C 1
ATOM 1640 O O . GLN A 1 201 ? -9.064 12.048 38.294 1.00 37.34 201 GLN A O 1
ATOM 1645 N N . GLY A 1 202 ? -10.948 10.894 37.901 1.00 36.00 202 GLY A N 1
ATOM 1646 C CA . GLY A 1 202 ? -11.119 11.253 36.496 1.00 36.00 202 GLY A CA 1
ATOM 1647 C C . GLY A 1 202 ? -12.379 10.668 35.854 1.00 36.00 202 GLY A C 1
ATOM 1648 O O . GLY A 1 202 ? -12.728 11.063 34.749 1.00 36.00 202 GLY A O 1
ATOM 1649 N N . TYR A 1 203 ? -13.122 9.791 36.541 1.00 30.38 203 TYR A N 1
ATOM 1650 C CA . TYR A 1 203 ? -14.381 9.236 36.032 1.00 30.38 203 TYR A CA 1
ATOM 1651 C C . TYR A 1 203 ? -15.584 10.123 36.380 1.00 30.38 203 TYR A C 1
ATOM 1653 O O . TYR A 1 203 ? -16.509 9.722 37.081 1.00 30.38 203 TYR A O 1
ATOM 1661 N N . ASN A 1 204 ? -15.584 11.344 35.851 1.00 30.94 204 ASN A N 1
ATOM 1662 C CA . ASN A 1 204 ? -16.830 11.983 35.440 1.00 30.94 204 ASN A CA 1
ATOM 1663 C C . ASN A 1 204 ? -16.923 11.784 33.931 1.00 30.94 204 ASN A C 1
ATOM 1665 O O . ASN A 1 204 ? -15.941 12.059 33.252 1.00 30.94 204 ASN A O 1
ATOM 1669 N N . ALA A 1 205 ? -18.065 11.284 33.446 1.00 36.56 205 ALA A N 1
ATOM 1670 C CA . ALA A 1 205 ? -18.389 11.050 32.036 1.00 36.56 205 ALA A CA 1
ATOM 1671 C C . ALA A 1 205 ? -17.515 11.877 31.073 1.00 36.56 205 ALA A C 1
ATOM 1673 O O . ALA A 1 205 ? -17.780 13.064 30.863 1.00 36.56 205 ALA A O 1
ATOM 1674 N N . GLN A 1 206 ? -16.452 11.263 30.532 1.00 47.97 206 GLN A N 1
ATOM 1675 C CA . GLN A 1 206 ? -15.644 11.908 29.505 1.00 47.97 206 GLN A CA 1
ATOM 1676 C C . GLN A 1 206 ? -16.582 12.205 28.341 1.00 47.97 206 GLN A C 1
ATOM 1678 O O . GLN A 1 206 ? -17.148 11.310 27.717 1.00 47.97 206 GLN A O 1
ATOM 1683 N N . THR A 1 207 ? -16.804 13.490 28.100 1.00 59.16 207 THR A N 1
ATOM 1684 C CA . THR A 1 207 ? -17.444 13.936 26.874 1.00 59.16 207 THR A CA 1
ATOM 1685 C C . THR A 1 207 ? -16.341 13.921 25.832 1.00 59.16 207 THR A C 1
ATOM 1687 O O . THR A 1 207 ? -15.581 14.880 25.768 1.00 59.16 207 THR A O 1
ATOM 1690 N N . TYR A 1 208 ? -16.200 12.822 25.089 1.00 76.25 208 TYR A N 1
ATOM 1691 C CA . TYR A 1 208 ? -15.270 12.764 23.962 1.00 76.25 208 TYR A CA 1
ATOM 1692 C C . TYR A 1 208 ? -15.611 13.891 22.989 1.00 76.25 208 TYR A C 1
ATOM 1694 O O . TYR A 1 208 ? -16.772 14.030 22.586 1.00 76.25 208 TYR A O 1
ATOM 1702 N N . ARG A 1 209 ? -14.623 14.710 22.626 1.00 85.38 209 ARG A N 1
ATOM 1703 C CA . ARG A 1 209 ? -14.777 15.725 21.586 1.00 85.38 209 ARG A CA 1
ATOM 1704 C C . ARG A 1 209 ? -13.881 15.358 20.424 1.00 85.38 209 ARG A C 1
ATOM 1706 O O . ARG A 1 209 ? -12.738 14.972 20.616 1.00 85.38 209 ARG A O 1
ATOM 1713 N N . LEU A 1 210 ? -14.393 15.524 19.209 1.00 85.75 210 LEU A N 1
ATOM 1714 C CA . LEU A 1 210 ? -13.605 15.273 18.004 1.00 85.75 210 LEU A CA 1
ATOM 1715 C C . LEU A 1 210 ? -12.316 16.117 17.981 1.00 85.75 210 LEU A C 1
ATOM 1717 O O . LEU A 1 210 ? -11.268 15.615 17.597 1.00 85.75 210 LEU A O 1
ATOM 1721 N N . SER A 1 211 ? -12.386 17.356 18.481 1.00 86.25 211 SER A N 1
ATOM 1722 C CA . SER A 1 211 ? -11.245 18.275 18.595 1.00 86.25 211 SER A CA 1
ATOM 1723 C C . SER A 1 211 ? -10.081 17.736 19.421 1.00 86.25 211 SER A C 1
ATOM 1725 O O . SER A 1 211 ? -8.972 18.230 19.278 1.00 86.25 211 SER A O 1
ATOM 1727 N N . ASP A 1 212 ? -10.330 16.758 20.294 1.00 82.75 212 ASP A N 1
ATOM 1728 C CA . ASP A 1 212 ? -9.286 16.152 21.123 1.00 82.75 212 ASP A CA 1
ATOM 1729 C C . ASP A 1 212 ? -8.386 15.212 20.296 1.00 82.75 212 ASP A C 1
ATOM 1731 O O . ASP A 1 212 ? -7.341 14.795 20.777 1.00 82.75 212 ASP A O 1
ATOM 1735 N N . TYR A 1 213 ? -8.784 14.889 19.058 1.00 85.56 213 TYR A N 1
ATOM 1736 C CA . TYR A 1 213 ? -8.092 13.964 18.153 1.00 85.56 213 TYR A CA 1
ATOM 1737 C C . TYR A 1 213 ? -7.667 14.622 16.832 1.00 85.56 213 TYR A C 1
ATOM 1739 O O . TYR A 1 213 ? -6.835 14.083 16.105 1.00 85.56 213 TYR A O 1
ATOM 1747 N N . GLU A 1 214 ? -8.232 15.781 16.486 1.00 80.88 214 GLU A N 1
ATOM 1748 C CA . GLU A 1 214 ? -7.893 16.493 15.252 1.00 80.88 214 GLU A CA 1
ATOM 1749 C C . GLU A 1 214 ? -6.448 17.012 15.294 1.00 80.88 214 GLU A C 1
ATOM 1751 O O . GLU A 1 214 ? -6.110 17.884 16.089 1.00 80.88 214 GLU A O 1
ATOM 1756 N N . GLY A 1 215 ? -5.601 16.494 14.398 1.00 73.12 215 GLY A N 1
ATOM 1757 C CA . GLY A 1 215 ? -4.197 16.900 14.292 1.00 73.12 215 GLY A CA 1
ATOM 1758 C C . GLY A 1 215 ? -3.272 16.282 15.343 1.00 73.12 215 GLY A C 1
ATOM 1759 O O . GLY A 1 215 ? -2.111 16.674 15.405 1.00 73.12 215 GLY A O 1
ATOM 1760 N N . MET A 1 216 ? -3.765 15.333 16.146 1.00 74.00 216 MET A N 1
ATOM 1761 C CA . MET A 1 216 ? -2.920 14.541 17.036 1.00 74.00 216 MET A CA 1
ATOM 1762 C C . MET A 1 216 ? -2.151 13.485 16.242 1.00 74.00 216 MET A C 1
ATOM 1764 O O . MET A 1 216 ? -2.715 12.826 15.367 1.00 74.00 216 MET A O 1
ATOM 1768 N N . GLU A 1 217 ? -0.874 13.310 16.572 1.00 68.25 217 GLU A N 1
ATOM 1769 C CA . GLU A 1 217 ? -0.097 12.165 16.103 1.00 68.25 217 GLU A CA 1
ATOM 1770 C C . GLU A 1 217 ? -0.663 10.868 16.706 1.00 68.25 217 GLU A C 1
ATOM 1772 O O . GLU A 1 217 ? -1.289 10.884 17.770 1.00 68.25 217 GLU A O 1
ATOM 1777 N N . HIS A 1 218 ? -0.470 9.747 16.008 1.00 80.94 218 HIS A N 1
ATOM 1778 C CA . HIS A 1 218 ? -0.899 8.400 16.419 1.00 80.94 218 HIS A CA 1
ATOM 1779 C C . HIS A 1 218 ? -2.404 8.100 16.337 1.00 80.94 218 HIS A C 1
ATOM 1781 O O . HIS A 1 218 ? -2.843 7.044 16.803 1.00 80.94 218 HIS A O 1
ATOM 1787 N N . TYR A 1 219 ? -3.199 8.984 15.727 1.00 83.81 219 TYR A N 1
ATOM 1788 C CA . TYR A 1 219 ? -4.610 8.736 15.432 1.00 83.81 219 TYR A CA 1
ATOM 1789 C C . TYR A 1 219 ? -4.941 8.976 13.962 1.00 83.81 219 TYR A C 1
ATOM 1791 O O . TYR A 1 219 ? -4.659 10.027 13.387 1.00 83.81 219 TYR A O 1
ATOM 1799 N N . THR A 1 220 ? -5.688 8.037 13.388 1.00 85.81 220 THR A N 1
ATOM 1800 C CA . THR A 1 220 ? -6.265 8.161 12.055 1.00 85.81 220 THR A CA 1
ATOM 1801 C C . THR A 1 220 ? -7.748 8.506 12.152 1.00 85.81 220 THR A C 1
ATOM 1803 O O . THR A 1 220 ? -8.535 7.802 12.792 1.00 85.81 220 THR A O 1
ATOM 1806 N N . ILE A 1 221 ? -8.152 9.574 11.459 1.00 90.19 221 ILE A N 1
ATOM 1807 C CA . ILE A 1 221 ? -9.553 9.984 11.314 1.00 90.19 221 ILE A CA 1
ATOM 1808 C C . ILE A 1 221 ? -10.045 9.595 9.918 1.00 90.19 221 ILE A C 1
ATOM 1810 O O . ILE A 1 221 ? -9.532 10.080 8.912 1.00 90.19 221 ILE A O 1
ATOM 1814 N N . THR A 1 222 ? -11.058 8.732 9.856 1.00 91.06 222 THR A N 1
ATOM 1815 C CA . THR A 1 222 ? -11.719 8.322 8.610 1.00 91.06 222 THR A CA 1
ATOM 1816 C C . THR A 1 222 ? -13.061 9.029 8.459 1.00 91.06 222 THR A C 1
ATOM 1818 O O . THR A 1 222 ? -13.902 8.961 9.358 1.00 91.06 222 THR A O 1
ATOM 1821 N N . ASP A 1 223 ? -13.263 9.660 7.302 1.00 91.06 223 ASP A N 1
ATOM 1822 C CA . ASP A 1 223 ? -14.509 10.329 6.928 1.00 91.06 223 ASP A CA 1
ATOM 1823 C C . ASP A 1 223 ? -15.443 9.399 6.165 1.00 91.06 223 ASP A C 1
ATOM 1825 O O . ASP A 1 223 ? -15.069 8.822 5.141 1.00 91.06 223 ASP A O 1
ATOM 1829 N N . ILE A 1 224 ? -16.667 9.249 6.667 1.00 90.00 224 ILE A N 1
ATOM 1830 C CA . ILE A 1 224 ? -17.577 8.207 6.205 1.00 90.00 224 ILE A CA 1
ATOM 1831 C C . ILE A 1 224 ? -19.035 8.539 6.530 1.00 90.00 224 ILE A C 1
ATOM 1833 O O . ILE A 1 224 ? -19.354 8.861 7.659 1.00 90.00 224 ILE A O 1
ATOM 1837 N N . ASP A 1 225 ? -19.945 8.443 5.562 1.00 88.88 225 ASP A N 1
ATOM 1838 C CA . ASP A 1 225 ? -21.387 8.630 5.801 1.00 88.88 225 ASP A CA 1
ATOM 1839 C C . ASP A 1 225 ? -22.013 7.311 6.302 1.00 88.88 225 ASP A C 1
ATOM 1841 O O . ASP A 1 225 ? -22.354 6.427 5.509 1.00 88.88 225 ASP A O 1
ATOM 1845 N N . ILE A 1 226 ? -22.090 7.134 7.627 1.00 88.94 226 ILE A N 1
ATOM 1846 C CA . ILE A 1 226 ? -22.522 5.882 8.276 1.00 88.94 226 ILE A CA 1
ATOM 1847 C C . ILE A 1 226 ? -24.045 5.775 8.298 1.00 88.94 226 ILE A C 1
ATOM 1849 O O . ILE A 1 226 ? -24.603 4.679 8.198 1.00 88.94 226 ILE A O 1
ATOM 1853 N N . ASN A 1 227 ? -24.728 6.907 8.456 1.00 85.25 227 ASN A N 1
ATOM 1854 C CA . ASN A 1 227 ? -26.183 6.968 8.574 1.00 85.25 227 ASN A CA 1
ATOM 1855 C C . ASN A 1 227 ? -26.898 7.251 7.231 1.00 85.25 227 ASN A C 1
ATOM 1857 O O . ASN A 1 227 ? -28.132 7.221 7.188 1.00 85.25 227 ASN A O 1
ATOM 1861 N N . LYS A 1 228 ? -26.139 7.455 6.145 1.00 84.19 228 LYS A N 1
ATOM 1862 C CA . LYS A 1 228 ? -26.598 7.750 4.779 1.00 84.19 228 LYS A CA 1
ATOM 1863 C C . LYS A 1 228 ? -27.425 9.031 4.681 1.00 84.19 228 LYS A C 1
ATOM 1865 O O . LYS A 1 228 ? -28.381 9.095 3.900 1.00 84.19 228 LYS A O 1
ATOM 1870 N N . ASP A 1 229 ? -27.090 10.040 5.479 1.00 84.06 229 ASP A N 1
ATOM 1871 C CA . ASP A 1 229 ? -27.762 11.342 5.464 1.00 84.06 229 ASP A CA 1
ATOM 1872 C C . ASP A 1 229 ? -27.131 12.351 4.483 1.00 84.06 229 ASP A C 1
ATOM 1874 O O . ASP A 1 229 ? -27.628 13.475 4.332 1.00 84.06 229 ASP A O 1
ATOM 1878 N N . GLY A 1 230 ? -26.086 11.933 3.759 1.00 84.00 230 GLY A N 1
ATOM 1879 C CA . GLY A 1 230 ? -25.344 12.752 2.809 1.00 84.00 230 GLY A CA 1
ATOM 1880 C C . GLY A 1 230 ? -24.279 13.634 3.461 1.00 84.00 230 GLY A C 1
ATOM 1881 O O . GLY A 1 230 ? -23.697 14.477 2.770 1.00 84.00 230 GLY A O 1
ATOM 1882 N N . LYS A 1 231 ? -24.025 13.481 4.765 1.00 88.69 231 LYS A N 1
ATOM 1883 C CA . LYS A 1 231 ? -22.938 14.134 5.497 1.00 88.69 231 LYS A CA 1
ATOM 1884 C C . LYS A 1 231 ? -21.949 13.093 6.008 1.00 88.69 231 LYS A C 1
ATOM 1886 O O . LYS A 1 231 ? -22.297 11.959 6.294 1.00 88.69 231 LYS A O 1
ATOM 1891 N N . LEU A 1 232 ? -20.683 13.491 6.089 1.00 91.12 232 LEU A N 1
ATOM 1892 C CA . LEU A 1 232 ? -19.621 12.604 6.549 1.00 91.12 232 LEU A CA 1
ATOM 1893 C C . LEU A 1 232 ? -19.587 12.603 8.079 1.00 91.12 232 LEU A C 1
ATOM 1895 O O . LEU A 1 232 ? -19.461 13.661 8.697 1.00 91.12 232 LEU A O 1
ATOM 1899 N N . ASP A 1 233 ? -19.687 11.415 8.660 1.00 93.69 233 ASP A N 1
ATOM 1900 C CA . ASP A 1 233 ? -19.372 11.112 10.051 1.00 93.69 233 ASP A CA 1
ATOM 1901 C C . ASP A 1 233 ? -17.861 10.857 10.201 1.00 93.69 233 ASP A C 1
ATOM 1903 O O . ASP A 1 233 ? -17.139 10.684 9.213 1.00 93.69 233 ASP A O 1
ATOM 1907 N N . LYS A 1 234 ? -17.370 10.830 11.445 1.00 94.38 234 LYS A N 1
ATOM 1908 C CA . LYS A 1 234 ? -15.943 10.643 11.754 1.00 94.38 234 LYS A CA 1
ATOM 1909 C C . LYS A 1 234 ? -15.739 9.373 12.567 1.00 94.38 234 LYS A C 1
ATOM 1911 O O . LYS A 1 234 ? -16.329 9.218 13.640 1.00 94.38 234 LYS A O 1
ATOM 1916 N N . VAL A 1 235 ? -14.858 8.500 12.093 1.00 94.69 235 VAL A N 1
ATOM 1917 C CA . VAL A 1 235 ? -14.341 7.364 12.866 1.00 94.69 235 VAL A CA 1
ATOM 1918 C C . VAL A 1 235 ? -12.887 7.638 13.205 1.00 94.69 235 VAL A C 1
ATOM 1920 O O . VAL A 1 235 ? -12.066 7.793 12.306 1.00 94.69 235 VAL A O 1
ATOM 1923 N N . VAL A 1 236 ? -12.574 7.704 14.493 1.00 93.19 236 VAL A N 1
ATOM 1924 C CA . VAL A 1 236 ? -11.210 7.889 14.993 1.00 93.19 236 VAL A CA 1
ATOM 1925 C C . VAL A 1 236 ? -10.695 6.538 15.464 1.00 93.19 236 VAL A C 1
ATOM 1927 O O . VAL A 1 236 ? -11.371 5.862 16.237 1.00 93.19 236 VAL A O 1
ATOM 1930 N N . SER A 1 237 ? -9.516 6.142 15.005 1.00 91.06 237 SER A N 1
ATOM 1931 C CA . SER A 1 237 ? -8.820 4.946 15.475 1.00 91.06 237 SER A CA 1
ATOM 1932 C C . SER A 1 237 ? -7.393 5.299 15.846 1.00 91.06 237 SER A C 1
ATOM 1934 O O . SER A 1 237 ? -6.774 6.104 15.154 1.00 91.06 237 SER A O 1
ATOM 1936 N N . ALA A 1 238 ? -6.860 4.657 16.882 1.00 83.81 238 ALA A N 1
ATOM 1937 C CA . ALA A 1 238 ? -5.418 4.643 17.097 1.00 83.81 238 ALA A CA 1
ATOM 1938 C C . ALA A 1 238 ? -4.704 4.037 15.873 1.00 83.81 238 ALA A C 1
ATOM 1940 O O . ALA A 1 238 ? -5.245 3.134 15.215 1.00 83.81 238 ALA A O 1
ATOM 1941 N N . ASP A 1 239 ? -3.511 4.546 15.580 1.00 79.69 239 ASP A N 1
ATOM 1942 C CA . ASP A 1 239 ? -2.627 4.034 14.536 1.00 79.69 239 ASP A CA 1
ATOM 1943 C C . ASP A 1 239 ? -2.110 2.624 14.884 1.00 79.69 239 ASP A C 1
ATOM 1945 O O . ASP A 1 239 ? -2.177 2.196 16.044 1.00 79.69 239 ASP A O 1
ATOM 1949 N N . PRO A 1 240 ? -1.597 1.857 13.900 1.00 77.06 240 PRO A N 1
ATOM 1950 C CA . PRO A 1 240 ? -1.036 0.536 14.161 1.00 77.06 240 PRO A CA 1
ATOM 1951 C C . PRO A 1 240 ? -0.021 0.564 15.309 1.00 77.06 240 PRO A C 1
ATOM 1953 O O . PRO A 1 240 ? 0.905 1.372 15.304 1.00 77.06 240 PRO A O 1
ATOM 1956 N N . TYR A 1 241 ? -0.198 -0.341 16.276 1.00 76.19 241 TYR A N 1
ATOM 1957 C CA . TYR A 1 241 ? 0.623 -0.467 17.491 1.00 76.19 241 TYR A CA 1
ATOM 1958 C C . TYR A 1 241 ? 0.518 0.689 18.503 1.00 76.19 241 TYR A C 1
ATOM 1960 O O . TYR A 1 241 ? 1.190 0.644 19.529 1.00 76.19 241 TYR A O 1
ATOM 1968 N N . GLN A 1 242 ? -0.341 1.687 18.268 1.00 78.19 242 GLN A N 1
ATOM 1969 C CA . GLN A 1 242 ? -0.509 2.850 19.154 1.00 78.19 242 GLN A CA 1
ATOM 1970 C C . GLN A 1 242 ? -1.716 2.737 20.099 1.00 78.19 242 GLN A C 1
ATOM 1972 O O . GLN A 1 242 ? -1.992 3.637 20.888 1.00 78.19 242 GLN A O 1
ATOM 1977 N N . GLY A 1 243 ? -2.443 1.620 20.041 1.00 77.75 243 GLY A N 1
ATOM 1978 C CA . GLY A 1 243 ? -3.584 1.333 20.904 1.00 77.75 243 GLY A CA 1
ATOM 1979 C C . GLY A 1 243 ? -4.677 0.561 20.177 1.00 77.75 243 GLY A C 1
ATOM 1980 O O . GLY A 1 243 ? -4.618 0.333 18.968 1.00 77.75 243 GLY A O 1
ATOM 1981 N N . ASP A 1 244 ? -5.703 0.161 20.923 1.00 81.06 244 ASP A N 1
ATOM 1982 C CA . ASP A 1 244 ? -6.848 -0.563 20.381 1.00 81.06 244 ASP A CA 1
ATOM 1983 C C . ASP A 1 244 ? -8.116 0.291 20.323 1.00 81.06 244 ASP A C 1
ATOM 1985 O O . ASP A 1 244 ? -9.195 -0.261 20.171 1.00 81.06 244 ASP A O 1
ATOM 1989 N N . GLU A 1 245 ? -8.036 1.618 20.427 1.00 85.44 245 GLU A N 1
ATOM 1990 C CA . GLU A 1 245 ? -9.223 2.471 20.547 1.00 85.44 245 GLU A CA 1
ATOM 1991 C C . GLU A 1 245 ? -9.912 2.761 19.210 1.00 85.44 245 GLU A C 1
ATOM 1993 O O . GLU A 1 245 ? -9.258 3.068 18.213 1.00 85.44 245 GLU A O 1
ATOM 1998 N N . LEU A 1 246 ? -11.251 2.717 19.211 1.00 90.56 246 LEU A N 1
ATOM 1999 C CA . LEU A 1 246 ? -12.106 3.183 18.119 1.00 90.56 246 LEU A CA 1
ATOM 2000 C C . LEU A 1 246 ? -13.251 4.047 18.652 1.00 90.56 246 LEU A C 1
ATOM 2002 O O . LEU A 1 246 ? -14.037 3.618 19.501 1.00 90.56 246 LEU A O 1
ATOM 2006 N N . LEU A 1 247 ? -13.374 5.259 18.120 1.00 92.00 247 LEU A N 1
ATOM 2007 C CA . LEU A 1 247 ? -14.390 6.238 18.489 1.00 92.00 247 LEU A CA 1
ATOM 2008 C C . LEU A 1 247 ? -15.220 6.614 17.265 1.00 92.00 247 LEU A C 1
ATOM 2010 O O . LEU A 1 247 ? -14.694 6.786 16.169 1.00 92.00 247 LEU A O 1
ATOM 2014 N N . LEU A 1 248 ? -16.520 6.787 17.469 1.00 92.31 248 LEU A N 1
ATOM 2015 C CA . LEU A 1 248 ? -17.457 7.234 16.448 1.00 92.31 248 LEU A CA 1
ATOM 2016 C C . LEU A 1 248 ? -18.069 8.572 16.845 1.00 92.31 248 LEU A C 1
ATOM 2018 O O . LEU A 1 248 ? -18.638 8.696 17.935 1.00 92.31 248 LEU A O 1
ATOM 2022 N N . PHE A 1 249 ? -18.044 9.521 15.916 1.00 93.31 249 PHE A N 1
ATOM 2023 C CA . PHE A 1 249 ? -18.746 10.791 16.016 1.00 93.31 249 PHE A CA 1
ATOM 2024 C C . PHE A 1 249 ? -19.695 10.953 14.831 1.00 93.31 249 PHE A C 1
ATOM 2026 O O . PHE A 1 249 ? -19.255 10.988 13.683 1.00 93.31 249 PHE A O 1
ATOM 2033 N N . LEU A 1 250 ? -20.991 11.074 15.113 1.00 91.00 250 LEU A N 1
ATOM 2034 C CA . LEU A 1 250 ? -22.021 11.279 14.097 1.00 91.00 250 LEU A CA 1
ATOM 2035 C C . LEU A 1 250 ? -22.248 12.768 13.852 1.00 91.00 250 LEU A C 1
ATOM 2037 O O . LEU A 1 250 ? -22.295 13.557 14.798 1.00 91.00 250 LEU A O 1
ATOM 2041 N N . TYR A 1 251 ? -22.432 13.167 12.599 1.00 90.81 251 TYR A N 1
ATOM 2042 C CA . TYR A 1 251 ? -22.729 14.549 12.261 1.00 90.81 251 TYR A CA 1
ATOM 2043 C C . TYR A 1 251 ? -24.208 14.870 12.525 1.00 90.81 251 TYR A C 1
ATOM 2045 O O . TYR A 1 251 ? -25.117 14.441 11.819 1.00 90.81 251 TYR A O 1
ATOM 2053 N N . GLY A 1 252 ? -24.466 15.674 13.555 1.00 85.06 252 GLY A N 1
ATOM 2054 C CA . GLY A 1 252 ? -25.799 16.088 13.976 1.00 85.06 252 GLY A CA 1
ATOM 2055 C C . GLY A 1 252 ? -26.178 17.513 13.564 1.00 85.06 252 GLY A C 1
ATOM 2056 O O . GLY A 1 252 ? -25.547 18.179 12.740 1.00 85.06 252 GLY A O 1
ATOM 2057 N N . LYS A 1 253 ? -27.247 18.032 14.182 1.00 79.81 253 LYS A N 1
ATOM 2058 C CA . LYS A 1 253 ? -27.710 19.418 13.962 1.00 79.81 253 LYS A CA 1
ATOM 2059 C C . LYS A 1 253 ? -26.738 20.464 14.513 1.00 79.81 253 LYS A C 1
ATOM 2061 O O . LYS A 1 253 ? -26.715 21.582 14.007 1.00 79.81 253 LYS A O 1
ATOM 2066 N N . ASN A 1 254 ? -25.967 20.096 15.535 1.00 84.06 254 ASN A N 1
ATOM 2067 C CA . ASN A 1 254 ? -25.061 20.979 16.270 1.00 84.06 254 ASN A CA 1
ATOM 2068 C C . ASN A 1 254 ? -23.574 20.677 15.984 1.00 84.06 254 ASN A C 1
ATOM 2070 O O . ASN A 1 254 ? -22.715 21.124 16.739 1.00 84.06 254 ASN A O 1
ATOM 2074 N N . GLY A 1 255 ? -23.269 19.940 14.908 1.00 89.12 255 GLY A N 1
ATOM 2075 C CA . GLY A 1 255 ? -21.922 19.453 14.591 1.00 89.12 255 GLY A CA 1
ATOM 2076 C C . GLY A 1 255 ? -21.738 17.986 14.980 1.00 89.12 255 GLY A C 1
ATOM 2077 O O . GLY A 1 255 ? -22.718 17.249 15.066 1.00 89.12 255 GLY A O 1
ATOM 2078 N N . TYR A 1 256 ? -20.492 17.561 15.180 1.00 90.38 256 TYR A N 1
ATOM 2079 C CA . TYR A 1 256 ? -20.156 16.175 15.508 1.00 90.38 256 TYR A CA 1
ATOM 2080 C C . TYR A 1 256 ? -20.509 15.822 16.959 1.00 90.38 256 TYR A C 1
ATOM 2082 O O . TYR A 1 256 ? -20.071 16.488 17.897 1.00 90.38 256 TYR A O 1
ATOM 2090 N N . GLU A 1 257 ? -21.276 14.749 17.139 1.00 89.56 257 GLU A N 1
ATOM 2091 C CA . GLU A 1 257 ? -21.724 14.226 18.428 1.00 89.56 257 GLU A CA 1
ATOM 2092 C C . GLU A 1 257 ? -21.136 12.826 18.653 1.00 89.56 257 GLU A C 1
ATOM 2094 O O . GLU A 1 257 ? -21.240 11.950 17.796 1.00 89.56 257 GLU A O 1
ATOM 2099 N N . PHE A 1 258 ? -20.513 12.600 19.812 1.00 87.88 258 PHE A N 1
ATOM 2100 C CA . PHE A 1 258 ? -19.977 11.289 20.182 1.00 87.88 258 PHE A CA 1
ATOM 2101 C C . PHE A 1 258 ? -21.090 10.231 20.257 1.00 87.88 258 PHE A C 1
ATOM 2103 O O . PHE A 1 258 ? -22.114 10.445 20.907 1.00 87.88 258 PHE A O 1
ATOM 2110 N N . ALA A 1 259 ? -20.868 9.076 19.627 1.00 88.00 259 ALA A N 1
ATOM 2111 C CA . ALA A 1 259 ? -21.871 8.022 19.491 1.00 88.00 259 ALA A CA 1
ATOM 2112 C C . ALA A 1 259 ? -21.412 6.638 19.976 1.00 88.00 259 ALA A C 1
ATOM 2114 O O . ALA A 1 259 ? -22.258 5.840 20.385 1.00 88.00 259 ALA A O 1
ATOM 2115 N N . LEU A 1 260 ? -20.113 6.326 19.919 1.00 88.94 260 LEU A N 1
ATOM 2116 C CA . LEU A 1 260 ? -19.570 5.034 20.353 1.00 88.94 260 LEU A CA 1
ATOM 2117 C C . LEU A 1 260 ? -18.093 5.164 20.728 1.00 88.94 260 LEU A C 1
ATOM 2119 O O . LEU A 1 260 ? -17.329 5.768 19.984 1.00 88.94 260 LEU A O 1
ATOM 2123 N N . LYS A 1 261 ? -17.692 4.528 21.833 1.00 87.19 261 LYS A N 1
ATOM 2124 C CA . LYS A 1 261 ? -16.304 4.140 22.108 1.00 87.19 261 LYS A CA 1
ATOM 2125 C C . LYS A 1 261 ? -16.261 2.624 22.172 1.00 87.19 261 LYS A C 1
ATOM 2127 O O . LYS A 1 261 ? -17.055 2.015 22.882 1.00 87.19 261 LYS A O 1
ATOM 2132 N N . THR A 1 262 ? -15.353 2.022 21.427 1.00 87.19 262 THR A N 1
ATOM 2133 C CA . THR A 1 262 ? -15.121 0.582 21.420 1.00 87.19 262 THR A CA 1
ATOM 2134 C C . THR A 1 262 ? -13.660 0.309 21.080 1.00 87.19 262 THR A C 1
ATOM 2136 O O . THR A 1 262 ? -12.844 1.232 21.086 1.00 87.19 262 THR A O 1
ATOM 2139 N N . ARG A 1 263 ? -13.325 -0.953 20.812 1.00 86.50 263 ARG A N 1
ATOM 2140 C CA . ARG A 1 263 ? -12.013 -1.315 20.296 1.00 86.50 263 ARG A CA 1
ATOM 2141 C C . ARG A 1 263 ? -12.000 -1.373 18.776 1.00 86.50 263 ARG A C 1
ATOM 2143 O O . ARG A 1 263 ? -13.001 -1.671 18.134 1.00 86.50 263 ARG A O 1
ATOM 2150 N N . ASN A 1 264 ? -10.833 -1.165 18.213 1.00 86.00 264 ASN A N 1
ATOM 2151 C CA . ASN A 1 264 ? -10.567 -1.080 16.791 1.00 86.00 264 ASN A CA 1
ATOM 2152 C C . ASN A 1 264 ? -10.305 -2.477 16.166 1.00 86.00 264 ASN A C 1
ATOM 2154 O O . ASN A 1 264 ? -10.122 -2.616 14.961 1.00 86.00 264 ASN A O 1
ATOM 2158 N N . PHE A 1 265 ? -10.362 -3.530 16.996 1.00 88.81 265 PHE A N 1
ATOM 2159 C CA . PHE A 1 265 ? -10.147 -4.946 16.652 1.00 88.81 265 PHE A CA 1
ATOM 2160 C C . PHE A 1 265 ? -8.761 -5.264 16.092 1.00 88.81 265 PHE A C 1
ATOM 2162 O O . PHE A 1 265 ? -8.544 -6.376 15.613 1.00 88.81 265 PHE A O 1
ATOM 2169 N N . SER A 1 266 ? -7.823 -4.321 16.187 1.00 84.62 266 SER A N 1
ATOM 2170 C CA . SER A 1 266 ? -6.419 -4.633 15.989 1.00 84.62 266 SER A CA 1
ATOM 2171 C C . SER A 1 266 ? -5.902 -5.531 17.119 1.00 84.62 266 SER A C 1
ATOM 2173 O O . SER A 1 266 ? -6.497 -5.625 18.206 1.00 84.62 266 SER A O 1
ATOM 2175 N N . GLU A 1 267 ? -4.819 -6.238 16.824 1.00 73.00 267 GLU A N 1
ATOM 2176 C CA . GLU A 1 267 ? -4.085 -7.080 17.759 1.00 73.00 267 GLU A CA 1
ATOM 2177 C C . GLU A 1 267 ? -2.626 -6.637 17.761 1.00 73.00 267 GLU A C 1
ATOM 2179 O O . GLU A 1 267 ? -2.026 -6.432 16.703 1.00 73.00 267 GLU A O 1
ATOM 2184 N N . ASP A 1 268 ? -2.053 -6.499 18.954 1.00 56.03 268 ASP A N 1
ATOM 2185 C CA . ASP A 1 268 ? -0.642 -6.169 19.102 1.00 56.03 268 ASP A CA 1
ATOM 2186 C C . ASP A 1 268 ? 0.230 -7.266 18.465 1.00 56.03 268 ASP A C 1
ATOM 2188 O O . ASP A 1 268 ? 0.040 -8.459 18.718 1.00 56.03 268 ASP A O 1
ATOM 2192 N N . GLY A 1 269 ? 1.134 -6.871 17.565 1.00 55.28 269 GLY A N 1
ATOM 2193 C CA . GLY A 1 269 ? 1.924 -7.797 16.746 1.00 55.28 269 GLY A CA 1
ATOM 2194 C C . GLY A 1 269 ? 1.129 -8.632 15.724 1.00 55.28 269 GLY A C 1
ATOM 2195 O O . GLY A 1 269 ? 1.685 -9.588 15.178 1.00 55.28 269 GLY A O 1
ATOM 2196 N N . GLY A 1 270 ? -0.148 -8.309 15.468 1.00 72.88 270 GLY A N 1
ATOM 2197 C CA . GLY A 1 270 ? -1.064 -9.117 14.657 1.00 72.88 270 GLY A CA 1
ATOM 2198 C C . GLY A 1 270 ? -1.884 -8.330 13.628 1.00 72.88 270 GLY A C 1
ATOM 2199 O O . GLY A 1 270 ? -1.334 -7.619 12.786 1.00 72.88 270 GLY A O 1
ATOM 2200 N N . HIS A 1 271 ? -3.209 -8.512 13.648 1.00 79.38 271 HIS A N 1
ATOM 2201 C CA . HIS A 1 271 ? -4.144 -7.819 12.757 1.00 79.38 271 HIS A CA 1
ATOM 2202 C C . HIS A 1 271 ? -4.071 -6.296 12.936 1.00 79.38 271 HIS A C 1
ATOM 2204 O O . HIS A 1 271 ? -4.290 -5.783 14.027 1.00 79.38 271 HIS A O 1
ATOM 2210 N N . GLN A 1 272 ? -3.850 -5.563 11.848 1.00 86.62 272 GLN A N 1
ATOM 2211 C CA . GLN A 1 272 ? -3.878 -4.100 11.815 1.00 86.62 272 GLN A CA 1
ATOM 2212 C C . GLN A 1 272 ? -5.107 -3.602 11.066 1.00 86.62 272 GLN A C 1
ATOM 2214 O O . GLN A 1 272 ? -5.553 -4.250 10.120 1.00 86.62 272 GLN A O 1
ATOM 2219 N N . ILE A 1 273 ? -5.633 -2.434 11.432 1.00 88.44 273 ILE A N 1
ATOM 2220 C CA . ILE A 1 273 ? -6.710 -1.802 10.660 1.00 88.44 273 ILE A CA 1
ATOM 2221 C C . ILE A 1 273 ? -6.165 -1.329 9.328 1.00 88.44 273 ILE A C 1
ATOM 2223 O O . ILE A 1 273 ? -5.176 -0.610 9.256 1.00 88.44 273 ILE A O 1
ATOM 2227 N N . THR A 1 274 ? -6.861 -1.719 8.271 1.00 85.94 274 THR A N 1
ATOM 2228 C CA . THR A 1 274 ? -6.538 -1.322 6.900 1.00 85.94 274 THR A CA 1
ATOM 2229 C C . THR A 1 274 ? -7.571 -0.367 6.324 1.00 85.94 274 THR A C 1
ATOM 2231 O O . THR A 1 274 ? -7.260 0.402 5.417 1.00 85.94 274 THR A O 1
ATOM 2234 N N . SER A 1 275 ? -8.819 -0.422 6.803 1.00 87.69 275 SER A N 1
ATOM 2235 C CA . SER A 1 275 ? -9.897 0.422 6.296 1.00 87.69 275 SER A CA 1
ATOM 2236 C C . SER A 1 275 ? -11.111 0.420 7.224 1.00 87.69 275 SER A C 1
ATOM 2238 O O . SER A 1 275 ? -11.370 -0.561 7.925 1.00 87.69 275 SER A O 1
ATOM 2240 N N . VAL A 1 276 ? -11.897 1.494 7.157 1.00 90.00 276 VAL A N 1
ATOM 2241 C CA . VAL A 1 276 ? -13.251 1.575 7.709 1.00 90.00 276 VAL A CA 1
ATOM 2242 C C . VAL A 1 276 ? -14.194 1.999 6.583 1.00 90.00 276 VAL A C 1
ATOM 2244 O O . VAL A 1 276 ? -13.937 2.996 5.912 1.00 90.00 276 VAL A O 1
ATOM 2247 N N . ILE A 1 277 ? -15.259 1.230 6.336 1.00 90.44 277 ILE A N 1
ATOM 2248 C CA . ILE A 1 277 ? -16.190 1.458 5.213 1.00 90.44 277 ILE A CA 1
ATOM 2249 C C . ILE A 1 277 ? -17.653 1.459 5.664 1.00 90.44 277 ILE A C 1
ATOM 2251 O O . ILE A 1 277 ? -18.002 0.797 6.639 1.00 90.44 277 ILE A O 1
ATOM 2255 N N . ALA A 1 278 ? -18.514 2.203 4.963 1.00 88.19 278 ALA A N 1
ATOM 2256 C CA . ALA A 1 278 ? -19.923 2.331 5.328 1.00 88.19 278 ALA A CA 1
ATOM 2257 C C . ALA A 1 278 ? -20.675 1.052 4.955 1.00 88.19 278 ALA A C 1
ATOM 2259 O O . ALA A 1 278 ? -20.388 0.435 3.927 1.00 88.19 278 ALA A O 1
ATOM 2260 N N . ASP A 1 279 ? -21.658 0.681 5.770 1.00 87.81 279 ASP A N 1
ATOM 2261 C CA . ASP A 1 279 ? -22.541 -0.464 5.544 1.00 87.81 279 ASP A CA 1
ATOM 2262 C C . ASP A 1 279 ? -24.013 -0.018 5.597 1.00 87.81 279 ASP A C 1
ATOM 2264 O O . ASP A 1 279 ? -24.323 1.114 5.963 1.00 87.81 279 ASP A O 1
ATOM 2268 N N . GLU A 1 280 ? -24.959 -0.880 5.219 1.00 77.75 280 GLU A N 1
ATOM 2269 C CA . GLU A 1 280 ? -26.375 -0.510 5.081 1.00 77.75 280 GLU A CA 1
ATOM 2270 C C . GLU A 1 280 ? -26.994 0.176 6.305 1.00 77.75 280 GLU A C 1
ATOM 2272 O O . GLU A 1 280 ? -27.875 1.011 6.118 1.00 77.75 280 GLU A O 1
ATOM 2277 N N . ASN A 1 281 ? -26.545 -0.157 7.520 1.00 82.19 281 ASN A N 1
ATOM 2278 C CA . ASN A 1 281 ? -27.030 0.419 8.781 1.00 82.19 281 ASN A CA 1
ATOM 2279 C C . ASN A 1 281 ? -25.898 0.594 9.814 1.00 82.19 281 ASN A C 1
ATOM 2281 O O . ASN A 1 281 ? -26.089 0.331 11.010 1.00 82.19 281 ASN A O 1
ATOM 2285 N N . GLY A 1 282 ? -24.703 0.955 9.350 1.00 90.88 282 GLY A N 1
ATOM 2286 C CA . GLY A 1 282 ? -23.523 1.066 10.198 1.00 90.88 282 GLY A CA 1
ATOM 2287 C C . GLY A 1 282 ? -22.231 1.114 9.393 1.00 90.88 282 GLY A C 1
ATOM 2288 O O . GLY A 1 282 ? -22.154 1.794 8.375 1.00 90.88 282 GLY A O 1
ATOM 2289 N N . PHE A 1 283 ? -21.208 0.409 9.859 1.00 94.12 283 PHE A N 1
ATOM 2290 C CA . PHE A 1 283 ? -19.884 0.428 9.249 1.00 94.12 283 PHE A CA 1
ATOM 2291 C C . PHE A 1 283 ? -19.149 -0.892 9.466 1.00 94.12 283 PHE A C 1
ATOM 2293 O O . PHE A 1 283 ? -19.501 -1.699 10.329 1.00 94.12 283 PHE A O 1
ATOM 2300 N N . VAL A 1 284 ? -18.109 -1.106 8.670 1.00 95.19 284 VAL A N 1
ATOM 2301 C CA . VAL A 1 284 ? -17.238 -2.274 8.736 1.00 95.19 284 VAL A CA 1
ATOM 2302 C C . VAL A 1 284 ? -15.831 -1.813 9.062 1.00 95.19 284 VAL A C 1
ATOM 2304 O O . VAL A 1 284 ? -15.282 -0.973 8.351 1.00 95.19 284 VAL A O 1
ATOM 2307 N N . VAL A 1 285 ? -15.240 -2.388 10.107 1.00 94.06 285 VAL A N 1
ATOM 2308 C CA . VAL A 1 285 ? -13.810 -2.235 10.400 1.00 94.06 285 VAL A CA 1
ATOM 2309 C C . VAL A 1 285 ? -13.077 -3.411 9.772 1.00 94.06 285 VAL A C 1
ATOM 2311 O O . VAL A 1 285 ? -13.391 -4.562 10.072 1.00 94.06 285 VAL A O 1
ATOM 2314 N 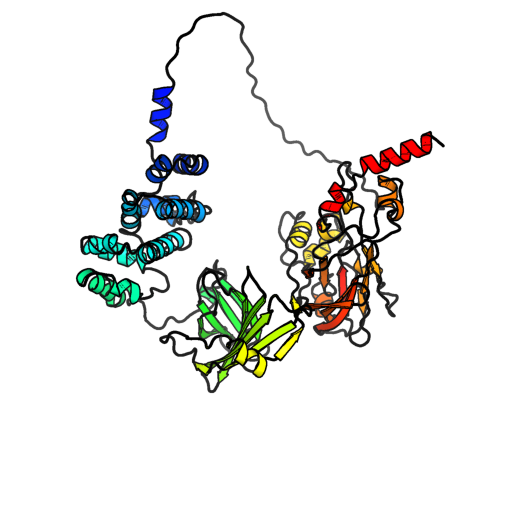N . ILE A 1 286 ? -12.134 -3.138 8.875 1.00 92.69 286 ILE A N 1
ATOM 2315 C CA . ILE A 1 286 ? -11.364 -4.165 8.173 1.00 92.69 286 ILE A CA 1
ATOM 2316 C C . ILE A 1 286 ? -9.972 -4.233 8.780 1.00 92.69 286 ILE A C 1
ATOM 2318 O O . ILE A 1 286 ? -9.213 -3.263 8.703 1.00 92.69 286 ILE A O 1
ATOM 2322 N N . THR A 1 287 ? -9.613 -5.396 9.316 1.00 91.44 287 THR A N 1
ATOM 2323 C CA . THR A 1 287 ? -8.267 -5.671 9.813 1.00 91.44 287 THR A CA 1
ATOM 2324 C C . THR A 1 287 ? -7.570 -6.743 8.979 1.00 91.44 287 THR A C 1
ATOM 2326 O O . THR A 1 287 ? -8.219 -7.642 8.443 1.00 91.44 287 THR A O 1
ATOM 2329 N N . ALA A 1 288 ? -6.245 -6.679 8.864 1.00 88.06 288 ALA A N 1
ATOM 2330 C CA . ALA A 1 288 ? -5.445 -7.646 8.115 1.00 88.06 288 ALA A CA 1
ATOM 2331 C C . ALA A 1 288 ? -4.079 -7.883 8.767 1.00 88.06 288 ALA A C 1
ATOM 2333 O O . ALA A 1 288 ? -3.533 -6.986 9.407 1.00 88.06 288 ALA A O 1
ATOM 2334 N N . PHE A 1 289 ? -3.508 -9.071 8.568 1.00 82.25 289 PHE A N 1
ATOM 2335 C CA . PHE A 1 289 ? -2.113 -9.334 8.926 1.00 82.25 289 PHE A CA 1
ATOM 2336 C C . PHE A 1 289 ? -1.153 -8.681 7.913 1.00 82.25 289 PHE A C 1
ATOM 2338 O O . PHE A 1 289 ? -1.273 -8.961 6.718 1.00 82.25 289 PHE A O 1
ATOM 2345 N N . PRO A 1 290 ? -0.175 -7.870 8.357 1.00 66.38 290 PRO A N 1
ATOM 2346 C CA . PRO A 1 290 ? 0.776 -7.211 7.457 1.00 66.38 290 PRO A CA 1
ATOM 2347 C C . PRO A 1 290 ? 1.844 -8.169 6.899 1.00 66.38 290 PRO A C 1
ATOM 2349 O O . PRO A 1 290 ? 2.255 -8.026 5.748 1.00 66.38 290 PRO A O 1
ATOM 2352 N N . ASP A 1 291 ? 2.264 -9.174 7.681 1.00 59.72 291 ASP A N 1
ATOM 2353 C CA . ASP A 1 291 ? 3.562 -9.825 7.450 1.00 59.72 291 ASP A CA 1
ATOM 2354 C C . ASP A 1 291 ? 3.510 -11.272 6.934 1.00 59.72 291 ASP A C 1
ATOM 2356 O O . ASP A 1 291 ? 4.514 -11.756 6.404 1.00 59.72 291 ASP A O 1
ATOM 2360 N N . ARG A 1 292 ? 2.401 -12.020 7.096 1.00 57.97 292 ARG A N 1
ATOM 2361 C CA . ARG A 1 292 ? 2.337 -13.452 6.715 1.00 57.97 292 ARG A CA 1
ATOM 2362 C C . ARG A 1 292 ? 0.934 -13.934 6.346 1.00 57.97 292 ARG A C 1
ATOM 2364 O O . ARG A 1 292 ? 0.014 -13.860 7.151 1.00 57.97 292 ARG A O 1
ATOM 2371 N N . GLY A 1 293 ? 0.827 -14.568 5.174 1.00 66.19 293 GLY A N 1
ATOM 2372 C CA . GLY A 1 293 ? -0.417 -15.174 4.686 1.00 66.19 293 GLY A CA 1
ATOM 2373 C C . GLY A 1 293 ? -1.476 -14.140 4.288 1.00 66.19 293 GLY A C 1
ATOM 2374 O O . GLY A 1 293 ? -1.339 -12.951 4.548 1.00 66.19 293 GLY A O 1
ATOM 2375 N N . PHE A 1 294 ? -2.536 -14.583 3.610 1.00 75.00 294 PHE A N 1
ATOM 2376 C CA . PHE A 1 294 ? -3.719 -13.743 3.415 1.00 75.00 294 PHE A CA 1
ATOM 2377 C C . PHE A 1 294 ? -4.701 -14.067 4.534 1.00 75.00 294 PHE A C 1
ATOM 2379 O O . PHE A 1 294 ? -5.272 -15.159 4.533 1.00 75.00 294 PHE A O 1
ATOM 2386 N N . PHE A 1 295 ? -4.856 -13.147 5.486 1.00 84.62 295 PHE A N 1
ATOM 2387 C CA . PHE A 1 295 ? -5.877 -13.231 6.521 1.00 84.62 295 PHE A CA 1
ATOM 2388 C C . PHE A 1 295 ? -6.443 -11.839 6.820 1.00 84.62 295 PHE A C 1
ATOM 2390 O O . PHE A 1 295 ? -5.749 -10.979 7.360 1.00 84.62 295 PHE A O 1
ATOM 2397 N N . GLU A 1 296 ? -7.700 -11.623 6.434 1.00 90.56 296 GLU A N 1
ATOM 2398 C CA . GLU A 1 296 ? -8.468 -10.409 6.717 1.00 90.56 296 GLU A CA 1
ATOM 2399 C C . GLU A 1 296 ? -9.681 -10.740 7.594 1.00 90.56 296 GLU A C 1
ATOM 2401 O O . GLU A 1 296 ? -10.290 -11.805 7.452 1.00 90.56 296 GLU A O 1
ATOM 2406 N N . ALA A 1 297 ? -10.074 -9.805 8.453 1.00 92.44 297 ALA A N 1
ATOM 2407 C CA . ALA A 1 297 ? -11.304 -9.866 9.230 1.00 92.44 297 ALA A CA 1
ATOM 2408 C C . ALA A 1 297 ? -12.114 -8.582 9.013 1.00 92.44 297 ALA A C 1
ATOM 2410 O O . ALA A 1 297 ? -11.621 -7.471 9.189 1.00 92.44 297 ALA A O 1
ATOM 2411 N N . HIS A 1 298 ? -13.356 -8.734 8.556 1.00 94.94 298 HIS A N 1
ATOM 2412 C CA . HIS A 1 298 ? -14.268 -7.626 8.272 1.00 94.94 298 HIS A CA 1
ATOM 2413 C C . HIS A 1 298 ? -15.337 -7.617 9.367 1.00 94.94 298 HIS A C 1
ATOM 2415 O O . HIS A 1 298 ? -16.217 -8.478 9.395 1.00 94.94 298 HIS A O 1
ATOM 2421 N N . HIS A 1 299 ? -15.234 -6.685 10.309 1.00 95.31 299 HIS A N 1
ATOM 2422 C CA . HIS A 1 299 ? -16.082 -6.604 11.496 1.00 95.31 299 HIS A CA 1
ATOM 2423 C C . HIS A 1 299 ? -17.298 -5.708 11.229 1.00 95.31 299 HIS A C 1
ATOM 2425 O O . HIS A 1 299 ? -17.173 -4.485 11.216 1.00 95.31 299 HIS A O 1
ATOM 2431 N N . HIS A 1 300 ? -18.476 -6.303 11.016 1.00 95.56 300 HIS A N 1
ATOM 2432 C CA . HIS A 1 300 ? -19.698 -5.573 10.655 1.00 95.56 300 HIS A CA 1
ATOM 2433 C C . HIS A 1 300 ? -20.448 -5.062 11.888 1.00 95.56 300 HIS A C 1
ATOM 2435 O O . HIS A 1 300 ? -21.089 -5.837 12.615 1.00 95.56 300 HIS A O 1
ATOM 2441 N N . ILE A 1 301 ? -20.434 -3.746 12.081 1.00 94.75 301 ILE A N 1
ATOM 2442 C CA . ILE A 1 301 ? -21.072 -3.045 13.193 1.00 94.75 301 ILE A CA 1
ATOM 2443 C C . ILE A 1 301 ? -22.325 -2.340 12.689 1.00 94.75 301 ILE A C 1
ATOM 2445 O O . ILE A 1 301 ? -22.281 -1.596 11.717 1.00 94.75 301 ILE A O 1
ATOM 2449 N N . ALA A 1 302 ? -23.454 -2.548 13.368 1.00 93.25 302 ALA A N 1
ATOM 2450 C CA . ALA A 1 302 ? -24.725 -1.939 12.991 1.00 93.25 302 ALA A CA 1
ATOM 2451 C C . ALA A 1 302 ? -25.470 -1.360 14.193 1.00 93.25 302 ALA A C 1
ATOM 2453 O O . ALA A 1 302 ? -25.475 -1.947 15.280 1.00 93.25 302 ALA A O 1
ATOM 2454 N N . LEU A 1 303 ? -26.179 -0.251 13.977 1.00 89.12 303 LEU A N 1
ATOM 2455 C CA . LEU A 1 303 ? -27.067 0.329 14.978 1.00 89.12 303 LEU A CA 1
ATOM 2456 C C . LEU A 1 303 ? -28.397 -0.439 14.995 1.00 89.12 303 LEU A C 1
ATOM 2458 O O . LEU A 1 303 ? -29.261 -0.262 14.137 1.00 89.12 303 LEU A O 1
ATOM 2462 N N . LYS A 1 304 ? -28.595 -1.307 15.990 1.00 88.06 304 LYS A N 1
ATOM 2463 C CA . LYS A 1 304 ? -29.816 -2.110 16.152 1.00 88.06 304 LYS A CA 1
ATOM 2464 C C . LYS A 1 304 ? -30.556 -1.713 17.418 1.00 88.06 304 LYS A C 1
ATOM 2466 O O . LYS A 1 304 ? -30.084 -1.934 18.529 1.00 88.06 304 LYS A O 1
ATOM 2471 N N . LYS A 1 305 ? -31.773 -1.180 17.252 1.00 84.88 305 LYS A N 1
ATOM 2472 C CA . LYS A 1 305 ? -32.641 -0.739 18.363 1.00 84.88 305 LYS A CA 1
ATOM 2473 C C . LYS A 1 305 ? -31.929 0.257 19.300 1.00 84.88 305 LYS A C 1
ATOM 2475 O O . LYS A 1 305 ? -32.025 0.130 20.516 1.00 84.88 305 LYS A O 1
ATOM 2480 N N . GLY A 1 306 ? -31.191 1.207 18.719 1.00 83.62 306 GLY A N 1
ATOM 2481 C CA . GLY A 1 306 ? -30.461 2.245 19.457 1.00 83.62 306 GLY A CA 1
ATOM 2482 C C . GLY A 1 306 ? -29.168 1.780 20.133 1.00 83.62 306 GLY A C 1
ATOM 2483 O O . GLY A 1 306 ? -28.628 2.519 20.944 1.00 83.62 306 GLY A O 1
ATOM 2484 N N . ARG A 1 307 ? -28.679 0.572 19.828 1.00 87.06 307 ARG A N 1
ATOM 2485 C CA . ARG A 1 307 ? -27.420 0.033 20.359 1.00 87.06 307 ARG A CA 1
ATOM 2486 C C . ARG A 1 307 ? -26.498 -0.386 19.225 1.00 87.06 307 ARG A C 1
ATOM 2488 O O . ARG A 1 307 ? -26.969 -0.941 18.232 1.00 87.06 307 ARG A O 1
ATOM 2495 N N . TRP A 1 308 ? -25.207 -0.120 19.375 1.00 90.06 308 TRP A N 1
ATOM 2496 C CA . TRP A 1 308 ? -24.187 -0.525 18.415 1.00 90.06 308 TRP A CA 1
ATOM 2497 C C . TRP A 1 308 ? -23.816 -1.982 18.644 1.00 90.06 308 TRP A C 1
ATOM 2499 O O . TRP A 1 308 ? -23.297 -2.337 19.697 1.00 90.06 308 TRP A O 1
ATOM 2509 N N . ILE A 1 309 ? -24.111 -2.831 17.666 1.00 92.44 309 ILE A N 1
ATOM 2510 C CA . ILE A 1 309 ? -23.903 -4.272 17.763 1.00 92.44 309 ILE A CA 1
ATOM 2511 C C . ILE A 1 309 ? -22.867 -4.692 16.725 1.00 92.44 309 ILE A C 1
ATOM 2513 O O . ILE A 1 309 ? -23.088 -4.481 15.531 1.00 92.44 309 ILE A O 1
ATOM 2517 N N . LEU A 1 310 ? -21.794 -5.360 17.153 1.00 93.81 310 LEU A N 1
ATOM 2518 C CA . LEU A 1 310 ? -20.963 -6.161 16.258 1.00 93.81 310 LEU A CA 1
ATOM 2519 C C . LEU A 1 310 ? -21.772 -7.396 15.862 1.00 93.81 310 LEU A C 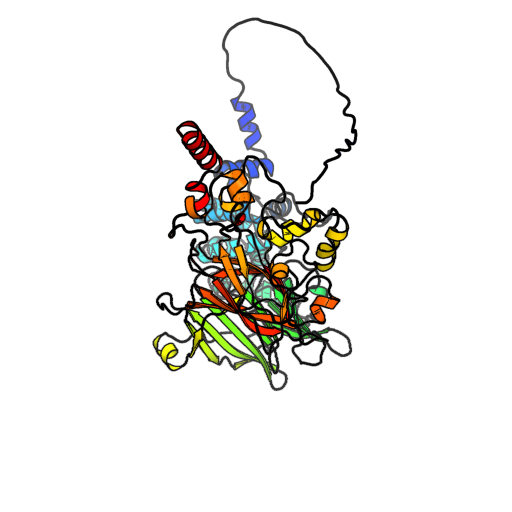1
ATOM 2521 O O . LEU A 1 310 ? -21.987 -8.319 16.648 1.00 93.81 310 LEU A O 1
ATOM 2525 N N . THR A 1 311 ? -22.303 -7.383 14.646 1.00 94.44 311 THR A N 1
ATOM 2526 C CA . THR A 1 311 ? -23.278 -8.380 14.201 1.00 94.44 311 THR A CA 1
ATOM 2527 C C . THR A 1 311 ? -22.610 -9.689 13.811 1.00 94.44 311 THR A C 1
ATOM 2529 O O . THR A 1 311 ? -23.036 -10.755 14.257 1.00 94.44 311 THR A O 1
ATOM 2532 N N . HIS A 1 312 ? -21.564 -9.606 12.999 1.00 94.56 312 HIS A N 1
ATOM 2533 C CA . HIS A 1 312 ? -20.790 -10.729 12.502 1.00 94.56 312 HIS A CA 1
ATOM 2534 C C . HIS A 1 312 ? -19.402 -10.249 12.065 1.00 94.56 312 HIS A C 1
ATOM 2536 O O . HIS A 1 312 ? -19.205 -9.061 11.804 1.00 94.56 312 HIS A O 1
ATOM 2542 N N . THR A 1 313 ? -18.466 -11.186 11.963 1.00 94.75 313 THR A N 1
ATOM 2543 C CA . THR A 1 313 ? -17.153 -10.972 11.352 1.00 94.75 313 THR A CA 1
ATOM 2544 C C . THR A 1 313 ? -17.067 -11.842 10.107 1.00 94.75 313 THR A C 1
ATOM 2546 O O . THR A 1 313 ? -17.351 -13.038 10.179 1.00 94.75 313 THR A O 1
ATOM 2549 N N . VAL A 1 314 ? -16.690 -11.264 8.969 1.00 93.44 314 VAL A N 1
ATOM 2550 C CA . VAL A 1 314 ? -16.343 -12.038 7.774 1.00 93.44 314 VAL A CA 1
ATOM 2551 C C . VAL A 1 314 ? -14.837 -12.250 7.768 1.00 93.44 314 VAL A C 1
ATOM 2553 O O . VAL A 1 314 ? -14.073 -11.310 7.561 1.00 93.44 314 VAL A O 1
ATOM 2556 N N . TYR A 1 315 ? -14.410 -13.484 8.008 1.00 91.38 315 TYR A N 1
ATOM 2557 C CA . TYR A 1 315 ? -13.009 -13.871 7.918 1.00 91.38 315 TYR A CA 1
ATOM 2558 C C . TYR A 1 315 ? -12.683 -14.319 6.497 1.00 91.38 315 TYR A C 1
ATOM 2560 O O . TYR A 1 315 ? -13.390 -15.158 5.935 1.00 91.38 315 TYR A O 1
ATOM 2568 N N . LYS A 1 316 ? -11.602 -13.788 5.924 1.00 88.81 316 LYS A N 1
ATOM 2569 C CA . LYS A 1 316 ? -11.102 -14.167 4.600 1.00 88.81 316 LYS A CA 1
ATOM 2570 C C . LYS A 1 316 ? -9.691 -14.710 4.731 1.00 88.81 316 LYS A C 1
ATOM 2572 O O . LYS A 1 316 ? -8.806 -13.988 5.173 1.00 88.81 316 LYS A O 1
ATOM 2577 N N . THR A 1 317 ? -9.470 -15.963 4.342 1.00 84.75 317 THR A N 1
ATOM 2578 C CA . THR A 1 317 ? -8.149 -16.600 4.426 1.00 84.75 317 THR A CA 1
ATOM 2579 C C . THR A 1 317 ? -7.796 -17.372 3.159 1.00 84.75 317 THR A C 1
ATOM 2581 O O . THR A 1 317 ? -8.679 -17.950 2.532 1.00 84.75 317 THR A O 1
ATOM 2584 N N . ALA A 1 318 ? -6.520 -17.390 2.773 1.00 74.94 318 ALA A N 1
ATOM 2585 C CA . ALA A 1 318 ? -6.019 -18.259 1.706 1.00 74.94 318 ALA A CA 1
ATOM 2586 C C . ALA A 1 318 ? -5.180 -19.397 2.305 1.00 74.94 318 ALA A C 1
ATOM 2588 O O . ALA A 1 318 ? -4.234 -19.141 3.051 1.00 74.94 318 ALA A O 1
ATOM 2589 N N . SER A 1 319 ? -5.480 -20.649 1.956 1.00 61.66 319 SER A N 1
ATOM 2590 C CA . SER A 1 319 ? -4.597 -21.777 2.271 1.00 61.66 319 SER A CA 1
ATOM 2591 C C . SER A 1 319 ? -3.412 -21.794 1.309 1.00 61.66 319 SER A C 1
ATOM 2593 O O . SER A 1 319 ? -3.598 -21.780 0.094 1.00 61.66 319 SER A O 1
ATOM 2595 N N . GLY A 1 320 ? -2.188 -21.893 1.834 1.00 50.12 320 GLY A N 1
ATOM 2596 C CA . GLY A 1 320 ? -0.946 -21.883 1.045 1.00 50.12 320 GLY A CA 1
ATOM 2597 C C . GLY A 1 320 ? -0.735 -23.071 0.089 1.00 50.12 320 GLY A C 1
ATOM 2598 O O . GLY A 1 320 ? 0.363 -23.218 -0.435 1.00 50.12 320 GLY A O 1
ATOM 2599 N N . GLN A 1 321 ? -1.740 -23.929 -0.119 1.00 46.41 321 GLN A N 1
ATOM 2600 C CA . GLN A 1 321 ? -1.670 -25.120 -0.974 1.00 46.41 321 GLN A CA 1
ATOM 2601 C C . GLN A 1 321 ? -2.581 -25.076 -2.214 1.00 46.41 321 GLN A C 1
ATOM 2603 O O . GLN A 1 321 ? -2.489 -25.976 -3.047 1.00 46.41 321 GLN A O 1
ATOM 2608 N N . GLU A 1 322 ? -3.439 -24.065 -2.382 1.00 49.19 322 GLU A N 1
ATOM 2609 C CA . GLU A 1 322 ? -4.372 -24.029 -3.516 1.00 49.19 322 GLU A CA 1
ATOM 2610 C C . GLU A 1 322 ? -3.775 -23.270 -4.712 1.00 49.19 322 GLU A C 1
ATOM 2612 O O . GLU A 1 322 ? -3.493 -22.076 -4.634 1.00 49.19 322 GLU A O 1
ATOM 2617 N N . GLN A 1 323 ? -3.604 -23.976 -5.838 1.00 45.16 323 GLN A N 1
ATOM 2618 C CA . GLN A 1 323 ? -3.103 -23.440 -7.116 1.00 45.16 323 GLN A CA 1
ATOM 2619 C C . GLN A 1 323 ? -3.999 -22.342 -7.727 1.00 45.16 323 GLN A C 1
ATOM 2621 O O . GLN A 1 323 ? -3.562 -21.653 -8.642 1.00 45.16 323 GLN A O 1
ATOM 2626 N N . ASP A 1 324 ? -5.219 -22.154 -7.213 1.00 52.47 324 ASP A N 1
ATOM 2627 C CA . ASP A 1 324 ? -6.258 -21.303 -7.811 1.00 52.47 324 ASP A CA 1
ATOM 2628 C C . ASP A 1 324 ? -6.408 -19.910 -7.168 1.00 52.47 324 ASP A C 1
ATOM 2630 O O . ASP A 1 324 ? -7.327 -19.163 -7.517 1.00 52.47 324 ASP A O 1
ATOM 2634 N N . HIS A 1 325 ? -5.528 -19.526 -6.231 1.00 59.78 325 HIS A N 1
ATOM 2635 C CA . HIS A 1 325 ? -5.626 -18.248 -5.503 1.00 59.78 325 HIS A CA 1
ATOM 2636 C C . HIS A 1 325 ? -7.020 -18.004 -4.871 1.00 59.78 325 HIS A C 1
ATOM 2638 O O . HIS A 1 325 ? -7.473 -16.857 -4.742 1.00 59.78 325 HIS A O 1
ATOM 2644 N N . SER A 1 326 ? -7.718 -19.078 -4.491 1.00 67.50 326 SER A N 1
ATOM 2645 C CA . SER A 1 326 ? -9.007 -19.033 -3.805 1.00 67.50 326 SER A CA 1
ATOM 2646 C C . SER A 1 326 ? -8.845 -18.551 -2.366 1.00 67.50 326 SER A C 1
ATOM 2648 O O . SER A 1 326 ? -7.908 -18.911 -1.653 1.00 67.50 326 SER A O 1
ATOM 2650 N N . ILE A 1 327 ? -9.776 -17.703 -1.938 1.00 78.81 327 ILE A N 1
ATOM 2651 C CA . ILE A 1 327 ? -9.921 -17.259 -0.557 1.00 78.81 327 ILE A CA 1
ATOM 2652 C C . ILE A 1 327 ? -11.170 -17.915 0.026 1.00 78.81 327 ILE A C 1
ATOM 2654 O O . ILE A 1 327 ? -12.257 -17.827 -0.538 1.00 78.81 327 ILE A O 1
ATOM 2658 N N . SER A 1 328 ? -11.011 -18.569 1.167 1.00 83.81 328 SER A N 1
ATOM 2659 C CA . SER A 1 328 ? -12.110 -19.067 1.984 1.00 83.81 328 SER A CA 1
ATOM 2660 C C . SER A 1 328 ? -12.712 -17.885 2.738 1.00 83.81 328 SER A C 1
ATOM 2662 O O . SER A 1 328 ? -12.028 -17.241 3.534 1.00 83.81 328 SER A O 1
ATOM 2664 N N . VAL A 1 329 ? -13.992 -17.616 2.499 1.00 88.94 329 VAL A N 1
ATOM 2665 C CA . VAL A 1 329 ? -14.770 -16.522 3.085 1.00 88.94 329 VAL A CA 1
ATOM 2666 C C . VAL A 1 329 ? -15.809 -17.099 4.035 1.00 88.94 329 VAL A C 1
ATOM 2668 O O . VAL A 1 329 ? -16.737 -17.797 3.622 1.00 88.94 329 VAL A O 1
ATOM 2671 N N . CYS A 1 330 ? -15.630 -16.812 5.319 1.00 90.12 330 CYS A N 1
ATOM 2672 C CA . CYS A 1 330 ? -16.401 -17.375 6.417 1.00 90.12 330 CYS A CA 1
ATOM 2673 C C . CYS A 1 330 ? -17.135 -16.264 7.165 1.00 90.12 330 CYS A C 1
ATOM 2675 O O . CYS A 1 330 ? -16.504 -15.423 7.804 1.00 90.12 330 CYS A O 1
ATOM 2677 N N . GLN A 1 331 ? -18.465 -16.272 7.121 1.00 92.81 331 GLN A N 1
ATOM 2678 C CA . GLN A 1 331 ? -19.282 -15.338 7.889 1.00 92.81 331 GLN A CA 1
ATOM 2679 C C . GLN A 1 331 ? -19.584 -15.919 9.275 1.00 92.81 331 GLN A C 1
ATOM 2681 O O . GLN A 1 331 ? -20.357 -16.867 9.400 1.00 92.81 331 GLN A O 1
ATOM 2686 N N . VAL A 1 332 ? -18.996 -15.336 10.319 1.00 93.00 332 VAL A N 1
ATOM 2687 C CA . VAL A 1 332 ? -19.121 -15.807 11.705 1.00 93.00 332 VAL A CA 1
ATOM 2688 C C . VAL A 1 332 ? -19.992 -14.841 12.514 1.00 93.00 332 VAL A C 1
ATOM 2690 O O . VAL A 1 332 ? -19.593 -13.691 12.722 1.00 93.00 332 VAL A O 1
ATOM 2693 N N . PRO A 1 333 ? -21.179 -15.260 12.992 1.00 93.19 333 PRO A N 1
ATOM 2694 C CA . PRO A 1 333 ? -22.019 -14.440 13.863 1.00 93.19 333 PRO A CA 1
ATOM 2695 C C . PRO A 1 333 ? -21.311 -14.070 15.176 1.00 93.19 333 PRO A C 1
ATOM 2697 O O . PRO A 1 333 ? -20.733 -14.931 15.836 1.00 93.19 333 PRO A O 1
ATOM 2700 N N . GLN A 1 334 ? -21.400 -12.800 15.578 1.00 93.19 334 GLN A N 1
ATOM 2701 C CA . GLN A 1 334 ? -20.804 -12.283 16.819 1.00 93.19 334 GLN A CA 1
ATOM 2702 C C . GLN A 1 334 ? -21.899 -11.916 17.829 1.00 93.19 334 GLN A C 1
ATOM 2704 O O . GLN A 1 334 ? -21.981 -12.498 18.904 1.00 93.19 334 GLN A O 1
ATOM 2709 N N . GLY A 1 335 ? -22.799 -10.995 17.462 1.00 90.81 335 GLY A N 1
ATOM 2710 C CA . GLY A 1 335 ? -23.926 -10.579 18.306 1.00 90.81 335 GLY A CA 1
ATOM 2711 C C . GLY A 1 335 ? -23.533 -9.790 19.561 1.00 90.81 335 GLY A C 1
ATOM 2712 O O . GLY A 1 335 ? -24.282 -9.808 20.536 1.00 90.81 335 GLY A O 1
ATOM 2713 N N . ILE A 1 336 ? -22.385 -9.110 19.543 1.00 89.81 336 ILE A N 1
ATOM 2714 C CA . ILE A 1 336 ? -21.796 -8.438 20.710 1.00 89.81 336 ILE A CA 1
ATOM 2715 C C . ILE A 1 336 ? -22.284 -6.988 20.783 1.00 89.81 336 ILE A C 1
ATOM 2717 O O . ILE A 1 336 ? -22.238 -6.267 19.788 1.00 89.81 336 ILE A O 1
ATOM 2721 N N . ASP A 1 337 ? -22.746 -6.553 21.956 1.00 89.00 337 ASP A N 1
ATOM 2722 C CA . ASP A 1 337 ? -23.131 -5.162 22.214 1.00 89.00 337 ASP A CA 1
ATOM 2723 C C . ASP A 1 337 ? -21.897 -4.329 22.570 1.00 89.00 337 ASP A C 1
ATOM 2725 O O . ASP A 1 337 ? -21.262 -4.558 23.596 1.00 89.00 337 ASP A O 1
ATOM 2729 N N . LEU A 1 338 ? -21.556 -3.368 21.713 1.00 86.44 338 LEU A N 1
ATOM 2730 C CA . LEU A 1 338 ? -20.370 -2.526 21.866 1.00 86.44 338 LEU A CA 1
ATOM 2731 C C . LEU A 1 338 ? -20.611 -1.326 22.792 1.00 86.44 338 LEU A C 1
ATOM 2733 O O . LEU A 1 338 ? -19.659 -0.638 23.144 1.00 86.44 338 LEU A O 1
ATOM 2737 N N . GLY A 1 339 ? -21.861 -1.058 23.189 1.00 69.81 339 GLY A N 1
ATOM 2738 C CA . GLY A 1 339 ? -22.206 0.056 24.076 1.00 69.81 339 GLY A CA 1
ATOM 2739 C C . GLY A 1 339 ? -21.952 -0.212 25.565 1.00 69.81 339 GLY A C 1
ATOM 2740 O O . GLY A 1 339 ? -22.008 0.718 26.367 1.00 69.81 339 GLY A O 1
ATOM 2741 N N . ASN A 1 340 ? -21.675 -1.461 25.952 1.00 62.19 340 ASN A N 1
ATOM 2742 C CA . ASN A 1 340 ? -21.395 -1.860 27.334 1.00 62.19 340 ASN A CA 1
ATOM 2743 C C . ASN A 1 340 ? -19.874 -1.885 27.572 1.00 62.19 340 ASN A C 1
ATOM 2745 O O . ASN A 1 340 ? -19.233 -2.929 27.499 1.00 62.19 340 ASN A O 1
ATOM 2749 N N . GLY A 1 341 ? -19.284 -0.719 27.847 1.00 51.91 341 GLY A N 1
ATOM 2750 C CA . GLY A 1 341 ? -17.827 -0.504 27.907 1.00 51.91 341 GLY A CA 1
ATOM 2751 C C . GLY A 1 341 ? -17.038 -1.208 29.026 1.00 51.91 341 GLY A C 1
ATOM 2752 O O . GLY A 1 341 ? -15.905 -0.811 29.273 1.00 51.91 341 GLY A O 1
ATOM 2753 N N . ASN A 1 342 ? -17.601 -2.215 29.705 1.00 46.16 342 ASN A N 1
ATOM 2754 C CA . ASN A 1 342 ? -16.969 -2.890 30.850 1.00 46.16 342 ASN A CA 1
ATOM 2755 C C . ASN A 1 342 ? -16.650 -4.378 30.627 1.00 46.16 342 ASN A C 1
ATOM 2757 O O . ASN A 1 342 ? -15.903 -4.943 31.425 1.00 46.16 342 ASN A O 1
ATOM 2761 N N . ASP A 1 343 ? -17.181 -5.016 29.579 1.00 50.44 343 ASP A N 1
ATOM 2762 C CA . ASP A 1 343 ? -16.960 -6.445 29.340 1.00 50.44 343 ASP A CA 1
ATOM 2763 C C . ASP A 1 343 ? -15.858 -6.667 28.287 1.00 50.44 343 ASP A C 1
ATOM 2765 O O . ASP A 1 343 ? -15.840 -5.986 27.257 1.00 50.44 343 ASP A O 1
ATOM 2769 N N . PRO A 1 344 ? -14.933 -7.624 28.495 1.00 62.88 344 PRO A N 1
ATOM 2770 C CA . PRO A 1 344 ? -13.949 -7.973 27.480 1.00 62.88 344 PRO A CA 1
ATOM 2771 C C . PRO A 1 344 ? -14.657 -8.494 26.221 1.00 62.88 344 PRO A C 1
ATOM 2773 O O . PRO A 1 344 ? -15.377 -9.493 26.265 1.00 62.88 344 PRO A O 1
ATOM 2776 N N . ILE A 1 345 ? -14.438 -7.825 25.085 1.00 75.25 345 ILE A N 1
ATOM 2777 C CA . ILE A 1 345 ? -14.956 -8.257 23.780 1.00 75.25 345 ILE A CA 1
ATOM 2778 C C . ILE A 1 345 ? -14.212 -9.533 23.365 1.00 75.25 345 ILE A C 1
ATOM 2780 O O . ILE A 1 345 ? -13.086 -9.481 22.867 1.00 75.25 345 ILE A O 1
ATOM 2784 N N . LEU A 1 346 ? -14.857 -10.678 23.587 1.00 81.38 346 LEU A N 1
ATOM 2785 C CA . LEU A 1 346 ? -14.426 -11.999 23.136 1.00 81.38 346 LEU A CA 1
ATOM 2786 C C . LEU A 1 346 ? -15.043 -12.286 21.766 1.00 81.38 346 LEU A C 1
ATOM 2788 O O . LEU A 1 346 ? -16.242 -12.537 21.663 1.00 81.38 346 LEU A O 1
ATOM 2792 N N . LEU A 1 347 ? -14.224 -12.235 20.716 1.00 87.38 347 LEU A N 1
ATOM 2793 C CA . LEU A 1 347 ? -14.659 -12.543 19.355 1.00 87.38 347 LEU A CA 1
ATOM 2794 C C . LEU A 1 347 ? -14.747 -14.057 19.143 1.00 87.38 347 LEU A C 1
ATOM 2796 O O . LEU A 1 347 ? -13.835 -14.800 19.510 1.00 87.38 347 LEU A O 1
ATOM 2800 N N . HIS A 1 348 ? -15.808 -14.516 18.482 1.00 88.19 348 HIS A N 1
ATOM 2801 C CA . HIS A 1 348 ? -15.824 -15.850 17.891 1.00 88.19 348 HIS A CA 1
ATOM 2802 C C . HIS A 1 348 ? -14.843 -15.874 16.717 1.00 88.19 348 HIS A C 1
ATOM 2804 O O . HIS A 1 348 ? -15.028 -15.127 15.755 1.00 88.19 348 HIS A O 1
ATOM 2810 N N . GLY A 1 349 ? -13.802 -16.702 16.817 1.00 87.06 349 GLY A N 1
ATOM 2811 C CA . GLY A 1 349 ? -12.751 -16.809 15.808 1.00 87.06 349 GLY A CA 1
ATOM 2812 C C . GLY A 1 349 ? -13.190 -17.508 14.520 1.00 87.06 349 GLY A C 1
ATOM 2813 O O . GLY A 1 349 ? -14.334 -17.943 14.368 1.00 87.06 349 GLY A O 1
ATOM 2814 N N . LEU A 1 350 ? -12.243 -17.629 13.588 1.00 86.06 350 LEU A N 1
ATOM 2815 C CA . LEU A 1 350 ? -12.410 -18.433 12.381 1.00 86.06 350 LEU A CA 1
ATOM 2816 C C . LEU A 1 350 ? -12.712 -19.903 12.771 1.00 86.06 350 LEU A C 1
ATOM 2818 O O . LEU A 1 350 ? -12.006 -20.437 13.630 1.00 86.06 350 LEU A O 1
ATOM 2822 N N . PRO A 1 351 ? -13.719 -20.561 12.160 1.00 83.69 351 PRO A N 1
ATOM 2823 C CA . PRO A 1 351 ? -14.019 -21.972 12.411 1.00 83.69 351 PRO A CA 1
ATOM 2824 C C . PRO A 1 351 ? -12.833 -22.879 12.055 1.00 83.69 351 PRO A C 1
ATOM 2826 O O . PRO A 1 351 ? -11.962 -22.495 11.268 1.00 83.69 351 PRO A O 1
ATOM 2829 N N . ASP A 1 352 ? -12.810 -24.094 12.604 1.00 83.50 352 ASP A N 1
ATOM 2830 C CA . ASP A 1 352 ? -11.788 -25.085 12.254 1.00 83.50 352 ASP A CA 1
ATOM 2831 C C . ASP A 1 352 ? -11.881 -25.533 10.779 1.00 83.50 352 ASP A C 1
ATOM 2833 O O . ASP A 1 352 ? -12.839 -25.220 10.069 1.00 83.50 352 ASP A O 1
ATOM 2837 N N . GLU A 1 353 ? -10.856 -26.226 10.273 1.00 75.38 353 GLU A N 1
ATOM 2838 C CA . GLU A 1 353 ? -10.785 -26.600 8.850 1.00 75.38 353 GLU A CA 1
ATOM 2839 C C . GLU A 1 353 ? -11.960 -27.477 8.382 1.00 75.38 353 GLU A C 1
ATOM 2841 O O . GLU A 1 353 ? -12.462 -27.292 7.269 1.00 75.38 353 GLU A O 1
ATOM 2846 N N . ASP A 1 354 ? -12.432 -28.397 9.226 1.00 77.88 354 ASP A N 1
ATOM 2847 C CA . ASP A 1 354 ? -13.530 -29.308 8.892 1.00 77.88 354 ASP A CA 1
ATOM 2848 C C . ASP A 1 354 ? -14.868 -28.568 8.793 1.00 77.88 354 ASP A C 1
ATOM 2850 O O . ASP A 1 354 ? -15.683 -28.847 7.903 1.00 77.88 354 ASP A O 1
ATOM 2854 N N . GLU A 1 355 ? -15.105 -27.614 9.693 1.00 78.19 355 GLU A N 1
ATOM 2855 C CA . GLU A 1 355 ? -16.289 -26.769 9.672 1.00 78.19 355 GLU A CA 1
ATOM 2856 C C . GLU A 1 355 ? -16.216 -25.752 8.528 1.00 78.19 355 GLU A C 1
ATOM 2858 O O . GLU A 1 355 ? -17.191 -25.603 7.787 1.00 78.19 355 GLU A O 1
ATOM 2863 N N . ARG A 1 356 ? -15.047 -25.144 8.281 1.00 79.31 356 ARG A N 1
ATOM 2864 C CA . ARG A 1 356 ? -14.832 -24.191 7.179 1.00 79.31 356 ARG A CA 1
ATOM 2865 C C . ARG A 1 356 ? -15.243 -24.748 5.823 1.00 79.31 356 ARG A C 1
ATOM 2867 O O . ARG A 1 356 ? -15.958 -24.072 5.088 1.00 79.31 356 ARG A O 1
ATOM 2874 N N . ASN A 1 357 ? -14.872 -25.990 5.521 1.00 75.31 357 ASN A N 1
ATOM 2875 C CA . ASN A 1 357 ? -15.237 -26.650 4.263 1.00 75.31 357 ASN A CA 1
ATOM 2876 C C . ASN A 1 357 ? -16.757 -26.815 4.073 1.00 75.31 357 ASN A C 1
ATOM 2878 O O . ASN A 1 357 ? -17.218 -27.060 2.958 1.00 75.31 357 ASN A O 1
ATOM 2882 N N . ARG A 1 358 ? -17.549 -26.706 5.148 1.00 77.06 358 ARG A N 1
ATOM 2883 C CA . ARG A 1 358 ? -19.012 -26.837 5.116 1.00 77.06 358 ARG A CA 1
ATOM 2884 C C . ARG A 1 358 ? -19.736 -25.498 5.069 1.00 77.06 358 ARG A C 1
ATOM 2886 O O . ARG A 1 358 ? -20.801 -25.432 4.460 1.00 77.06 358 ARG A O 1
ATOM 2893 N N . ILE A 1 359 ? -19.213 -24.475 5.749 1.00 80.81 359 ILE A N 1
ATOM 2894 C CA . ILE A 1 359 ? -19.930 -23.205 5.964 1.00 80.81 359 ILE A CA 1
ATOM 2895 C C . ILE A 1 359 ? -19.316 -22.002 5.247 1.00 80.81 359 ILE A C 1
ATOM 2897 O O . ILE A 1 359 ? -19.986 -20.979 5.113 1.00 80.81 359 ILE A O 1
ATOM 2901 N N . CYS A 1 360 ? -18.072 -22.103 4.782 1.00 86.12 360 CYS A N 1
ATOM 2902 C CA . CYS A 1 360 ? -17.407 -21.018 4.074 1.00 86.12 360 CYS A CA 1
ATOM 2903 C C . CYS A 1 360 ? -17.592 -21.141 2.562 1.00 86.12 360 CYS A C 1
ATOM 2905 O O . CYS A 1 360 ? -17.784 -22.224 2.012 1.00 86.12 360 CYS A O 1
ATOM 2907 N N . THR A 1 361 ? -17.524 -20.000 1.885 1.00 85.50 361 THR A N 1
ATOM 2908 C CA . THR A 1 361 ? -17.569 -19.919 0.421 1.00 85.50 361 THR A CA 1
ATOM 2909 C C . THR A 1 361 ? -16.187 -19.592 -0.120 1.00 85.50 361 THR A C 1
ATOM 2911 O O . THR A 1 361 ? -15.439 -18.862 0.521 1.00 85.50 361 THR A O 1
ATOM 2914 N N . ASN A 1 362 ? -15.843 -20.118 -1.294 1.00 78.31 362 ASN A N 1
ATOM 2915 C CA . ASN A 1 362 ? -14.583 -19.785 -1.947 1.00 78.31 362 ASN A CA 1
ATOM 2916 C C . ASN A 1 362 ? -14.803 -18.634 -2.932 1.00 78.31 362 ASN A C 1
ATOM 2918 O O . ASN A 1 362 ? -15.594 -18.750 -3.869 1.00 78.31 362 ASN A O 1
ATOM 2922 N N . GLU A 1 363 ? -14.089 -17.532 -2.727 1.00 76.19 363 GLU A N 1
ATOM 2923 C CA . GLU A 1 363 ? -14.021 -16.405 -3.659 1.00 76.19 363 GLU A CA 1
ATOM 2924 C C . GLU A 1 363 ? -12.639 -16.361 -4.324 1.00 76.19 363 GLU A C 1
ATOM 2926 O O . GLU A 1 363 ? -11.672 -16.939 -3.832 1.00 76.19 363 GLU A O 1
ATOM 2931 N N . LYS A 1 364 ? -12.513 -15.653 -5.448 1.00 68.81 364 LYS A N 1
ATOM 2932 C CA . LYS A 1 364 ? -11.198 -15.348 -6.027 1.00 68.81 364 LYS A CA 1
ATOM 2933 C C . LYS A 1 364 ? -10.590 -14.149 -5.302 1.00 68.81 364 LYS A C 1
ATOM 2935 O O . LYS A 1 364 ? -11.283 -13.150 -5.103 1.00 68.81 364 LYS A O 1
ATOM 2940 N N . ARG A 1 365 ? -9.305 -14.223 -4.939 1.00 70.06 365 ARG A N 1
ATOM 2941 C CA . ARG A 1 365 ? -8.596 -13.111 -4.288 1.00 70.06 365 ARG A CA 1
ATOM 2942 C C . ARG A 1 365 ? -8.658 -11.837 -5.141 1.00 70.06 365 ARG A C 1
ATOM 2944 O O . ARG A 1 365 ? -8.458 -11.881 -6.354 1.00 70.06 365 ARG A O 1
ATOM 2951 N N . VAL A 1 366 ? -8.910 -10.703 -4.486 1.00 79.12 366 VAL A N 1
ATOM 2952 C CA . VAL A 1 366 ? -8.820 -9.365 -5.086 1.00 79.12 366 VAL A CA 1
ATOM 2953 C C . VAL A 1 366 ? -7.594 -8.668 -4.505 1.00 79.12 366 VAL A C 1
ATOM 2955 O O . VAL A 1 366 ? -7.514 -8.440 -3.301 1.00 79.12 366 VAL A O 1
ATOM 2958 N N . THR A 1 367 ? -6.630 -8.332 -5.351 1.00 86.25 367 THR A N 1
ATOM 2959 C CA . THR A 1 367 ? -5.482 -7.491 -5.009 1.00 86.25 367 THR A CA 1
ATOM 2960 C C . THR A 1 367 ? -5.945 -6.038 -4.898 1.00 86.25 367 THR A C 1
ATOM 2962 O O . THR A 1 367 ? -6.621 -5.544 -5.791 1.00 86.25 367 THR A O 1
ATOM 2965 N N . ARG A 1 368 ? -5.594 -5.311 -3.836 1.00 87.75 368 ARG A N 1
ATOM 2966 C CA . ARG A 1 368 ? -5.832 -3.858 -3.769 1.00 87.75 368 ARG A CA 1
ATOM 2967 C C . ARG A 1 368 ? -4.597 -3.107 -4.253 1.00 87.75 368 ARG A C 1
ATOM 2969 O O . ARG A 1 368 ? -3.480 -3.484 -3.909 1.00 87.75 368 ARG A O 1
ATOM 2976 N N . ALA A 1 369 ? -4.802 -2.066 -5.050 1.00 92.06 369 ALA A N 1
ATOM 2977 C CA . ALA A 1 369 ? -3.743 -1.126 -5.377 1.00 92.06 369 ALA A CA 1
ATOM 2978 C C . ALA A 1 369 ? -3.445 -0.222 -4.170 1.00 92.06 369 ALA A C 1
ATOM 2980 O O . ALA A 1 369 ? -4.347 0.140 -3.411 1.00 92.06 369 ALA A O 1
ATOM 2981 N N . ASN A 1 370 ? -2.177 0.147 -4.017 1.00 90.19 370 ASN A N 1
ATOM 2982 C CA . ASN A 1 370 ? -1.670 1.028 -2.968 1.00 90.19 370 ASN A CA 1
ATOM 2983 C C . ASN A 1 370 ? -1.122 2.310 -3.587 1.00 90.19 370 ASN A C 1
ATOM 2985 O O . ASN A 1 370 ? -0.697 2.298 -4.740 1.00 90.19 370 ASN A O 1
ATOM 2989 N N . ILE A 1 371 ? -1.071 3.401 -2.824 1.00 92.00 371 ILE A N 1
ATOM 2990 C CA . ILE A 1 371 ? -0.416 4.630 -3.283 1.00 92.00 371 ILE A CA 1
ATOM 2991 C C . ILE A 1 371 ? 1.054 4.341 -3.597 1.00 92.00 371 ILE A C 1
ATOM 2993 O O . ILE A 1 371 ? 1.779 3.770 -2.782 1.00 92.00 371 ILE A O 1
ATOM 2997 N N . ASP A 1 372 ? 1.496 4.740 -4.786 1.00 93.50 372 ASP A N 1
ATOM 2998 C CA . ASP A 1 372 ? 2.891 4.627 -5.189 1.00 93.50 372 ASP A CA 1
ATOM 2999 C C . ASP A 1 372 ? 3.700 5.777 -4.587 1.00 93.50 372 ASP A C 1
ATOM 3001 O O . ASP A 1 372 ? 3.946 6.800 -5.228 1.00 93.50 372 ASP A O 1
ATOM 3005 N N . VAL A 1 373 ? 4.095 5.609 -3.325 1.00 89.81 373 VAL A N 1
ATOM 3006 C CA . VAL A 1 373 ? 4.820 6.630 -2.557 1.00 89.81 373 VAL A CA 1
ATOM 3007 C C . VAL A 1 373 ? 6.062 7.118 -3.301 1.00 89.81 373 VAL A C 1
ATOM 3009 O O . VAL A 1 373 ? 6.334 8.315 -3.299 1.00 89.81 373 VAL A O 1
ATOM 3012 N N . GLN A 1 374 ? 6.774 6.224 -3.990 1.00 91.81 374 GLN A N 1
ATOM 3013 C CA . GLN A 1 374 ? 7.985 6.579 -4.720 1.00 91.81 374 GLN A CA 1
ATOM 3014 C C . GLN A 1 374 ? 7.681 7.494 -5.911 1.00 91.81 374 GLN A C 1
ATOM 3016 O O . GLN A 1 374 ? 8.276 8.563 -6.021 1.00 91.81 374 GLN A O 1
ATOM 3021 N N . SER A 1 375 ? 6.733 7.124 -6.778 1.00 93.50 375 SER A N 1
ATOM 3022 C CA . SER A 1 375 ? 6.342 7.991 -7.899 1.00 93.50 375 SER A CA 1
ATOM 3023 C C . SER A 1 375 ? 5.791 9.327 -7.415 1.00 93.50 375 SER A C 1
ATOM 3025 O O . SER A 1 375 ? 6.102 10.366 -7.989 1.00 93.50 375 SER A O 1
ATOM 3027 N N . VAL A 1 376 ? 5.013 9.323 -6.330 1.00 91.19 376 VAL A N 1
ATOM 3028 C CA . VAL A 1 376 ? 4.487 10.552 -5.727 1.00 91.19 376 VAL A CA 1
ATOM 3029 C C . VAL A 1 376 ? 5.614 11.437 -5.195 1.00 91.19 376 VAL A C 1
ATOM 3031 O O . VAL A 1 376 ? 5.569 12.646 -5.398 1.00 91.19 376 VAL A O 1
ATOM 3034 N N . GLN A 1 377 ? 6.631 10.872 -4.545 1.00 91.44 377 GLN A N 1
ATOM 3035 C CA . GLN A 1 377 ? 7.803 11.627 -4.095 1.00 91.44 377 GLN A CA 1
ATOM 3036 C C . GLN A 1 377 ? 8.575 12.230 -5.272 1.00 91.44 377 GLN A C 1
ATOM 3038 O O . GLN A 1 377 ? 8.928 13.403 -5.209 1.00 91.44 377 GLN A O 1
ATOM 3043 N N . GLU A 1 378 ? 8.782 11.471 -6.353 1.00 92.62 378 GLU A N 1
ATOM 3044 C CA . GLU A 1 378 ? 9.443 11.964 -7.570 1.00 92.62 378 GLU A CA 1
ATOM 3045 C C . GLU A 1 378 ? 8.677 13.148 -8.190 1.00 92.62 378 GLU A C 1
ATOM 3047 O O . GLU A 1 378 ? 9.274 14.187 -8.456 1.00 92.62 378 GLU A O 1
ATOM 3052 N N . ILE A 1 379 ? 7.346 13.048 -8.312 1.00 90.94 379 ILE A N 1
ATOM 3053 C CA . ILE A 1 379 ? 6.478 14.132 -8.818 1.00 90.94 379 ILE A CA 1
ATOM 3054 C C . ILE A 1 379 ? 6.553 15.388 -7.936 1.00 90.94 379 ILE A C 1
ATOM 3056 O O . ILE A 1 379 ? 6.425 16.509 -8.423 1.00 90.94 379 ILE A O 1
ATOM 3060 N N . LYS A 1 380 ? 6.733 15.216 -6.624 1.00 91.00 380 LYS A N 1
ATOM 3061 C CA . LYS A 1 380 ? 6.768 16.322 -5.658 1.00 91.00 380 LYS A CA 1
ATOM 3062 C C . LYS A 1 380 ? 8.164 16.917 -5.453 1.00 91.00 380 LYS A C 1
ATOM 3064 O O . LYS A 1 380 ? 8.277 17.919 -4.753 1.00 91.00 380 LYS A O 1
ATOM 3069 N N . ALA A 1 381 ? 9.212 16.327 -6.026 1.00 87.81 381 ALA A N 1
ATOM 3070 C CA . ALA A 1 381 ? 10.597 16.623 -5.659 1.00 87.81 381 ALA A CA 1
ATOM 3071 C C . ALA A 1 381 ? 11.065 18.042 -6.027 1.00 87.81 381 ALA A C 1
ATOM 3073 O O . ALA A 1 381 ? 11.970 18.571 -5.385 1.00 87.81 381 ALA A O 1
ATOM 3074 N N . TYR A 1 382 ? 10.469 18.660 -7.050 1.00 81.56 382 TYR A N 1
ATOM 3075 C CA . TYR A 1 382 ? 10.974 19.902 -7.648 1.00 81.56 382 TYR A CA 1
ATOM 3076 C C . TYR A 1 382 ? 10.267 21.177 -7.170 1.00 81.56 382 TYR A C 1
ATOM 3078 O O . TYR A 1 382 ? 10.462 22.241 -7.756 1.00 81.56 382 TYR A O 1
ATOM 3086 N N . VAL A 1 383 ? 9.470 21.105 -6.099 1.00 81.50 383 VAL A N 1
ATOM 3087 C CA . VAL A 1 383 ? 8.789 22.280 -5.532 1.00 81.50 383 VAL A CA 1
ATOM 3088 C C . VAL A 1 383 ? 9.406 22.677 -4.197 1.00 81.50 383 VAL A C 1
ATOM 3090 O O . VAL A 1 383 ? 9.596 21.844 -3.316 1.00 81.50 383 VAL A O 1
ATOM 3093 N N . GLU A 1 384 ? 9.695 23.967 -4.019 1.00 81.12 384 GLU A N 1
ATOM 3094 C CA . GLU A 1 384 ? 10.207 24.483 -2.739 1.00 81.12 384 GLU A CA 1
ATOM 3095 C C . GLU A 1 384 ? 9.131 24.469 -1.645 1.00 81.12 384 GLU A C 1
ATOM 3097 O O . GLU A 1 384 ? 9.428 24.289 -0.468 1.00 81.12 384 GLU A O 1
ATOM 3102 N N . THR A 1 385 ? 7.871 24.681 -2.030 1.00 82.88 385 THR A N 1
ATOM 3103 C CA . THR A 1 385 ? 6.718 24.687 -1.125 1.00 82.88 385 THR A CA 1
ATOM 3104 C C . THR A 1 385 ? 5.722 23.625 -1.580 1.00 82.88 385 THR A C 1
ATOM 3106 O O . THR A 1 385 ? 5.293 23.677 -2.736 1.00 82.88 385 THR A O 1
ATOM 3109 N N . PRO A 1 386 ? 5.340 22.669 -0.714 1.00 85.31 386 PRO A N 1
ATOM 3110 C CA . PRO A 1 386 ? 4.370 21.648 -1.073 1.00 85.31 386 PRO A CA 1
ATOM 3111 C C . PRO A 1 386 ? 3.020 22.240 -1.487 1.00 85.31 386 PRO A C 1
ATOM 3113 O O . PRO A 1 386 ? 2.512 23.160 -0.844 1.00 85.31 386 PRO A O 1
ATOM 3116 N N . PHE A 1 387 ? 2.421 21.690 -2.542 1.00 81.31 387 PHE A N 1
ATOM 3117 C CA . PHE A 1 387 ? 1.071 22.060 -2.956 1.00 81.31 387 PHE A CA 1
ATOM 3118 C C . PHE A 1 387 ? 0.008 21.286 -2.162 1.00 81.31 387 PHE A C 1
ATOM 3120 O O . PHE A 1 387 ? 0.256 20.151 -1.742 1.00 81.31 387 PHE A O 1
ATOM 3127 N N . PRO A 1 388 ? -1.187 21.875 -1.971 1.00 78.56 388 PRO A N 1
ATOM 3128 C CA . PRO A 1 388 ? -2.243 21.278 -1.157 1.00 78.56 388 PRO A CA 1
ATOM 3129 C C . PRO A 1 388 ? -2.867 20.023 -1.781 1.00 78.56 388 PRO A C 1
ATOM 3131 O O . PRO A 1 388 ? -3.404 19.196 -1.048 1.00 78.56 388 PRO A O 1
ATOM 3134 N N . SER A 1 389 ? -2.809 19.843 -3.104 1.00 88.06 389 SER A N 1
ATOM 3135 C CA . SER A 1 389 ? -3.322 18.645 -3.767 1.00 88.06 389 SER A CA 1
ATOM 3136 C C . SER A 1 389 ? -2.423 18.179 -4.911 1.00 88.06 389 SER A C 1
ATOM 3138 O O . SER A 1 389 ? -1.606 18.923 -5.451 1.00 88.06 389 SER A O 1
ATOM 3140 N N . ILE A 1 390 ? -2.600 16.918 -5.316 1.00 91.62 390 ILE A N 1
ATOM 3141 C CA . ILE A 1 390 ? -1.872 16.349 -6.457 1.00 91.62 390 ILE A CA 1
ATOM 3142 C C . ILE A 1 390 ? -2.219 17.045 -7.784 1.00 91.62 390 ILE A C 1
ATOM 3144 O O . ILE A 1 390 ? -1.396 17.074 -8.692 1.00 91.62 390 ILE A O 1
ATOM 3148 N N . TYR A 1 391 ? -3.401 17.661 -7.890 1.00 90.88 391 TYR A N 1
ATOM 3149 C CA . TYR A 1 391 ? -3.820 18.355 -9.106 1.00 90.88 391 TYR A CA 1
ATOM 3150 C C . TYR A 1 391 ? -2.969 19.584 -9.399 1.00 90.88 391 TYR A C 1
ATOM 3152 O O . TYR A 1 391 ? -2.717 19.865 -10.565 1.00 90.88 391 TYR A O 1
ATOM 3160 N N . GLU A 1 392 ? -2.538 20.328 -8.374 1.00 88.50 392 GLU A N 1
ATOM 3161 C CA . GLU A 1 392 ? -1.637 21.459 -8.600 1.00 88.50 392 GLU A CA 1
ATOM 3162 C C . GLU A 1 392 ? -0.254 20.979 -9.034 1.00 88.50 392 GLU A C 1
ATOM 3164 O O . GLU A 1 392 ? 0.353 21.623 -9.884 1.00 88.50 392 GLU A O 1
ATOM 3169 N N . TYR A 1 393 ? 0.212 19.832 -8.521 1.00 89.56 393 TYR A N 1
ATOM 3170 C CA . TYR A 1 393 ? 1.445 19.219 -9.010 1.00 89.56 393 TYR A CA 1
ATOM 3171 C C . TYR A 1 393 ? 1.339 18.908 -10.505 1.00 89.56 393 TYR A C 1
ATOM 3173 O O . TYR A 1 393 ? 2.152 19.417 -11.266 1.00 89.56 393 TYR A O 1
ATOM 3181 N N . TYR A 1 394 ? 0.278 18.225 -10.952 1.00 89.69 394 TYR A N 1
ATOM 3182 C CA . TYR A 1 394 ? -0.032 17.981 -12.376 1.00 89.69 394 TYR A CA 1
ATOM 3183 C C . TYR A 1 394 ? -0.417 19.241 -13.186 1.00 89.69 394 TYR A C 1
ATOM 3185 O O . TYR A 1 394 ? -1.092 19.156 -14.209 1.00 89.69 394 TYR A O 1
ATOM 3193 N N . GLN A 1 395 ? -0.109 20.443 -12.700 1.00 85.06 395 GLN A N 1
ATOM 3194 C CA . GLN A 1 395 ? -0.264 21.688 -13.457 1.00 85.06 395 GLN A CA 1
ATOM 3195 C C . GLN A 1 395 ? 1.048 22.474 -13.585 1.00 85.06 395 GLN A C 1
ATOM 3197 O O . GLN A 1 395 ? 1.085 23.471 -14.316 1.00 85.06 395 GLN A O 1
ATOM 3202 N N . ILE A 1 396 ? 2.119 22.049 -12.900 1.00 79.81 396 ILE A N 1
ATOM 3203 C CA . ILE A 1 396 ? 3.444 22.695 -12.924 1.00 79.81 396 ILE A CA 1
ATOM 3204 C C . ILE A 1 396 ? 4.141 22.501 -14.275 1.00 79.81 396 ILE A C 1
ATOM 3206 O O . ILE A 1 396 ? 4.899 23.368 -14.720 1.00 79.81 396 ILE A O 1
ATOM 3210 N N . GLU A 1 397 ? 3.862 21.409 -14.982 1.00 66.44 397 GLU A N 1
ATOM 3211 C CA . GLU A 1 397 ? 4.434 21.139 -16.304 1.00 66.44 397 GLU A CA 1
ATOM 3212 C C . GLU A 1 397 ? 4.050 22.170 -17.367 1.00 66.44 397 GLU A C 1
ATOM 3214 O O . GLU A 1 397 ? 4.751 22.313 -18.369 1.00 66.44 397 GLU A O 1
ATOM 3219 N N . ARG A 1 398 ? 3.004 22.974 -17.129 1.00 63.56 398 ARG A N 1
ATOM 3220 C CA . ARG A 1 398 ? 2.708 24.166 -17.950 1.00 63.56 398 ARG A CA 1
ATOM 3221 C C . ARG A 1 398 ? 3.874 25.144 -18.005 1.00 63.56 398 ARG A C 1
ATOM 3223 O O . ARG A 1 398 ? 3.958 25.939 -18.942 1.00 63.56 398 ARG A O 1
ATOM 3230 N N . THR A 1 399 ? 4.725 25.108 -16.989 1.00 67.44 399 THR A N 1
ATOM 3231 C CA . THR A 1 399 ? 5.916 25.939 -16.865 1.00 67.44 399 THR A CA 1
ATOM 3232 C C . THR A 1 399 ? 7.202 25.135 -17.022 1.00 67.44 399 THR A C 1
ATOM 3234 O O . THR A 1 399 ? 8.086 25.595 -17.742 1.00 67.44 399 THR A O 1
ATOM 3237 N N . GLU A 1 400 ? 7.297 23.944 -16.420 1.00 79.81 400 GLU A N 1
ATOM 3238 C CA . GLU A 1 400 ? 8.516 23.120 -16.400 1.00 79.81 400 GLU A CA 1
ATOM 3239 C C . GLU A 1 400 ? 8.152 21.623 -16.465 1.00 79.81 400 GLU A C 1
ATOM 3241 O O . GLU A 1 400 ? 7.867 21.018 -15.431 1.00 79.81 400 GLU A O 1
ATOM 3246 N N . PRO A 1 401 ? 8.102 21.007 -17.663 1.00 73.81 401 PRO A N 1
ATOM 3247 C CA . PRO A 1 401 ? 7.696 19.609 -17.834 1.00 73.81 401 PRO A CA 1
ATOM 3248 C C . PRO A 1 401 ? 8.481 18.587 -17.019 1.00 73.81 401 PRO A C 1
ATOM 3250 O O . PRO A 1 401 ? 7.933 17.581 -16.576 1.00 73.81 401 PRO A O 1
ATOM 3253 N N . GLU A 1 402 ? 9.757 18.861 -16.784 1.00 79.56 402 GLU A N 1
ATOM 3254 C CA . GLU A 1 402 ? 10.642 18.006 -16.006 1.00 79.56 402 GLU A CA 1
ATOM 3255 C C . GLU A 1 402 ? 10.312 18.020 -14.502 1.00 79.56 402 GLU A C 1
ATOM 3257 O O . GLU A 1 402 ? 10.703 17.099 -13.788 1.00 79.56 402 GLU A O 1
ATOM 3262 N N . ALA A 1 403 ? 9.566 19.018 -14.010 1.00 82.69 403 ALA A N 1
ATOM 3263 C CA . ALA A 1 403 ? 9.288 19.196 -12.584 1.00 82.69 403 ALA A CA 1
ATOM 3264 C C . ALA A 1 403 ? 8.311 18.161 -12.000 1.00 82.69 403 ALA A C 1
ATOM 3266 O O . ALA A 1 403 ? 8.264 17.992 -10.785 1.00 82.69 403 ALA A O 1
ATOM 3267 N N . ILE A 1 404 ? 7.542 17.466 -12.845 1.00 85.31 404 ILE A N 1
ATOM 3268 C CA . ILE A 1 404 ? 6.560 16.446 -12.422 1.00 85.31 404 ILE A CA 1
ATOM 3269 C C . ILE A 1 404 ? 6.956 15.034 -12.862 1.00 85.31 404 ILE A C 1
ATOM 3271 O O . ILE A 1 404 ? 6.146 14.102 -12.876 1.00 85.31 404 ILE A O 1
ATOM 3275 N N . TRP A 1 405 ? 8.206 14.881 -13.282 1.00 90.62 405 TRP A N 1
ATOM 3276 C CA . TRP A 1 405 ? 8.696 13.664 -13.888 1.00 90.62 405 TRP A CA 1
ATOM 3277 C C . TRP A 1 405 ? 8.862 12.548 -12.850 1.00 90.62 405 TRP A C 1
ATOM 3279 O O . TRP A 1 405 ? 9.588 12.700 -11.870 1.00 90.62 405 TRP A O 1
ATOM 3289 N N . SER A 1 406 ? 8.245 11.389 -13.096 1.00 93.38 406 SER A N 1
ATOM 3290 C CA . SER A 1 406 ? 8.525 10.170 -12.330 1.00 93.38 406 SER A CA 1
ATOM 3291 C C . SER A 1 406 ? 9.444 9.251 -13.128 1.00 93.38 406 SER A C 1
ATOM 3293 O O . SER A 1 406 ? 9.047 8.665 -14.138 1.00 93.38 406 SER A O 1
ATOM 3295 N N . ASN A 1 407 ? 10.672 9.078 -12.636 1.00 92.38 407 ASN A N 1
ATOM 3296 C CA . ASN A 1 407 ? 11.632 8.129 -13.194 1.00 92.38 407 ASN A CA 1
ATOM 3297 C C . ASN A 1 407 ? 11.107 6.691 -13.129 1.00 92.38 407 ASN A C 1
ATOM 3299 O O . ASN A 1 407 ? 11.379 5.898 -14.034 1.00 92.38 407 ASN A O 1
ATOM 3303 N N . LYS A 1 408 ? 10.332 6.353 -12.094 1.00 94.69 408 LYS A N 1
ATOM 3304 C CA . LYS A 1 408 ? 9.671 5.051 -11.994 1.00 94.69 408 LYS A CA 1
ATOM 3305 C C . LYS A 1 408 ? 8.646 4.839 -13.108 1.00 94.69 408 LYS A C 1
ATOM 3307 O O . LYS A 1 408 ? 8.675 3.798 -13.761 1.00 94.69 408 LYS A O 1
ATOM 3312 N N . MET A 1 409 ? 7.777 5.824 -13.353 1.00 94.81 409 MET A N 1
ATOM 3313 C CA . MET A 1 409 ? 6.727 5.729 -14.376 1.00 94.81 409 MET A CA 1
ATOM 3314 C C . MET A 1 409 ? 7.306 5.749 -15.796 1.00 94.81 409 MET A C 1
ATOM 3316 O O . MET A 1 409 ? 6.908 4.948 -16.644 1.00 94.81 409 MET A O 1
ATOM 3320 N N . PHE A 1 410 ? 8.259 6.647 -16.059 1.00 93.44 410 PHE A N 1
ATOM 3321 C CA . PHE A 1 410 ? 8.624 7.041 -17.424 1.00 93.44 410 PHE A CA 1
ATOM 3322 C C . PHE A 1 410 ? 10.104 6.836 -17.782 1.00 93.44 410 PHE A C 1
ATOM 3324 O O . PHE A 1 410 ? 10.476 7.005 -18.942 1.00 93.44 410 PHE A O 1
ATOM 3331 N N . GLY A 1 411 ? 10.938 6.378 -16.841 1.00 90.19 411 GLY A N 1
ATOM 3332 C CA . GLY A 1 411 ? 12.391 6.241 -17.029 1.00 90.19 411 GLY A CA 1
ATOM 3333 C C . GLY A 1 411 ? 13.108 7.571 -16.811 1.00 90.19 411 GLY A C 1
ATOM 3334 O O . GLY A 1 411 ? 12.458 8.564 -16.531 1.00 90.19 411 GLY A O 1
ATOM 3335 N N . ARG A 1 412 ? 14.442 7.633 -16.896 1.00 85.38 412 ARG A N 1
ATOM 3336 C CA . ARG A 1 412 ? 15.152 8.917 -16.730 1.00 85.38 412 ARG A CA 1
ATOM 3337 C C . ARG A 1 412 ? 14.826 9.878 -17.877 1.00 85.38 412 ARG A C 1
ATOM 3339 O O . ARG A 1 412 ? 14.800 9.477 -19.038 1.00 85.38 412 ARG A O 1
ATOM 3346 N N . CYS A 1 413 ? 14.669 11.162 -17.557 1.00 70.94 413 CYS A N 1
ATOM 3347 C CA . CYS A 1 413 ? 14.456 12.219 -18.553 1.00 70.94 413 CYS A CA 1
ATOM 3348 C C . CYS A 1 413 ? 15.699 12.470 -19.445 1.00 70.94 413 CYS A C 1
ATOM 3350 O O . CYS A 1 413 ? 15.568 12.950 -20.572 1.00 70.94 413 CYS A O 1
ATOM 3352 N N . CYS A 1 414 ? 16.908 12.137 -18.969 1.00 67.00 414 CYS A N 1
ATOM 3353 C CA . CYS A 1 414 ? 18.180 12.404 -19.650 1.00 67.00 414 CYS A CA 1
ATOM 3354 C C . CYS A 1 414 ? 19.028 11.130 -19.791 1.00 67.00 414 CYS A C 1
ATOM 3356 O O . CYS A 1 414 ? 19.130 10.340 -18.854 1.00 67.00 414 CYS A O 1
ATOM 3358 N N . SER A 1 415 ? 19.673 10.950 -20.950 1.00 61.41 415 SER A N 1
ATOM 3359 C CA . SER A 1 415 ? 20.592 9.833 -21.194 1.00 61.41 415 SER A CA 1
ATOM 3360 C C . SER A 1 415 ? 21.961 10.119 -20.573 1.00 61.41 415 SER A C 1
ATOM 3362 O O . SER A 1 415 ? 22.716 10.951 -21.085 1.00 61.41 415 SER A O 1
ATOM 3364 N N . GLU A 1 416 ? 22.288 9.421 -19.494 1.00 64.56 416 GLU A N 1
ATOM 3365 C CA . GLU A 1 416 ? 23.609 9.455 -18.866 1.00 64.56 416 GLU A CA 1
ATOM 3366 C C . GLU A 1 416 ? 24.466 8.262 -19.322 1.00 64.56 416 GLU A C 1
ATOM 3368 O O . GLU A 1 416 ? 23.984 7.297 -19.921 1.00 64.56 416 GLU A O 1
ATOM 3373 N N . THR A 1 417 ? 25.777 8.339 -19.093 1.00 65.06 417 THR A N 1
ATOM 3374 C CA . THR A 1 417 ? 26.731 7.287 -19.485 1.00 65.06 417 THR A CA 1
ATOM 3375 C C . THR A 1 417 ? 26.611 6.006 -18.652 1.00 65.06 417 THR A C 1
ATOM 3377 O O . THR A 1 417 ? 27.204 4.998 -19.022 1.00 65.06 417 THR A O 1
ATOM 3380 N N . ASP A 1 418 ? 25.865 6.036 -17.549 1.00 81.62 418 ASP A N 1
ATOM 3381 C CA . ASP A 1 418 ? 25.733 4.982 -16.537 1.00 81.62 418 ASP A CA 1
ATOM 3382 C C . ASP A 1 418 ? 24.352 4.300 -16.530 1.00 81.62 418 ASP A C 1
ATOM 3384 O O . ASP A 1 418 ? 24.006 3.623 -15.562 1.00 81.62 418 ASP A O 1
ATOM 3388 N N . MET A 1 419 ? 23.556 4.451 -17.595 1.00 87.56 419 MET A N 1
ATOM 3389 C CA . MET A 1 419 ? 22.261 3.771 -17.676 1.00 87.56 419 MET A CA 1
ATOM 3390 C C . MET A 1 419 ? 22.416 2.253 -17.547 1.00 87.56 419 MET A C 1
ATOM 3392 O O . MET A 1 419 ? 23.272 1.620 -18.173 1.00 87.56 419 MET A O 1
ATOM 3396 N N . SER A 1 420 ? 21.525 1.658 -16.769 1.00 93.12 420 SER A N 1
ATOM 3397 C CA . SER A 1 420 ? 21.338 0.218 -16.721 1.00 93.12 420 SER A CA 1
ATOM 3398 C C . SER A 1 420 ? 20.564 -0.266 -17.949 1.00 93.12 420 SER A C 1
ATOM 3400 O O . SER A 1 420 ? 19.834 0.486 -18.597 1.00 93.12 420 SER A O 1
ATOM 3402 N N . TYR A 1 421 ? 20.705 -1.546 -18.294 1.00 95.12 421 TYR A N 1
ATOM 3403 C CA . TYR A 1 421 ? 20.022 -2.098 -19.464 1.00 95.12 421 TYR A CA 1
ATOM 3404 C C . TYR A 1 421 ? 18.492 -2.041 -19.336 1.00 95.12 421 TYR A C 1
ATOM 3406 O O . TYR A 1 421 ? 17.804 -1.761 -20.316 1.00 95.12 421 TYR A O 1
ATOM 3414 N N . ALA A 1 422 ? 17.960 -2.246 -18.129 1.00 95.69 422 ALA A N 1
ATOM 3415 C CA . ALA A 1 422 ? 16.536 -2.141 -17.822 1.00 95.69 422 ALA A CA 1
ATOM 3416 C C . ALA A 1 422 ? 15.937 -0.775 -18.179 1.00 95.69 422 ALA A C 1
ATOM 3418 O O . ALA A 1 422 ? 14.787 -0.706 -18.601 1.00 95.69 422 ALA A O 1
ATOM 3419 N N . GLU A 1 423 ? 16.707 0.308 -18.050 1.00 93.75 423 GLU A N 1
ATOM 3420 C CA . GLU A 1 423 ? 16.251 1.670 -18.365 1.00 93.75 423 GLU A CA 1
ATOM 3421 C C . GLU A 1 423 ? 16.036 1.893 -19.870 1.00 93.75 423 GLU A C 1
ATOM 3423 O O . GLU A 1 423 ? 15.382 2.854 -20.266 1.00 93.75 423 GLU A O 1
ATOM 3428 N N . LEU A 1 424 ? 16.521 0.979 -20.717 1.00 94.25 424 LEU A N 1
ATOM 3429 C CA . LEU A 1 424 ? 16.223 0.958 -22.149 1.00 94.25 424 LEU A CA 1
ATOM 3430 C C . LEU A 1 424 ? 14.947 0.173 -22.488 1.00 94.25 424 LEU A C 1
ATOM 3432 O O . LEU A 1 424 ? 14.557 0.128 -23.658 1.00 94.25 424 LEU A O 1
ATOM 3436 N N . LEU A 1 425 ? 14.309 -0.480 -21.514 1.00 96.69 425 LEU A N 1
ATOM 3437 C CA . LEU A 1 425 ? 13.129 -1.313 -21.726 1.00 96.69 425 LEU A CA 1
ATOM 3438 C C . LEU A 1 425 ? 11.859 -0.549 -21.346 1.00 96.69 425 LEU A C 1
ATOM 3440 O O . LEU A 1 425 ? 11.756 0.048 -20.275 1.00 96.69 425 LEU A O 1
ATOM 3444 N N . THR A 1 426 ? 10.873 -0.585 -22.240 1.00 96.88 426 THR A N 1
ATOM 3445 C CA . THR A 1 426 ? 9.574 0.071 -22.054 1.00 96.88 426 THR A CA 1
ATOM 3446 C C . THR A 1 426 ? 8.441 -0.856 -22.472 1.00 96.88 426 THR A C 1
ATOM 3448 O O . THR A 1 426 ? 8.633 -1.759 -23.294 1.00 96.88 426 THR A O 1
ATOM 3451 N N . PHE A 1 427 ? 7.260 -0.636 -21.907 1.00 97.56 427 PHE A N 1
ATOM 3452 C CA . PHE A 1 427 ? 6.031 -1.235 -22.390 1.00 97.56 427 PHE A CA 1
ATOM 3453 C C . PHE A 1 427 ? 5.572 -0.554 -23.684 1.00 97.56 427 PHE A C 1
ATOM 3455 O O . PHE A 1 427 ? 5.678 0.660 -23.854 1.00 97.56 427 PHE A O 1
ATOM 3462 N N . ASP A 1 428 ? 5.046 -1.359 -24.597 1.00 96.69 428 ASP A N 1
ATOM 3463 C CA . ASP A 1 428 ? 4.136 -0.930 -25.645 1.00 96.69 428 ASP A CA 1
ATOM 3464 C C . ASP A 1 428 ? 2.713 -1.131 -25.123 1.00 96.69 428 ASP A C 1
ATOM 3466 O O . ASP A 1 428 ? 2.306 -2.263 -24.836 1.00 96.69 428 ASP A O 1
ATOM 3470 N N . ILE A 1 429 ? 1.999 -0.022 -24.931 1.00 97.50 429 ILE A N 1
ATOM 3471 C CA . ILE A 1 429 ? 0.656 -0.004 -24.353 1.00 97.50 429 ILE A CA 1
ATOM 3472 C C . ILE A 1 429 ? -0.349 0.145 -25.487 1.00 97.50 429 ILE A C 1
ATOM 3474 O O . ILE A 1 429 ? -0.367 1.148 -26.202 1.00 97.50 429 ILE A O 1
ATOM 3478 N N . GLN A 1 430 ? -1.193 -0.865 -25.653 1.00 96.56 430 GLN A N 1
ATOM 3479 C CA . GLN A 1 430 ? -2.168 -0.933 -26.733 1.00 96.56 430 GLN A CA 1
ATOM 3480 C C . GLN A 1 430 ? -3.572 -1.035 -26.152 1.00 96.56 430 GLN A C 1
ATOM 3482 O O . GLN A 1 430 ? -3.821 -1.827 -25.252 1.00 96.56 430 GLN A O 1
ATOM 3487 N N . ALA A 1 431 ? -4.517 -0.275 -26.691 1.00 95.69 431 ALA A N 1
ATOM 3488 C CA . ALA A 1 431 ? -5.925 -0.402 -26.340 1.00 95.69 431 ALA A CA 1
ATOM 3489 C C . ALA A 1 431 ? -6.784 -0.106 -27.568 1.00 95.69 431 ALA A C 1
ATOM 3491 O O . ALA A 1 431 ? -6.471 0.786 -28.362 1.00 95.69 431 ALA A O 1
ATOM 3492 N N . GLN A 1 432 ? -7.870 -0.856 -27.738 1.00 88.00 432 GLN A N 1
ATOM 3493 C CA . GLN A 1 432 ? -8.860 -0.538 -28.762 1.00 88.00 432 GLN A CA 1
ATOM 3494 C C . GLN A 1 432 ? -9.814 0.527 -28.227 1.00 88.00 432 GLN A C 1
ATOM 3496 O O . GLN A 1 432 ? -10.332 0.399 -27.124 1.00 88.00 432 GLN A O 1
ATOM 3501 N N . THR A 1 433 ? -10.068 1.569 -29.015 1.00 81.19 433 THR A N 1
ATOM 3502 C CA . THR A 1 433 ? -11.083 2.573 -28.690 1.00 81.19 433 THR A CA 1
ATOM 3503 C C . THR A 1 433 ? -11.856 2.974 -29.934 1.00 81.19 433 THR A C 1
ATOM 3505 O O . THR A 1 433 ? -11.291 3.123 -31.020 1.00 81.19 433 THR A O 1
ATOM 3508 N N . SER A 1 434 ? -13.165 3.151 -29.774 1.00 74.94 434 SER A N 1
ATOM 3509 C CA . SER A 1 434 ? -14.025 3.769 -30.781 1.00 74.94 434 SER A CA 1
ATOM 3510 C C . SER A 1 434 ? -13.913 5.298 -30.781 1.00 74.94 434 SER A C 1
ATOM 3512 O O . SER A 1 434 ? -14.368 5.939 -31.727 1.00 74.94 434 SER A O 1
ATOM 3514 N N . GLN A 1 435 ? -13.315 5.896 -29.743 1.00 77.94 435 GLN A N 1
ATOM 3515 C CA . GLN A 1 435 ? -13.165 7.340 -29.594 1.00 77.94 435 GLN A CA 1
ATOM 3516 C C . GLN A 1 435 ? -11.787 7.801 -30.094 1.00 77.94 435 GLN A C 1
ATOM 3518 O O . GLN A 1 435 ? -10.809 7.851 -29.354 1.00 77.94 435 GLN A O 1
ATOM 3523 N N . THR A 1 436 ? -11.698 8.205 -31.363 1.00 80.44 436 THR A N 1
ATOM 3524 C CA . THR A 1 436 ? -10.428 8.644 -31.979 1.00 80.44 436 THR A CA 1
ATOM 3525 C C . THR A 1 436 ? -9.826 9.909 -31.356 1.00 80.44 436 THR A C 1
ATOM 3527 O O . THR A 1 436 ? -8.656 10.196 -31.586 1.00 80.44 436 THR A O 1
ATOM 3530 N N . GLN A 1 437 ? -10.613 10.680 -30.597 1.00 87.94 437 GLN A N 1
ATOM 3531 C CA . GLN A 1 437 ? -10.154 11.873 -29.875 1.00 87.94 437 GLN A CA 1
ATOM 3532 C C . GLN A 1 437 ? -9.309 11.534 -28.636 1.00 87.94 437 GLN A C 1
ATOM 3534 O O . GLN A 1 437 ? -8.503 12.360 -28.208 1.00 87.94 437 GLN A O 1
ATOM 3539 N N . TYR A 1 438 ? -9.464 10.328 -28.088 1.00 88.56 438 TYR A N 1
ATOM 3540 C CA . TYR A 1 438 ? -8.779 9.870 -26.881 1.00 88.56 438 TYR A CA 1
ATOM 3541 C C . TYR A 1 438 ? -8.007 8.576 -27.181 1.00 88.56 438 TYR A C 1
ATOM 3543 O O . TYR A 1 438 ? -8.392 7.499 -26.722 1.00 88.56 438 TYR A O 1
ATOM 3551 N N . PRO A 1 439 ? -6.958 8.645 -28.025 1.00 91.25 439 PRO A N 1
ATOM 3552 C CA . PRO A 1 439 ? -6.207 7.472 -28.456 1.00 91.25 439 PRO A CA 1
ATOM 3553 C C . PRO A 1 439 ? -5.507 6.766 -27.290 1.00 91.25 439 PRO A C 1
ATOM 3555 O O . PRO A 1 439 ? -5.170 7.377 -26.279 1.00 91.25 439 PRO A O 1
ATOM 3558 N N . ALA A 1 440 ? -5.185 5.483 -27.484 1.00 91.19 440 ALA A N 1
ATOM 3559 C CA . ALA A 1 440 ? -4.429 4.683 -26.516 1.00 91.19 440 ALA A CA 1
ATOM 3560 C C . ALA A 1 440 ? -3.061 5.289 -26.151 1.00 91.19 440 ALA A C 1
ATOM 3562 O O . ALA A 1 440 ? -2.554 5.029 -25.068 1.00 91.19 440 ALA A O 1
ATOM 3563 N N . SER A 1 441 ? -2.485 6.138 -27.011 1.00 92.31 441 SER A N 1
ATOM 3564 C CA . SER A 1 441 ? -1.244 6.863 -26.712 1.00 92.31 441 SER A CA 1
ATOM 3565 C C . SER A 1 441 ? -1.359 7.818 -25.522 1.00 92.31 441 SER A C 1
ATOM 3567 O O . SER A 1 441 ? -0.331 8.217 -24.992 1.00 92.31 441 SER A O 1
ATOM 3569 N N . HIS A 1 442 ? -2.576 8.191 -25.108 1.00 95.00 442 HIS A N 1
ATOM 3570 C CA . HIS A 1 442 ? -2.790 8.957 -23.880 1.00 95.00 442 HIS A CA 1
ATOM 3571 C C . HIS A 1 442 ? -2.507 8.142 -22.613 1.00 95.00 442 HIS A C 1
ATOM 3573 O O . HIS A 1 442 ? -2.288 8.751 -21.590 1.00 95.00 442 HIS A O 1
ATOM 3579 N N . LEU A 1 443 ? -2.455 6.801 -22.661 1.00 95.38 443 LEU A N 1
ATOM 3580 C CA . LEU A 1 443 ? -2.080 5.963 -21.505 1.00 95.38 443 LEU A CA 1
ATOM 3581 C C . LEU A 1 443 ? -0.585 6.048 -21.146 1.00 95.38 443 LEU A C 1
ATOM 3583 O O . LEU A 1 443 ? -0.120 5.313 -20.279 1.00 95.38 443 LEU A O 1
ATOM 3587 N N . SER A 1 444 ? 0.201 6.831 -21.878 1.00 91.25 444 SER A N 1
ATOM 3588 C CA . SER A 1 444 ? 1.641 7.008 -21.659 1.00 91.25 444 SER A CA 1
ATOM 3589 C C . SER A 1 444 ? 2.050 8.468 -21.861 1.00 91.25 444 SER A C 1
ATOM 3591 O O . SER A 1 444 ? 3.158 8.749 -22.329 1.00 91.25 444 SER A O 1
ATOM 3593 N N . ASP A 1 445 ? 1.134 9.391 -21.584 1.00 87.06 445 ASP A N 1
ATOM 3594 C CA . ASP A 1 445 ? 1.409 10.815 -21.568 1.00 87.06 445 ASP A CA 1
ATOM 3595 C C . ASP A 1 445 ? 2.248 11.160 -20.320 1.00 87.06 445 ASP A C 1
ATOM 3597 O O . ASP A 1 445 ? 1.957 10.869 -19.169 1.00 87.06 445 ASP A O 1
ATOM 3601 N N . GLN A 1 446 ? 3.402 11.767 -20.544 1.00 88.19 446 GLN A N 1
ATOM 3602 C CA . GLN A 1 446 ? 4.333 12.053 -19.448 1.00 88.19 446 GLN A CA 1
ATOM 3603 C C . GLN A 1 446 ? 3.921 13.310 -18.668 1.00 88.19 446 GLN A C 1
ATOM 3605 O O . GLN A 1 446 ? 4.568 13.669 -17.686 1.00 88.19 446 GLN A O 1
ATOM 3610 N N . LEU A 1 447 ? 2.861 13.985 -19.129 1.00 86.94 447 LEU A N 1
ATOM 3611 C CA . LEU A 1 447 ? 2.366 15.258 -18.623 1.00 86.94 447 LEU A CA 1
ATOM 3612 C C . LEU A 1 447 ? 1.033 15.134 -17.876 1.00 86.94 447 LEU A C 1
ATOM 3614 O O . LEU A 1 447 ? 0.527 16.147 -17.420 1.00 86.94 447 LEU A O 1
ATOM 3618 N N . TYR A 1 448 ? 0.429 13.945 -17.752 1.00 89.38 448 TYR A N 1
ATOM 3619 C CA . TYR A 1 448 ? -0.824 13.733 -17.000 1.00 89.38 448 TYR A CA 1
ATOM 3620 C C . TYR A 1 448 ? -2.014 14.614 -17.463 1.00 89.38 448 TYR A C 1
ATOM 3622 O O . TYR A 1 448 ? -2.996 14.819 -16.738 1.00 89.38 448 TYR A O 1
ATOM 3630 N N . TRP A 1 449 ? -1.951 15.180 -18.674 1.00 85.62 449 TRP A N 1
ATOM 3631 C CA . TRP A 1 449 ? -2.912 16.170 -19.188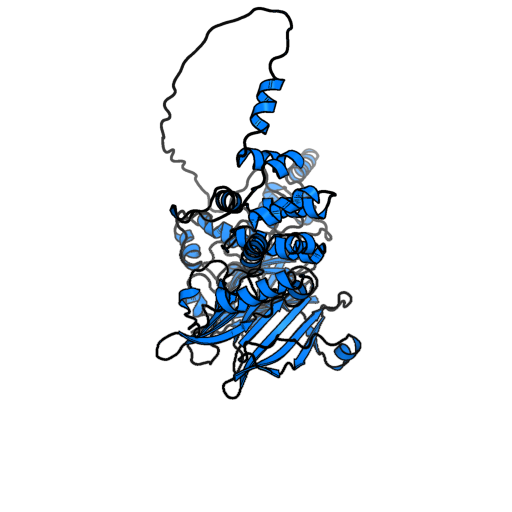 1.00 85.62 449 TRP A CA 1
ATOM 3632 C C . TRP A 1 449 ? -3.997 15.581 -20.050 1.00 85.62 449 TRP A C 1
ATOM 3634 O O . TRP A 1 449 ? -5.063 16.192 -20.248 1.00 85.62 449 TRP A O 1
ATOM 3644 N N . THR A 1 450 ? -3.687 14.441 -20.629 1.00 92.88 450 THR A N 1
ATOM 3645 C CA . THR A 1 450 ? -4.618 13.679 -21.417 1.00 92.88 450 THR A CA 1
ATOM 3646 C C . THR A 1 450 ? -5.164 12.529 -20.583 1.00 92.88 450 THR A C 1
ATOM 3648 O O . THR A 1 450 ? -4.803 12.308 -19.426 1.00 92.88 450 THR A O 1
ATOM 3651 N N . ALA A 1 451 ? -6.187 11.896 -21.129 1.00 95.19 451 ALA A N 1
ATOM 3652 C CA . ALA A 1 451 ? -6.701 10.661 -20.593 1.00 95.19 451 ALA A CA 1
ATOM 3653 C C . ALA A 1 451 ? -7.130 9.800 -21.765 1.00 95.19 451 ALA A C 1
ATOM 3655 O O . ALA A 1 451 ? -7.582 10.296 -22.808 1.00 95.19 451 ALA A O 1
ATOM 3656 N N . PHE A 1 452 ? -6.978 8.504 -21.572 1.00 96.75 452 PHE A N 1
ATOM 3657 C CA . PHE A 1 452 ? -7.669 7.520 -22.366 1.00 96.75 452 PHE A CA 1
ATOM 3658 C C . PHE A 1 452 ? -9.100 7.393 -21.852 1.00 96.75 452 PHE A C 1
ATOM 3660 O O . PHE A 1 452 ? -9.317 7.271 -20.645 1.00 96.75 452 PHE A O 1
ATOM 3667 N N . VAL A 1 453 ? -10.060 7.455 -22.775 1.00 95.56 453 VAL A N 1
ATOM 3668 C CA . VAL A 1 453 ? -11.488 7.557 -22.463 1.00 95.56 453 VAL A CA 1
ATOM 3669 C C . VAL A 1 453 ? -12.252 6.423 -23.137 1.00 95.56 453 VAL A C 1
ATOM 3671 O O . VAL A 1 453 ? -12.019 6.095 -24.305 1.00 95.56 453 VAL A O 1
ATOM 3674 N N . PHE A 1 454 ? -13.162 5.817 -22.384 1.00 95.12 454 PHE A N 1
ATOM 3675 C CA . PHE A 1 454 ? -14.088 4.782 -22.837 1.00 95.12 454 PHE A CA 1
ATOM 3676 C C . PHE A 1 454 ? -15.397 4.864 -22.039 1.00 95.12 454 PHE A C 1
ATOM 3678 O O . PHE A 1 454 ? -15.547 5.741 -21.204 1.00 95.12 454 PHE A O 1
ATOM 3685 N N . THR A 1 455 ? -16.362 3.977 -22.282 1.00 93.00 455 THR A N 1
ATOM 3686 C CA . THR A 1 455 ? -17.651 3.974 -21.557 1.00 93.00 455 THR A CA 1
ATOM 3687 C C . THR A 1 455 ? -17.836 2.666 -20.798 1.00 93.00 455 THR A C 1
ATOM 3689 O O . THR A 1 455 ? -17.327 1.626 -21.222 1.00 93.00 455 THR A O 1
ATOM 3692 N N . GLU A 1 456 ? -18.613 2.689 -19.712 1.00 90.00 456 GLU A N 1
ATOM 3693 C CA . GLU A 1 456 ? -18.870 1.500 -18.880 1.00 90.00 456 GLU A CA 1
ATOM 3694 C C . GLU A 1 456 ? -19.471 0.321 -19.670 1.00 90.00 456 GLU A C 1
ATOM 3696 O O . GLU A 1 456 ? -19.216 -0.840 -19.357 1.00 90.00 456 GLU A O 1
ATOM 3701 N N . ASN A 1 457 ? -20.242 0.610 -20.725 1.00 88.44 457 ASN A N 1
ATOM 3702 C CA . ASN A 1 457 ? -20.908 -0.396 -21.561 1.00 88.44 457 ASN A CA 1
ATOM 3703 C C . ASN A 1 457 ? -19.991 -1.034 -22.617 1.00 88.44 457 ASN A C 1
ATOM 3705 O O . ASN A 1 457 ? -20.389 -1.990 -23.281 1.00 88.44 457 ASN A O 1
ATOM 3709 N N . SER A 1 458 ? -18.790 -0.491 -22.813 1.00 90.44 458 SER A N 1
ATOM 3710 C CA . SER A 1 458 ? -17.824 -0.978 -23.797 1.00 90.44 458 SER A CA 1
ATOM 3711 C C . SER A 1 458 ? -16.395 -0.841 -23.258 1.00 90.44 458 SER A C 1
ATOM 3713 O O . SER A 1 458 ? -15.596 -0.094 -23.837 1.00 90.44 458 SER A O 1
ATOM 3715 N N . PRO A 1 459 ? -16.057 -1.533 -22.150 1.00 91.88 459 PRO A N 1
ATOM 3716 C CA . PRO A 1 459 ? -14.728 -1.453 -21.571 1.00 91.88 459 PRO A CA 1
ATOM 3717 C C . PRO A 1 459 ? -13.682 -2.050 -22.524 1.00 91.88 459 PRO A C 1
ATOM 3719 O O . PRO A 1 459 ? -13.906 -3.117 -23.102 1.00 91.88 459 PRO A O 1
ATOM 3722 N N . PRO A 1 460 ? -12.536 -1.380 -22.705 1.00 95.56 460 PRO A N 1
ATOM 3723 C CA . PRO A 1 460 ? -11.483 -1.848 -23.586 1.00 95.56 460 PRO A CA 1
ATOM 3724 C C . PRO A 1 460 ? -10.591 -2.874 -22.886 1.00 95.56 460 PRO A C 1
ATOM 3726 O O . PRO A 1 460 ? -10.370 -2.818 -21.679 1.00 95.56 460 PRO A O 1
ATOM 3729 N N . GLU A 1 461 ? -10.006 -3.774 -23.670 1.00 97.19 461 GLU A N 1
ATOM 3730 C CA . GLU A 1 461 ? -8.857 -4.569 -23.240 1.00 97.19 461 GLU A CA 1
ATOM 3731 C C . GLU A 1 461 ? -7.581 -3.736 -23.448 1.00 97.19 461 GLU A C 1
ATOM 3733 O O . GLU A 1 461 ? -7.257 -3.367 -24.582 1.00 97.19 461 GLU A O 1
ATOM 3738 N N . ILE A 1 462 ? -6.868 -3.425 -22.362 1.00 98.38 462 ILE A N 1
ATOM 3739 C CA . ILE A 1 462 ? -5.590 -2.700 -22.398 1.00 98.38 462 ILE A CA 1
ATOM 3740 C C . ILE A 1 462 ? -4.457 -3.721 -22.317 1.00 98.38 462 ILE A C 1
ATOM 3742 O O . ILE A 1 462 ? -4.339 -4.441 -21.330 1.00 98.38 462 ILE A O 1
ATOM 3746 N N . LYS A 1 463 ? -3.610 -3.786 -23.341 1.00 98.50 463 LYS A N 1
ATOM 3747 C CA . LYS A 1 463 ? -2.496 -4.731 -23.455 1.00 98.50 463 LYS A CA 1
ATOM 3748 C C . LYS A 1 463 ? -1.170 -4.047 -23.183 1.00 98.50 463 LYS A C 1
ATOM 3750 O O . LYS A 1 463 ? -0.881 -2.996 -23.746 1.00 98.50 463 LYS A O 1
ATOM 3755 N N . LEU A 1 464 ? -0.355 -4.699 -22.367 1.00 98.44 464 LEU A N 1
ATOM 3756 C CA . LEU A 1 464 ? 1.018 -4.337 -22.055 1.00 98.44 464 LEU A CA 1
ATOM 3757 C C . LEU A 1 464 ? 1.932 -5.410 -22.642 1.00 98.44 464 LEU A C 1
ATOM 3759 O O . LEU A 1 464 ? 1.858 -6.583 -22.267 1.00 98.44 464 LEU A O 1
ATOM 3763 N N . LEU A 1 465 ? 2.783 -5.000 -23.576 1.00 97.88 465 LEU A N 1
ATOM 3764 C CA . LEU A 1 465 ? 3.784 -5.849 -24.213 1.00 97.88 465 LEU A CA 1
ATOM 3765 C C . LEU A 1 465 ? 5.157 -5.210 -24.051 1.00 97.88 465 LEU A C 1
ATOM 3767 O O . LEU A 1 465 ? 5.260 -4.001 -23.882 1.00 97.88 465 LEU A O 1
ATOM 3771 N N . LEU A 1 466 ? 6.238 -5.979 -24.164 1.00 98.06 466 LEU A N 1
ATOM 3772 C CA . LEU A 1 466 ? 7.555 -5.362 -24.309 1.00 98.06 466 LEU A CA 1
ATOM 3773 C C . LEU A 1 466 ? 7.637 -4.629 -25.658 1.00 98.06 466 LEU A C 1
ATOM 3775 O O . LEU A 1 466 ? 7.474 -5.252 -26.712 1.00 98.06 466 LEU A O 1
ATOM 3779 N N . LYS A 1 467 ? 7.967 -3.334 -25.642 1.00 96.75 467 LYS A N 1
ATOM 3780 C CA . LYS A 1 467 ? 8.189 -2.551 -26.861 1.00 96.75 467 LYS A CA 1
ATOM 3781 C C . LYS A 1 467 ? 9.443 -3.033 -27.578 1.00 96.75 467 LYS A C 1
ATOM 3783 O O . LYS A 1 467 ? 10.542 -2.883 -27.056 1.00 96.75 467 LYS A O 1
ATOM 3788 N N . ARG A 1 468 ? 9.287 -3.614 -28.772 1.00 93.44 468 ARG A N 1
ATOM 3789 C CA . ARG A 1 468 ? 10.402 -4.227 -29.526 1.00 93.44 468 ARG A CA 1
ATOM 3790 C C . ARG A 1 468 ? 11.165 -3.241 -30.396 1.00 93.44 468 ARG A C 1
ATOM 3792 O O . ARG A 1 468 ? 12.389 -3.310 -30.460 1.00 93.44 468 ARG A O 1
ATOM 3799 N N . ASP A 1 469 ? 10.445 -2.318 -31.025 1.00 90.69 469 ASP A N 1
ATOM 3800 C CA . ASP A 1 469 ? 11.038 -1.212 -31.771 1.00 90.69 469 ASP A CA 1
ATOM 3801 C C . ASP A 1 469 ? 11.269 -0.028 -30.829 1.00 90.69 469 ASP A C 1
ATOM 3803 O O . ASP A 1 469 ? 10.378 0.784 -30.557 1.00 90.69 469 ASP A O 1
ATOM 3807 N N . ASN A 1 470 ? 12.471 0.020 -30.257 1.00 89.19 470 ASN A N 1
ATOM 3808 C CA . ASN A 1 470 ? 12.878 1.071 -29.340 1.00 89.19 470 ASN A CA 1
ATOM 3809 C C . ASN A 1 470 ? 14.145 1.760 -29.858 1.00 89.19 470 ASN A C 1
ATOM 3811 O O . ASN A 1 470 ? 15.260 1.249 -29.736 1.00 89.19 470 ASN A O 1
ATOM 3815 N N . ALA A 1 471 ? 13.960 2.961 -30.409 1.00 90.38 471 ALA A N 1
ATOM 3816 C CA . ALA A 1 471 ? 15.042 3.767 -30.960 1.00 90.38 471 ALA A CA 1
ATOM 3817 C C . ALA A 1 471 ? 16.138 4.093 -29.931 1.00 90.38 471 ALA A C 1
ATOM 3819 O O . ALA A 1 471 ? 17.309 4.138 -30.305 1.00 90.38 471 ALA A O 1
ATOM 3820 N N . LEU A 1 472 ? 15.779 4.282 -28.654 1.00 88.81 472 LEU A N 1
ATOM 3821 C CA . LEU A 1 472 ? 16.742 4.547 -27.583 1.00 88.81 472 LEU A CA 1
ATOM 3822 C C . LEU A 1 472 ? 17.588 3.301 -27.298 1.00 88.81 472 LEU A C 1
ATOM 3824 O O . LEU A 1 472 ? 18.813 3.369 -27.224 1.00 88.81 472 LEU A O 1
ATOM 3828 N N . HIS A 1 473 ? 16.953 2.132 -27.214 1.00 93.44 473 HIS A N 1
ATOM 3829 C CA . HIS A 1 473 ? 17.687 0.875 -27.056 1.00 93.44 473 HIS A CA 1
ATOM 3830 C C . HIS A 1 473 ? 18.680 0.658 -28.206 1.00 93.44 473 HIS A C 1
ATOM 3832 O O . HIS A 1 473 ? 19.869 0.417 -27.969 1.00 93.44 473 HIS A O 1
ATOM 3838 N N . LYS A 1 474 ? 18.220 0.857 -29.447 1.00 92.38 474 LYS A N 1
ATOM 3839 C CA . LYS A 1 474 ? 19.044 0.725 -30.651 1.00 92.38 474 LYS A CA 1
ATOM 3840 C C . LYS A 1 474 ? 20.175 1.749 -30.706 1.00 92.38 474 LYS A C 1
ATOM 3842 O O . LYS A 1 474 ? 21.278 1.405 -31.126 1.00 92.38 474 LYS A O 1
ATOM 3847 N N . SER A 1 475 ? 19.955 2.992 -30.273 1.00 91.12 475 SER A N 1
ATOM 3848 C CA . SER A 1 475 ? 21.006 4.018 -30.278 1.00 91.12 475 SER A CA 1
ATOM 3849 C C . SER A 1 475 ? 22.117 3.726 -29.269 1.00 91.12 475 SER A C 1
ATOM 3851 O O . SER A 1 475 ? 23.280 4.011 -29.551 1.00 91.12 475 SER A O 1
ATOM 3853 N N . HIS A 1 476 ? 21.785 3.128 -28.122 1.00 91.00 476 HIS A N 1
ATOM 3854 C CA . HIS A 1 476 ? 22.758 2.803 -27.077 1.00 91.00 476 HIS A CA 1
ATOM 3855 C C . HIS A 1 476 ? 23.487 1.472 -27.324 1.00 91.00 476 HIS A C 1
ATOM 3857 O O . HIS A 1 476 ? 24.707 1.393 -27.160 1.00 91.00 476 HIS A O 1
ATOM 3863 N N . THR A 1 477 ? 22.769 0.434 -27.761 1.00 92.19 477 THR A N 1
ATOM 3864 C CA . THR A 1 477 ? 23.332 -0.921 -27.922 1.00 92.19 477 THR A CA 1
ATOM 3865 C C . THR A 1 477 ? 23.785 -1.240 -29.348 1.00 92.19 477 THR A C 1
ATOM 3867 O O . THR A 1 477 ? 24.585 -2.153 -29.539 1.00 92.19 477 THR A O 1
ATOM 3870 N N . GLN A 1 478 ? 23.309 -0.484 -30.347 1.00 92.19 478 GLN A N 1
ATOM 3871 C CA . GLN A 1 478 ? 23.405 -0.787 -31.785 1.00 92.19 478 GLN A CA 1
ATOM 3872 C C . GLN A 1 478 ? 22.705 -2.081 -32.230 1.00 92.19 478 GLN A C 1
ATOM 3874 O O . GLN A 1 478 ? 22.904 -2.515 -33.366 1.00 92.19 478 GLN A O 1
ATOM 3879 N N . LEU A 1 479 ? 21.888 -2.674 -31.362 1.00 93.50 479 LEU A N 1
ATOM 3880 C CA . LEU A 1 479 ? 21.151 -3.909 -31.597 1.00 93.50 479 LEU A CA 1
ATOM 3881 C C . LEU A 1 479 ? 19.662 -3.654 -31.373 1.00 93.50 479 LEU A C 1
ATOM 3883 O O . LEU A 1 479 ? 19.287 -2.784 -30.593 1.00 93.50 479 LEU A O 1
ATOM 3887 N N . ASP A 1 480 ? 18.814 -4.423 -32.043 1.00 94.19 480 ASP A N 1
ATOM 3888 C CA . ASP A 1 480 ? 17.390 -4.466 -31.723 1.00 94.19 480 ASP A CA 1
ATOM 3889 C C . ASP A 1 480 ? 17.170 -5.338 -30.474 1.00 94.19 480 ASP A C 1
ATOM 3891 O O . ASP A 1 480 ? 17.935 -6.271 -30.202 1.00 94.19 480 ASP A O 1
ATOM 3895 N N . ILE A 1 481 ? 16.103 -5.077 -29.712 1.00 95.25 481 ILE A N 1
ATOM 3896 C CA . ILE A 1 481 ? 15.805 -5.803 -28.462 1.00 95.25 481 ILE A CA 1
ATOM 3897 C C . ILE A 1 481 ? 15.754 -7.321 -28.682 1.00 95.25 481 ILE A C 1
ATOM 3899 O O . ILE A 1 481 ? 16.271 -8.086 -27.865 1.00 95.25 481 ILE A O 1
ATOM 3903 N N . ASP A 1 482 ? 15.199 -7.765 -29.811 1.00 95.56 482 ASP A N 1
ATOM 3904 C CA . ASP A 1 482 ? 15.096 -9.186 -30.155 1.00 95.56 482 ASP A CA 1
ATOM 3905 C C . ASP A 1 482 ? 16.429 -9.882 -30.431 1.00 95.56 482 ASP A C 1
ATOM 3907 O O . ASP A 1 482 ? 16.502 -11.106 -30.325 1.00 95.56 482 ASP A O 1
ATOM 3911 N N . GLN A 1 483 ? 17.482 -9.124 -30.735 1.00 94.69 483 GLN A N 1
ATOM 3912 C CA . GLN A 1 483 ? 18.834 -9.656 -30.909 1.00 94.69 483 GLN A CA 1
ATOM 3913 C C . GLN A 1 483 ? 19.561 -9.839 -29.570 1.00 94.69 483 GLN A C 1
ATOM 3915 O O . GLN A 1 483 ? 20.556 -10.562 -29.506 1.00 94.69 483 GLN A O 1
ATOM 3920 N N . VAL A 1 484 ? 19.087 -9.180 -28.507 1.00 96.06 484 VAL A N 1
ATOM 3921 C CA . VAL A 1 484 ? 19.729 -9.181 -27.187 1.00 96.06 484 VAL A CA 1
ATOM 3922 C C . VAL A 1 484 ? 18.987 -10.095 -26.212 1.00 96.06 484 VAL A C 1
ATOM 3924 O O . VAL A 1 484 ? 19.586 -11.019 -25.649 1.00 96.06 484 VAL A O 1
ATOM 3927 N N . LEU A 1 485 ? 17.686 -9.857 -26.021 1.00 96.94 485 LEU A N 1
ATOM 3928 C CA . LEU A 1 485 ? 16.877 -10.559 -25.029 1.00 96.94 485 LEU A CA 1
ATOM 3929 C C . LEU A 1 485 ? 16.500 -11.969 -25.479 1.00 96.94 485 LEU A C 1
ATOM 3931 O O . LEU A 1 485 ? 15.983 -12.181 -26.585 1.00 96.94 485 LEU A O 1
ATOM 3935 N N . GLN A 1 486 ? 16.678 -12.928 -24.574 1.00 96.62 486 GLN A N 1
ATOM 3936 C CA . GLN A 1 486 ? 16.214 -14.296 -24.765 1.00 96.62 486 GLN A CA 1
ATOM 3937 C C . GLN A 1 486 ? 14.721 -14.420 -24.421 1.00 96.62 486 GLN A C 1
ATOM 3939 O O . GLN A 1 486 ? 14.214 -13.661 -23.595 1.00 96.62 486 GLN A O 1
ATOM 3944 N N . PRO A 1 487 ? 13.983 -15.361 -25.043 1.00 94.81 487 PRO A N 1
ATOM 3945 C CA . PRO A 1 487 ? 12.554 -15.547 -24.776 1.00 94.81 487 PRO A CA 1
ATOM 3946 C C . PRO A 1 487 ? 12.202 -15.771 -23.302 1.00 94.81 487 PRO A C 1
ATOM 3948 O O . PRO A 1 487 ? 11.162 -15.308 -22.860 1.00 94.81 487 PRO A O 1
ATOM 3951 N N . ASN A 1 488 ? 13.067 -16.460 -22.557 1.00 94.50 488 ASN A N 1
ATOM 3952 C CA . ASN A 1 488 ? 12.866 -16.840 -21.159 1.00 94.50 488 ASN A CA 1
ATOM 3953 C C . ASN A 1 488 ? 13.529 -15.884 -20.156 1.00 94.50 488 ASN A C 1
ATOM 3955 O O . ASN A 1 488 ? 13.629 -16.225 -18.979 1.00 94.50 488 ASN A O 1
ATOM 3959 N N . ASP A 1 489 ? 14.017 -14.724 -20.602 1.00 97.31 489 ASP A N 1
ATOM 3960 C CA . ASP A 1 489 ? 14.550 -13.736 -19.673 1.00 97.31 489 ASP A CA 1
ATOM 3961 C C . ASP A 1 489 ? 13.433 -13.156 -18.813 1.00 97.31 489 ASP A C 1
ATOM 3963 O O . ASP A 1 489 ? 12.448 -12.616 -19.321 1.00 97.31 489 ASP A O 1
ATOM 3967 N N . THR A 1 490 ? 13.616 -13.259 -17.499 1.00 97.44 490 THR A N 1
ATOM 3968 C CA . THR A 1 490 ? 12.761 -12.618 -16.505 1.00 97.44 490 THR A CA 1
ATOM 3969 C C . THR A 1 490 ? 12.960 -11.111 -16.580 1.00 97.44 490 THR A C 1
ATOM 3971 O O . THR A 1 490 ? 14.019 -10.596 -16.215 1.00 97.44 490 THR A O 1
ATOM 3974 N N . LEU A 1 491 ? 11.937 -10.404 -17.055 1.00 97.88 491 LEU A N 1
ATOM 3975 C CA . LEU A 1 491 ? 11.928 -8.946 -17.101 1.00 97.88 491 LEU A CA 1
ATOM 3976 C C . LEU A 1 4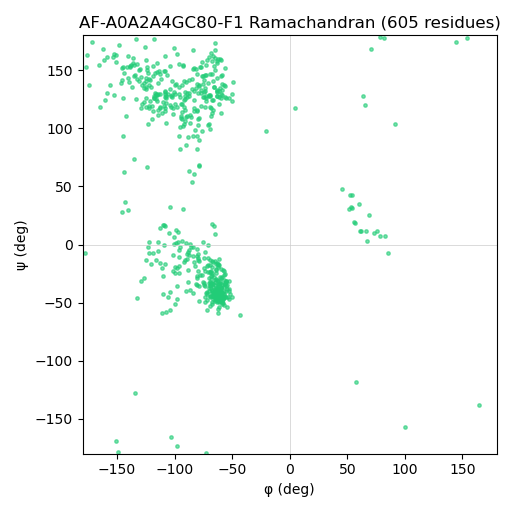91 ? 11.342 -8.369 -15.819 1.00 97.88 491 LEU A C 1
ATOM 3978 O O . LEU A 1 491 ? 11.890 -7.403 -15.301 1.00 97.88 491 LEU A O 1
ATOM 3982 N N . LEU A 1 492 ? 10.279 -8.981 -15.284 1.00 97.75 492 LEU A N 1
ATOM 3983 C CA . LEU A 1 492 ? 9.670 -8.617 -14.002 1.00 97.75 492 LEU A CA 1
ATOM 3984 C C . LEU A 1 492 ? 9.327 -9.878 -13.210 1.00 97.75 492 LEU A C 1
ATOM 3986 O O . LEU A 1 492 ? 8.766 -10.822 -13.769 1.00 97.75 492 LEU A O 1
ATOM 3990 N N . TYR A 1 493 ? 9.644 -9.873 -11.916 1.00 94.00 493 TYR A N 1
ATOM 3991 C CA . TYR A 1 493 ? 9.117 -10.820 -10.936 1.00 94.00 493 TYR A CA 1
ATOM 3992 C C . TYR A 1 493 ? 9.291 -10.255 -9.507 1.00 94.00 493 TYR A C 1
ATOM 3994 O O . TYR A 1 493 ? 10.418 -9.908 -9.143 1.00 94.00 493 TYR A O 1
ATOM 4002 N N . PRO A 1 494 ? 8.215 -10.137 -8.702 1.00 95.06 494 PRO A N 1
ATOM 4003 C CA . PRO A 1 494 ? 6.813 -10.227 -9.128 1.00 95.06 494 PRO A CA 1
ATOM 4004 C C . PRO A 1 494 ? 6.476 -9.144 -10.171 1.00 95.06 494 PRO A C 1
ATOM 4006 O O . PRO A 1 494 ? 7.172 -8.127 -10.261 1.00 95.06 494 PRO A O 1
ATOM 4009 N N . PHE A 1 495 ? 5.419 -9.344 -10.962 1.00 97.25 495 PHE A N 1
ATOM 4010 C CA . PHE A 1 495 ? 4.911 -8.309 -11.863 1.00 97.25 495 PHE A CA 1
ATOM 4011 C C . PHE A 1 495 ? 4.425 -7.112 -11.046 1.00 97.25 495 PHE A C 1
ATOM 4013 O O . PHE A 1 495 ? 3.679 -7.281 -10.083 1.00 97.25 495 PHE A O 1
ATOM 4020 N N . LYS A 1 496 ? 4.841 -5.903 -11.423 1.00 96.62 496 LYS A N 1
ATOM 4021 C CA . LYS A 1 496 ? 4.446 -4.648 -10.776 1.00 96.62 496 LYS A CA 1
ATOM 4022 C C . LYS A 1 496 ? 4.047 -3.641 -11.839 1.00 96.62 496 LYS A C 1
ATOM 4024 O O . LYS A 1 496 ? 4.691 -3.573 -12.884 1.00 96.62 496 LYS A O 1
ATOM 4029 N N . LEU A 1 497 ? 3.020 -2.855 -11.547 1.00 98.19 497 LEU A N 1
ATOM 4030 C CA . LEU A 1 497 ? 2.555 -1.798 -12.432 1.00 98.19 497 LEU A CA 1
ATOM 4031 C C . LEU A 1 497 ? 2.023 -0.621 -11.622 1.00 98.19 497 LEU A C 1
ATOM 4033 O O . LEU A 1 497 ? 1.298 -0.826 -10.646 1.00 98.19 497 LEU A O 1
ATOM 4037 N N . SER A 1 498 ? 2.342 0.585 -12.080 1.00 98.56 498 SER A N 1
ATOM 4038 C CA . SER A 1 498 ? 1.793 1.837 -11.565 1.00 98.56 498 SER A CA 1
ATOM 4039 C C . SER A 1 498 ? 0.913 2.529 -12.609 1.00 98.56 498 SER A C 1
ATOM 4041 O O . SER A 1 498 ? 1.147 2.406 -13.813 1.00 98.56 498 SER A O 1
ATOM 4043 N N . LEU A 1 499 ? -0.129 3.228 -12.157 1.00 98.25 499 LEU A N 1
ATOM 4044 C CA . LEU A 1 499 ? -1.074 3.953 -13.008 1.00 98.25 499 LEU A CA 1
ATOM 4045 C C . LEU A 1 499 ? -1.703 5.152 -12.287 1.00 98.25 499 LEU A C 1
ATOM 4047 O O . LEU A 1 499 ? -1.695 5.234 -11.057 1.00 98.25 499 LEU A O 1
ATOM 4051 N N . VAL A 1 500 ? -2.304 6.050 -13.068 1.00 98.19 500 VAL A N 1
ATOM 4052 C CA . VAL A 1 500 ? -3.146 7.157 -12.601 1.00 98.19 500 VAL A CA 1
ATOM 4053 C C . VAL A 1 500 ? -4.572 6.930 -13.095 1.00 98.19 500 VAL A C 1
ATOM 4055 O O . VAL A 1 500 ? -4.852 6.985 -14.293 1.00 98.19 500 VAL A O 1
ATOM 4058 N N . ASN A 1 501 ? -5.475 6.646 -12.159 1.00 97.62 501 ASN A N 1
ATOM 4059 C CA . ASN A 1 501 ? -6.876 6.338 -12.432 1.00 97.62 501 ASN A CA 1
ATOM 4060 C C . ASN A 1 501 ? -7.700 7.630 -12.554 1.00 97.62 501 ASN A C 1
ATOM 4062 O O . ASN A 1 501 ? -7.483 8.570 -11.794 1.00 97.62 501 ASN A O 1
ATOM 4066 N N . GLY A 1 502 ? -8.668 7.682 -13.471 1.00 97.31 502 GLY A N 1
ATOM 4067 C CA . GLY A 1 502 ? -9.471 8.883 -13.724 1.00 97.31 502 GLY A CA 1
ATOM 4068 C C . GLY A 1 502 ? -8.768 9.944 -14.569 1.00 97.31 502 GLY A C 1
ATOM 4069 O O . GLY A 1 502 ? -7.617 9.785 -14.964 1.00 97.31 502 GLY A O 1
ATOM 4070 N N . TYR A 1 503 ? -9.478 11.044 -14.857 1.00 96.69 503 TYR A N 1
ATOM 4071 C CA . TYR A 1 503 ? -8.920 12.172 -15.609 1.00 96.69 503 TYR A CA 1
ATOM 4072 C C . TYR A 1 503 ? -8.270 13.199 -14.667 1.00 96.69 503 TYR A C 1
ATOM 4074 O O . TYR A 1 503 ? -8.886 14.196 -14.272 1.00 96.69 503 TYR A O 1
ATOM 4082 N N . ALA A 1 504 ? -7.003 12.960 -14.328 1.00 94.44 504 ALA A N 1
ATOM 4083 C CA . ALA A 1 504 ? -6.287 13.625 -13.237 1.00 94.44 504 ALA A CA 1
ATOM 4084 C C . ALA A 1 504 ? -5.831 15.071 -13.515 1.00 94.44 504 ALA A C 1
ATOM 4086 O O . ALA A 1 504 ? -5.255 15.709 -12.641 1.00 94.44 504 ALA A O 1
ATOM 4087 N N . LYS A 1 505 ? -6.145 15.644 -14.681 1.00 90.25 505 LYS A N 1
ATOM 4088 C CA . LYS A 1 505 ? -5.782 17.027 -15.048 1.00 90.25 505 LYS A CA 1
ATOM 4089 C C . LYS A 1 505 ? -6.262 18.095 -14.049 1.00 90.25 505 LYS A C 1
ATOM 4091 O O . LYS A 1 505 ? -5.678 19.173 -13.930 1.00 90.25 505 LYS A O 1
ATOM 4096 N N . SER A 1 506 ? -7.395 17.858 -13.393 1.00 91.19 506 SER A N 1
ATOM 4097 C CA . SER A 1 506 ? -7.972 18.759 -12.393 1.00 91.19 506 SER A CA 1
ATOM 4098 C C . SER A 1 506 ? -8.985 18.026 -11.520 1.00 91.19 506 SER A C 1
ATOM 4100 O O . SER A 1 506 ? -9.593 17.054 -11.964 1.00 91.19 506 SER A O 1
ATOM 4102 N N . HIS A 1 507 ? -9.268 18.563 -10.331 1.00 91.50 507 HIS A N 1
ATOM 4103 C CA . HIS A 1 507 ? -10.344 18.056 -9.474 1.00 91.50 507 HIS A CA 1
ATOM 4104 C C . HIS A 1 507 ? -11.691 17.973 -10.208 1.00 91.50 507 HIS A C 1
ATOM 4106 O O . HIS A 1 507 ? -12.439 17.006 -10.069 1.00 91.50 507 HIS A O 1
ATOM 4112 N N . LYS A 1 508 ? -11.996 18.980 -11.036 1.00 91.50 508 LYS A N 1
ATOM 4113 C CA . LYS A 1 508 ? -13.229 19.017 -11.826 1.00 91.50 508 LYS A CA 1
ATOM 4114 C C . LYS A 1 508 ? -13.293 17.848 -12.813 1.00 91.50 508 LYS A C 1
ATOM 4116 O O . LYS A 1 508 ? -14.225 17.060 -12.758 1.00 91.50 508 LYS A O 1
ATOM 4121 N N . THR A 1 509 ? -12.285 17.696 -13.672 1.00 94.44 509 THR A N 1
ATOM 4122 C CA . THR A 1 509 ? -12.258 16.605 -14.663 1.00 94.44 509 THR A CA 1
ATOM 4123 C C . THR A 1 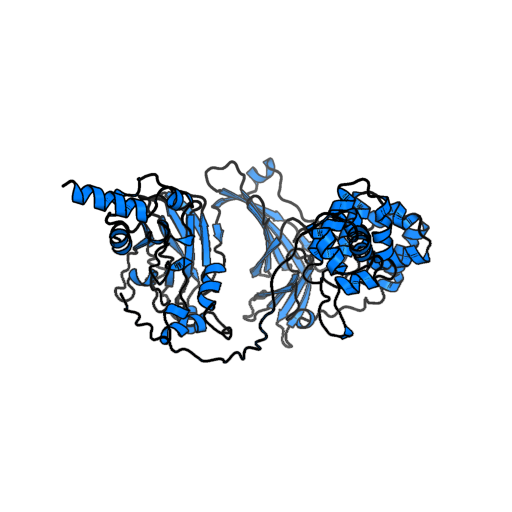509 ? -12.226 15.231 -14.006 1.00 94.44 509 THR A C 1
ATOM 4125 O O . THR A 1 509 ? -12.855 14.307 -14.512 1.00 94.44 509 THR A O 1
ATOM 4128 N N . TYR A 1 510 ? -11.548 15.097 -12.868 1.00 95.06 510 TYR A N 1
ATOM 4129 C CA . TYR A 1 510 ? -11.502 13.846 -12.126 1.00 95.06 510 TYR A CA 1
ATOM 4130 C C . TYR A 1 510 ? -12.877 13.445 -11.588 1.00 95.06 510 TYR A C 1
ATOM 4132 O O . TYR A 1 510 ? -13.257 12.286 -11.706 1.00 95.06 510 TYR A O 1
ATOM 4140 N N . THR A 1 511 ? -13.633 14.389 -11.019 1.00 89.44 511 THR A N 1
ATOM 4141 C CA . THR A 1 511 ? -14.947 14.119 -10.407 1.00 89.44 511 THR A CA 1
ATOM 4142 C C . THR A 1 511 ? -16.071 13.978 -11.434 1.00 89.44 511 THR A C 1
ATOM 4144 O O . THR A 1 511 ? -16.954 13.136 -11.257 1.00 89.44 511 THR A O 1
ATOM 4147 N N . GLU A 1 512 ? -16.028 14.752 -12.523 1.00 95.81 512 GLU A N 1
ATOM 4148 C CA . GLU A 1 512 ? -17.061 14.754 -13.567 1.00 95.81 512 GLU A CA 1
ATOM 4149 C C . GLU A 1 512 ? -17.112 13.463 -14.393 1.00 95.81 512 GLU A C 1
ATOM 4151 O O . GLU A 1 512 ? -18.198 13.097 -14.833 1.00 95.81 512 GLU A O 1
ATOM 4156 N N . ASN A 1 513 ? -15.986 12.766 -14.566 1.00 96.75 513 ASN A N 1
ATOM 4157 C CA . ASN A 1 513 ? -15.879 11.528 -15.351 1.00 96.75 513 ASN A CA 1
ATOM 4158 C C . ASN A 1 513 ? -15.790 10.306 -14.440 1.00 96.75 513 ASN A C 1
ATOM 4160 O O . ASN A 1 513 ? -15.301 10.415 -13.329 1.00 96.75 513 ASN A O 1
ATOM 4164 N N . GLY A 1 514 ? -16.211 9.138 -14.904 1.00 96.12 514 GLY A N 1
ATOM 4165 C CA . GLY A 1 514 ? -16.004 7.855 -14.248 1.00 96.12 514 GLY A CA 1
ATOM 4166 C C . GLY A 1 514 ? -14.530 7.450 -14.102 1.00 96.12 514 GLY A C 1
ATOM 4167 O O . GLY A 1 514 ? -13.639 7.920 -14.815 1.00 96.12 514 GLY A O 1
ATOM 4168 N N . ARG A 1 515 ? -14.273 6.527 -13.170 1.00 97.94 515 ARG A N 1
ATOM 4169 C CA . ARG A 1 515 ? -12.950 5.921 -12.922 1.00 97.94 515 ARG A CA 1
ATOM 4170 C C . ARG A 1 515 ? -13.086 4.412 -12.824 1.00 97.94 515 ARG A C 1
ATOM 4172 O O . ARG A 1 515 ? -14.151 3.912 -12.466 1.00 97.94 515 ARG A O 1
ATOM 4179 N N . VAL A 1 516 ? -12.015 3.677 -13.094 1.00 98.19 516 VAL A N 1
ATOM 4180 C CA . VAL A 1 516 ? -12.035 2.219 -12.948 1.00 98.19 516 VAL A CA 1
ATOM 4181 C C . VAL A 1 516 ? -12.011 1.850 -11.471 1.00 98.19 516 VAL A C 1
ATOM 4183 O O . VAL A 1 516 ? -11.204 2.364 -10.706 1.00 98.19 516 VAL A O 1
ATOM 4186 N N . LYS A 1 517 ? -12.898 0.946 -11.065 1.00 95.50 517 LYS A N 1
ATOM 4187 C CA . LYS A 1 517 ? -12.955 0.402 -9.709 1.00 95.50 517 LYS A CA 1
ATOM 4188 C C . LYS A 1 517 ? -12.296 -0.968 -9.642 1.00 95.50 517 LYS A C 1
ATOM 4190 O O . LYS A 1 517 ? -11.414 -1.171 -8.816 1.00 95.50 517 LYS A O 1
ATOM 4195 N N . LEU A 1 518 ? -12.671 -1.897 -10.522 1.00 93.69 518 LEU A N 1
ATOM 4196 C CA . LEU A 1 518 ? -12.059 -3.227 -10.604 1.00 93.69 518 LEU A CA 1
ATOM 4197 C C . LEU A 1 518 ? -11.491 -3.494 -12.000 1.00 93.69 518 LEU A C 1
ATOM 4199 O O . LEU A 1 518 ? -12.151 -3.238 -13.007 1.00 93.69 518 LEU A O 1
ATOM 4203 N N . LEU A 1 519 ? -10.296 -4.078 -12.030 1.00 96.88 519 LEU A N 1
ATOM 4204 C CA . LEU A 1 519 ? -9.641 -4.646 -13.207 1.00 96.88 519 LEU A CA 1
ATOM 4205 C C . LEU A 1 519 ? -9.559 -6.167 -13.064 1.00 96.88 519 LEU A C 1
ATOM 4207 O O . LEU A 1 519 ? -9.260 -6.663 -11.982 1.00 96.88 519 LEU A O 1
ATOM 4211 N N . GLU A 1 520 ? -9.741 -6.909 -14.147 1.00 95.81 520 GLU A N 1
ATOM 4212 C CA . GLU A 1 520 ? -9.224 -8.273 -14.277 1.00 95.81 520 GLU A CA 1
ATOM 4213 C C . GLU A 1 520 ? -7.890 -8.237 -15.020 1.00 95.81 520 GLU A C 1
ATOM 4215 O O . GLU A 1 520 ? -7.738 -7.518 -16.009 1.00 95.81 520 GLU A O 1
ATOM 4220 N N . VAL A 1 521 ? -6.914 -8.992 -14.519 1.00 97.12 521 VAL A N 1
ATOM 4221 C CA . VAL A 1 521 ? -5.571 -9.073 -15.091 1.00 97.12 521 VAL A CA 1
ATOM 4222 C C . VAL A 1 521 ? -5.347 -10.468 -15.647 1.00 97.12 521 VAL A C 1
ATOM 4224 O O . VAL A 1 521 ? -5.556 -11.460 -14.947 1.00 97.12 521 VAL A O 1
ATOM 4227 N N . PHE A 1 522 ? -4.892 -10.532 -16.894 1.00 97.44 522 PHE A N 1
ATOM 4228 C CA . PHE A 1 522 ? -4.582 -11.767 -17.604 1.00 97.44 522 PHE A CA 1
ATOM 4229 C C . PHE A 1 522 ? -3.123 -11.759 -18.055 1.00 97.44 522 PHE A C 1
ATOM 4231 O O . PHE A 1 522 ? -2.628 -10.729 -18.509 1.00 97.44 522 PHE A O 1
ATOM 4238 N N . LEU A 1 523 ? -2.458 -12.909 -17.990 1.00 97.69 523 LEU A N 1
ATOM 4239 C CA . LEU A 1 523 ? -1.144 -13.151 -18.581 1.00 97.69 523 LEU A CA 1
ATOM 4240 C C . LEU A 1 523 ? -1.335 -14.151 -19.718 1.00 97.69 523 LEU A C 1
ATOM 4242 O O . LEU A 1 523 ? -1.802 -15.261 -19.488 1.00 97.69 523 LEU A O 1
ATOM 4246 N N . ASN A 1 524 ? -1.022 -13.754 -20.951 1.00 97.19 524 ASN A N 1
ATOM 4247 C CA . ASN A 1 524 ? -1.175 -14.600 -22.141 1.00 97.19 524 ASN A CA 1
ATOM 4248 C C . ASN A 1 524 ? -2.590 -15.196 -22.309 1.00 97.19 524 ASN A C 1
ATOM 4250 O O . ASN A 1 524 ? -2.756 -16.298 -22.824 1.00 97.19 524 ASN A O 1
ATOM 4254 N N . GLY A 1 525 ? -3.616 -14.455 -21.877 1.00 94.62 525 GLY A N 1
ATOM 4255 C CA . GLY A 1 525 ? -5.020 -14.882 -21.907 1.00 94.62 525 GLY A CA 1
ATOM 4256 C C . GLY A 1 525 ? -5.465 -15.719 -20.703 1.00 94.62 525 GLY A C 1
ATOM 4257 O O . GLY A 1 525 ? -6.660 -15.964 -20.552 1.00 94.62 525 GLY A O 1
ATOM 4258 N N . GLU A 1 526 ? -4.551 -16.111 -19.814 1.00 93.12 526 GLU A N 1
ATOM 4259 C CA . GLU A 1 526 ? -4.881 -16.813 -18.574 1.00 93.12 526 GLU A CA 1
ATOM 4260 C C . GLU A 1 526 ? -5.152 -15.817 -17.447 1.00 93.12 526 GLU A C 1
ATOM 4262 O O . GLU A 1 526 ? -4.332 -14.941 -17.160 1.00 93.12 526 GLU A O 1
ATOM 4267 N N . TYR A 1 527 ? -6.310 -15.955 -16.799 1.00 91.38 527 TYR A N 1
ATOM 4268 C CA . TYR A 1 527 ? -6.708 -15.115 -15.670 1.00 91.38 527 TYR A CA 1
ATOM 4269 C C . TYR A 1 527 ? -5.701 -15.236 -14.523 1.00 91.38 527 TYR A C 1
ATOM 4271 O O . TYR A 1 527 ? -5.403 -16.343 -14.085 1.00 91.38 527 TYR A O 1
ATOM 4279 N N . GLN A 1 528 ? -5.237 -14.098 -14.007 1.00 90.00 528 GLN A N 1
ATOM 4280 C CA . GLN A 1 528 ? -4.290 -14.033 -12.893 1.00 90.00 528 GLN A CA 1
ATOM 4281 C C . GLN A 1 528 ? -4.972 -13.551 -11.611 1.00 90.00 528 GLN A C 1
ATOM 4283 O O . GLN A 1 528 ? -4.962 -14.237 -10.594 1.00 90.00 528 GLN A O 1
ATOM 4288 N N . SER A 1 529 ? -5.579 -12.362 -11.636 1.00 89.81 529 SER A N 1
ATOM 4289 C CA . SER A 1 529 ? -6.187 -11.763 -10.442 1.00 89.81 529 SER A CA 1
ATOM 4290 C C . SER A 1 529 ? -7.176 -10.654 -10.797 1.00 89.81 529 SER A C 1
ATOM 4292 O O . SER A 1 529 ? -7.204 -10.157 -11.925 1.00 89.81 529 SER A O 1
ATOM 4294 N N . ARG A 1 530 ? -7.956 -10.229 -9.802 1.00 92.56 530 ARG A N 1
ATOM 4295 C CA . ARG A 1 530 ? -8.697 -8.966 -9.824 1.00 92.56 530 ARG A CA 1
ATOM 4296 C C . ARG A 1 530 ? -7.926 -7.912 -9.057 1.00 92.56 530 ARG A C 1
ATOM 4298 O O . ARG A 1 530 ? -7.441 -8.191 -7.967 1.00 92.56 530 ARG A O 1
ATOM 4305 N N . VAL A 1 531 ? -7.867 -6.696 -9.581 1.00 94.62 531 VAL A N 1
ATOM 4306 C CA . VAL A 1 531 ? -7.245 -5.553 -8.914 1.00 94.62 531 VAL A CA 1
ATOM 4307 C C . VAL A 1 531 ? -8.303 -4.502 -8.601 1.00 94.62 531 VAL A C 1
ATOM 4309 O O . VAL A 1 531 ? -8.991 -4.031 -9.501 1.00 94.62 531 VAL A O 1
ATOM 4312 N N . HIS A 1 532 ? -8.434 -4.129 -7.331 1.00 93.50 532 HIS A N 1
ATOM 4313 C CA . HIS A 1 532 ? -9.253 -3.009 -6.882 1.00 93.50 532 HIS A CA 1
ATOM 4314 C C . HIS A 1 532 ? -8.419 -1.735 -6.847 1.00 93.50 532 HIS A C 1
ATOM 4316 O O . HIS A 1 532 ? -7.462 -1.636 -6.076 1.00 93.50 532 HIS A O 1
ATOM 4322 N N . LEU A 1 533 ? -8.795 -0.779 -7.691 1.00 95.38 533 LEU A N 1
ATOM 4323 C CA . LEU A 1 533 ? -8.189 0.540 -7.746 1.00 95.38 533 LEU A CA 1
ATOM 4324 C C . LEU A 1 533 ? -8.877 1.477 -6.755 1.00 95.38 533 LEU A C 1
ATOM 4326 O O . LEU A 1 533 ? -10.100 1.454 -6.573 1.00 95.38 533 LEU A O 1
ATOM 4330 N N . GLN A 1 534 ? -8.070 2.318 -6.122 1.00 92.25 534 GLN A N 1
ATOM 4331 C CA . GLN A 1 534 ? -8.560 3.363 -5.236 1.00 92.25 534 GLN A CA 1
ATOM 4332 C C . GLN A 1 534 ? -9.214 4.482 -6.058 1.00 92.25 534 GLN A C 1
ATOM 4334 O O . GLN A 1 534 ? -8.762 4.792 -7.169 1.00 92.25 534 GLN A O 1
ATOM 4339 N N . ASP A 1 535 ? -10.261 5.095 -5.498 1.00 94.38 535 ASP A N 1
ATOM 4340 C CA . ASP A 1 535 ? -10.884 6.313 -6.030 1.00 94.38 535 ASP A CA 1
ATOM 4341 C C . ASP A 1 535 ? -10.038 7.536 -5.646 1.00 94.38 535 ASP A C 1
ATOM 4343 O O . ASP A 1 535 ? -10.406 8.355 -4.807 1.00 94.38 535 ASP A O 1
ATOM 4347 N N . THR A 1 536 ? -8.840 7.609 -6.220 1.00 93.75 536 THR A N 1
ATOM 4348 C CA . THR A 1 536 ? -7.902 8.712 -6.022 1.00 93.75 536 THR A CA 1
ATOM 4349 C C . THR A 1 536 ? -7.192 9.079 -7.331 1.00 93.75 536 THR A C 1
ATOM 4351 O O . THR A 1 536 ? -6.841 8.181 -8.104 1.00 93.75 536 THR A O 1
ATOM 4354 N N . PRO A 1 537 ? -6.924 10.378 -7.576 1.00 94.38 537 PRO A N 1
ATOM 4355 C CA . PRO A 1 537 ? -6.098 10.851 -8.693 1.00 94.38 537 PRO A CA 1
ATOM 4356 C C . PRO A 1 537 ? -4.598 10.595 -8.486 1.00 94.38 537 PRO A C 1
ATOM 4358 O O . PRO A 1 537 ? -3.795 10.909 -9.357 1.00 94.38 537 PRO A O 1
ATOM 4361 N N . VAL A 1 538 ? -4.194 10.122 -7.306 1.00 94.50 538 VAL A N 1
ATOM 4362 C CA . VAL A 1 538 ? -2.789 9.895 -6.966 1.00 94.50 538 VAL A CA 1
ATOM 4363 C C . VAL A 1 538 ? -2.288 8.624 -7.657 1.00 94.50 538 VAL A C 1
ATOM 4365 O O . VAL A 1 538 ? -3.030 7.648 -7.786 1.00 94.50 538 VAL A O 1
ATOM 4368 N N . VAL A 1 539 ? -1.015 8.621 -8.073 1.00 97.19 539 VAL A N 1
ATOM 4369 C CA . VAL A 1 539 ? -0.365 7.428 -8.638 1.00 97.19 539 VAL A CA 1
ATOM 4370 C C . VAL A 1 539 ? -0.527 6.254 -7.676 1.00 97.19 539 VAL A C 1
ATOM 4372 O O . VAL A 1 539 ? -0.169 6.336 -6.499 1.00 97.19 539 VAL A O 1
ATOM 4375 N N . GLN A 1 540 ? -1.055 5.152 -8.191 1.00 97.81 540 GLN A N 1
ATOM 4376 C CA . GLN A 1 540 ? -1.258 3.919 -7.447 1.00 97.81 540 GLN A CA 1
ATOM 4377 C C . GLN A 1 540 ? -0.562 2.762 -8.153 1.00 97.81 540 GLN A C 1
ATOM 4379 O O . GLN A 1 540 ? -0.417 2.760 -9.372 1.00 97.81 540 GLN A O 1
ATOM 4384 N N . SER A 1 541 ? -0.129 1.777 -7.379 1.00 97.38 541 SER A N 1
ATOM 4385 C CA . SER A 1 541 ? 0.601 0.611 -7.852 1.00 97.38 541 SER A CA 1
ATOM 4386 C C . SER A 1 541 ? 0.008 -0.675 -7.300 1.00 97.38 541 SER A C 1
ATOM 4388 O O . SER A 1 541 ? -0.547 -0.709 -6.199 1.00 97.38 541 SER A O 1
ATOM 4390 N N . PHE A 1 542 ? 0.135 -1.753 -8.062 1.00 96.31 542 PHE A N 1
ATOM 4391 C CA . PHE A 1 542 ? -0.197 -3.098 -7.610 1.00 96.31 542 PHE A CA 1
ATOM 4392 C C . PHE A 1 542 ? 0.865 -4.093 -8.077 1.00 96.31 542 PHE A C 1
ATOM 4394 O O . PHE A 1 542 ? 1.564 -3.869 -9.068 1.00 96.31 542 PHE A O 1
ATOM 4401 N N . GLY A 1 543 ? 0.988 -5.198 -7.340 1.00 93.75 543 GLY A N 1
ATOM 4402 C CA . GLY A 1 543 ? 1.891 -6.298 -7.659 1.00 93.75 543 GLY A CA 1
ATOM 4403 C C . GLY A 1 543 ? 1.148 -7.627 -7.736 1.00 93.75 543 GLY A C 1
ATOM 4404 O O . GLY A 1 543 ? 0.221 -7.857 -6.960 1.00 93.75 543 GLY A O 1
ATOM 4405 N N . LEU A 1 544 ? 1.552 -8.491 -8.666 1.00 91.62 544 LEU A N 1
ATOM 4406 C CA . LEU A 1 544 ? 1.003 -9.831 -8.872 1.00 91.62 544 LEU A CA 1
ATOM 4407 C C . LEU A 1 544 ? 2.141 -10.850 -8.965 1.00 91.62 544 LEU A C 1
ATOM 4409 O O . LEU A 1 544 ? 3.189 -10.577 -9.550 1.00 91.62 544 LEU A O 1
ATOM 4413 N N . ASP A 1 545 ? 1.933 -12.024 -8.378 1.00 89.69 545 ASP A N 1
ATOM 4414 C CA . ASP A 1 545 ? 2.951 -13.072 -8.262 1.00 89.69 545 ASP A CA 1
ATOM 4415 C C . ASP A 1 545 ? 3.045 -13.924 -9.537 1.00 89.69 545 ASP A C 1
ATOM 4417 O O . ASP A 1 545 ? 2.790 -15.123 -9.541 1.00 89.69 545 ASP A O 1
ATOM 4421 N N . PHE A 1 546 ? 3.379 -13.277 -10.652 1.00 92.56 546 PHE A N 1
ATOM 4422 C CA . PHE A 1 546 ? 3.736 -13.955 -11.892 1.00 92.56 546 PHE A CA 1
ATOM 4423 C C . PHE A 1 546 ? 4.961 -13.310 -12.533 1.00 92.56 546 PHE A C 1
ATOM 4425 O O . PHE A 1 546 ? 5.287 -12.141 -12.305 1.00 92.56 546 PHE A O 1
ATOM 4432 N N . MET A 1 547 ? 5.653 -14.107 -13.341 1.00 95.69 547 MET A N 1
ATOM 4433 C CA . MET A 1 547 ? 6.807 -13.677 -14.116 1.00 95.69 547 MET A CA 1
ATOM 4434 C C . MET A 1 547 ? 6.350 -13.053 -15.434 1.00 95.69 547 MET A C 1
ATOM 4436 O O . MET A 1 547 ? 5.529 -13.633 -16.136 1.00 95.69 547 MET A O 1
ATOM 4440 N N . PHE A 1 548 ? 6.925 -11.905 -15.787 1.00 98.06 548 PHE A N 1
ATOM 4441 C CA . PHE A 1 548 ? 6.779 -11.304 -17.111 1.00 98.06 548 PHE A CA 1
ATOM 4442 C C . PHE A 1 548 ? 8.085 -11.446 -17.891 1.00 98.06 548 PHE A C 1
ATOM 4444 O O . PHE A 1 548 ? 9.156 -11.041 -17.425 1.00 98.06 548 PHE A O 1
ATOM 4451 N N . THR A 1 549 ? 7.989 -12.022 -19.081 1.00 98.00 549 THR A N 1
ATOM 4452 C CA . THR A 1 549 ? 9.095 -12.291 -19.996 1.00 98.00 549 THR A CA 1
ATOM 4453 C C . THR A 1 549 ? 8.924 -11.538 -21.307 1.00 98.00 549 THR A C 1
ATOM 4455 O O . THR A 1 549 ? 7.936 -10.852 -21.562 1.00 98.00 549 THR A O 1
ATOM 4458 N N . LYS A 1 550 ? 9.921 -11.680 -22.179 1.00 96.31 550 LYS A N 1
ATOM 4459 C CA . LYS A 1 550 ? 10.002 -10.996 -23.466 1.00 96.31 550 LYS A CA 1
ATOM 4460 C C . LYS A 1 550 ? 8.724 -11.120 -24.311 1.00 96.31 550 LYS A C 1
ATOM 4462 O O . LYS A 1 550 ? 8.301 -10.135 -24.914 1.00 96.31 550 LYS A O 1
ATOM 4467 N N . ASN A 1 551 ? 8.147 -12.317 -24.405 1.00 97.25 551 ASN A N 1
ATOM 4468 C CA . ASN A 1 551 ? 7.045 -12.617 -25.331 1.00 97.25 551 ASN A CA 1
ATOM 4469 C C . ASN A 1 551 ? 5.656 -12.545 -24.691 1.00 97.25 551 ASN A C 1
ATOM 4471 O O . ASN A 1 551 ? 4.673 -12.823 -25.376 1.00 97.25 551 ASN A O 1
ATOM 4475 N N . ASP A 1 552 ? 5.584 -12.192 -23.412 1.00 98.44 552 ASP A N 1
ATOM 4476 C CA . ASP A 1 552 ? 4.324 -12.182 -22.691 1.00 98.44 552 ASP A CA 1
ATOM 4477 C C . ASP A 1 552 ? 3.468 -10.965 -23.044 1.00 98.44 552 ASP A C 1
ATOM 4479 O O . ASP A 1 552 ? 3.964 -9.890 -23.400 1.00 98.44 552 ASP A O 1
ATOM 4483 N N . VAL A 1 553 ? 2.158 -11.149 -22.907 1.00 98.62 553 VAL A N 1
ATOM 4484 C CA . VAL A 1 553 ? 1.151 -10.097 -23.025 1.00 98.62 553 VAL A CA 1
ATOM 4485 C C . VAL A 1 553 ? 0.361 -10.052 -21.729 1.00 98.62 553 VAL A C 1
ATOM 4487 O O . VAL A 1 553 ? -0.328 -11.015 -21.386 1.00 98.62 553 VAL A O 1
ATOM 4490 N N . VAL A 1 554 ? 0.430 -8.924 -21.024 1.00 98.69 554 VAL A N 1
ATOM 4491 C CA . VAL A 1 554 ? -0.437 -8.670 -19.869 1.00 98.69 554 VAL A CA 1
ATOM 4492 C C . VAL A 1 554 ? -1.639 -7.868 -20.339 1.00 98.69 554 VAL A C 1
ATOM 4494 O O . VAL A 1 554 ? -1.474 -6.834 -20.978 1.00 98.69 554 VAL A O 1
ATOM 4497 N N . SER A 1 555 ? -2.844 -8.342 -20.040 1.00 98.62 555 SER A N 1
ATOM 4498 C CA . SER A 1 555 ? -4.089 -7.663 -20.412 1.00 98.62 555 SER A CA 1
ATOM 4499 C C . SER A 1 555 ? -4.821 -7.193 -19.163 1.00 98.62 555 SER A C 1
ATOM 4501 O O . SER A 1 555 ? -5.018 -7.972 -18.232 1.00 98.62 555 SER A O 1
ATOM 4503 N N . LEU A 1 556 ? -5.206 -5.921 -19.144 1.00 98.50 556 LEU A N 1
ATOM 4504 C CA . LEU A 1 556 ? -6.007 -5.287 -18.105 1.00 98.50 556 LEU A CA 1
ATOM 4505 C C . LEU A 1 556 ? -7.409 -5.048 -18.666 1.00 98.50 556 LEU A C 1
ATOM 4507 O O . LEU A 1 556 ? -7.567 -4.364 -19.679 1.00 98.50 556 LEU A O 1
ATOM 4511 N N . VAL A 1 557 ? -8.419 -5.605 -18.006 1.00 97.81 557 VAL A N 1
ATOM 4512 C CA . VAL A 1 557 ? -9.821 -5.509 -18.426 1.00 97.81 557 VAL A CA 1
ATOM 4513 C C . VAL A 1 557 ? -10.624 -4.824 -17.319 1.00 97.81 557 VAL A C 1
ATOM 4515 O O . VAL A 1 557 ? -10.841 -5.430 -16.269 1.00 97.81 557 VAL A O 1
ATOM 4518 N N . PRO A 1 558 ? -11.067 -3.569 -17.502 1.00 97.62 558 PRO A N 1
ATOM 4519 C CA . PRO A 1 558 ? -11.976 -2.910 -16.570 1.00 97.62 558 PRO A CA 1
ATOM 4520 C C . PRO A 1 558 ? -13.325 -3.631 -16.500 1.00 97.62 558 PRO A C 1
ATOM 4522 O O . PRO A 1 558 ? -13.954 -3.872 -17.527 1.00 97.62 558 PRO A O 1
ATOM 4525 N N . ILE A 1 559 ? -13.774 -3.960 -15.287 1.00 95.25 559 ILE A N 1
ATOM 4526 C CA . ILE A 1 559 ? -15.020 -4.714 -15.054 1.00 95.25 559 ILE A CA 1
ATOM 4527 C C . ILE A 1 559 ? -16.008 -4.013 -14.111 1.00 95.25 559 ILE A C 1
ATOM 4529 O O . ILE A 1 559 ? -17.163 -4.422 -14.025 1.00 95.25 559 ILE A O 1
ATOM 4533 N N . SER A 1 560 ? -15.585 -2.975 -13.383 1.00 93.19 560 SER A N 1
ATOM 4534 C CA . SER A 1 560 ? -16.491 -2.117 -12.608 1.00 93.19 560 SER A CA 1
ATOM 4535 C C . SER A 1 560 ? -15.923 -0.714 -12.432 1.00 93.19 560 SER A C 1
ATOM 4537 O O . SER A 1 560 ? -14.714 -0.511 -12.586 1.00 93.19 560 SER A O 1
ATOM 4539 N N . PHE A 1 561 ? -16.787 0.248 -12.094 1.00 94.75 561 PHE A N 1
ATOM 4540 C CA . PHE A 1 561 ? -16.483 1.677 -12.184 1.00 94.75 561 PHE A CA 1
ATOM 4541 C C . PHE A 1 561 ? -16.997 2.470 -10.977 1.00 94.75 561 PHE A C 1
ATOM 4543 O O . PHE A 1 561 ? -17.966 2.085 -10.321 1.00 94.75 561 PHE A O 1
ATOM 4550 N N . TYR A 1 562 ? -16.328 3.585 -10.688 1.00 89.75 562 TYR A N 1
ATOM 4551 C CA . TYR A 1 562 ? -16.845 4.663 -9.849 1.00 89.75 562 TYR A CA 1
ATOM 4552 C C . TYR A 1 562 ? -17.564 5.667 -10.747 1.00 89.75 562 TYR A C 1
ATOM 4554 O O . TYR A 1 562 ? -16.947 6.197 -11.673 1.00 89.75 562 TYR A O 1
ATOM 4562 N N . THR A 1 563 ? -18.824 5.977 -10.454 1.00 90.25 563 THR A N 1
ATOM 4563 C CA . THR A 1 563 ? -19.688 6.808 -11.309 1.00 90.25 563 THR A CA 1
ATOM 4564 C C . THR A 1 563 ? -19.270 8.278 -11.332 1.00 90.25 563 THR A C 1
ATOM 4566 O O . THR A 1 563 ? -19.083 8.894 -10.280 1.00 90.25 563 THR A O 1
ATOM 4569 N N . GLY A 1 564 ? -19.090 8.850 -12.527 1.00 90.38 564 GLY A N 1
ATOM 4570 C CA . GLY A 1 564 ? -18.828 10.281 -12.717 1.00 90.38 564 GLY A CA 1
ATOM 4571 C C . GLY A 1 564 ? -20.019 11.137 -12.288 1.00 90.38 564 GLY A C 1
ATOM 4572 O O . GLY A 1 564 ? -21.164 10.699 -12.364 1.00 90.38 564 GLY A O 1
ATOM 4573 N N . SER A 1 565 ? -19.777 12.367 -11.832 1.00 86.06 565 SER A N 1
ATOM 4574 C CA . SER A 1 565 ? -20.878 13.255 -11.431 1.00 86.06 565 SER A CA 1
ATOM 4575 C C . SER A 1 565 ? -21.658 13.830 -12.619 1.00 86.06 565 SER A C 1
ATOM 4577 O O . SER A 1 565 ? -22.782 14.296 -12.433 1.00 86.06 565 SER A O 1
ATOM 4579 N N . THR A 1 566 ? -21.064 13.834 -13.820 1.00 93.25 566 THR A N 1
ATOM 4580 C CA . THR A 1 566 ? -21.618 14.513 -15.003 1.00 93.25 566 THR A CA 1
ATOM 4581 C C . THR A 1 566 ? -21.599 13.644 -16.258 1.00 93.25 566 THR A C 1
ATOM 4583 O O . THR A 1 566 ? -22.602 13.599 -16.968 1.00 93.25 566 THR A O 1
ATOM 4586 N N . PHE A 1 567 ? -20.480 12.974 -16.542 1.00 91.81 567 PHE A N 1
ATOM 4587 C CA . PHE A 1 567 ? -20.269 12.191 -17.759 1.00 91.81 567 PHE A CA 1
ATOM 4588 C C . PHE A 1 567 ? -20.252 10.687 -17.458 1.00 91.81 567 PHE A C 1
ATOM 4590 O O . PHE A 1 567 ? -19.838 10.264 -16.378 1.00 91.81 567 PHE A O 1
ATOM 4597 N N . ASP A 1 568 ? -20.688 9.888 -18.433 1.00 90.56 568 ASP A N 1
ATOM 4598 C CA . ASP A 1 568 ? -20.600 8.420 -18.449 1.00 90.56 568 ASP A CA 1
ATOM 4599 C C . ASP A 1 568 ? -19.254 7.902 -18.993 1.00 90.56 568 ASP A C 1
ATOM 4601 O O . ASP A 1 568 ? -18.998 6.694 -19.011 1.00 90.56 568 ASP A O 1
ATOM 4605 N N . ASP A 1 569 ? -18.391 8.824 -19.415 1.00 94.62 569 ASP A N 1
ATOM 4606 C CA . ASP A 1 569 ? -17.006 8.576 -19.791 1.00 94.62 569 ASP A CA 1
ATOM 4607 C C . ASP A 1 569 ? -16.207 8.060 -18.589 1.00 94.62 569 ASP A C 1
ATOM 4609 O O . ASP A 1 569 ? -16.254 8.636 -17.509 1.00 94.62 569 ASP A O 1
ATOM 4613 N N . VAL A 1 570 ? -15.428 7.000 -18.782 1.00 96.69 570 VAL A N 1
ATOM 4614 C CA . VAL A 1 570 ? -14.479 6.434 -17.822 1.00 96.69 570 VAL A CA 1
ATOM 4615 C C . VAL A 1 570 ? -13.067 6.732 -18.298 1.00 96.69 570 VAL A C 1
ATOM 4617 O O . VAL A 1 570 ? -12.727 6.476 -19.456 1.00 96.69 570 VAL A O 1
ATOM 4620 N N . CYS A 1 571 ? -12.236 7.237 -17.389 1.00 97.38 571 CYS A N 1
ATOM 4621 C CA . CYS A 1 571 ? -10.911 7.737 -17.727 1.00 97.38 571 CYS A CA 1
ATOM 4622 C C . CYS A 1 571 ? -9.788 6.972 -17.018 1.00 97.38 571 CYS A C 1
ATOM 4624 O O . CYS A 1 571 ? -9.904 6.608 -15.847 1.00 97.38 571 CYS A O 1
ATOM 4626 N N . ILE A 1 572 ? -8.666 6.808 -17.716 1.00 97.94 572 ILE A N 1
ATOM 4627 C CA . ILE A 1 572 ? -7.353 6.491 -17.141 1.00 97.94 572 ILE A CA 1
ATOM 4628 C C . ILE A 1 572 ? -6.388 7.528 -17.701 1.00 97.94 572 ILE A C 1
ATOM 4630 O O . ILE A 1 572 ? -6.263 7.642 -18.922 1.00 97.94 572 ILE A O 1
ATOM 4634 N N . SER A 1 573 ? -5.750 8.300 -16.825 1.00 96.88 573 SER A N 1
ATOM 4635 C CA . SER A 1 573 ? -4.765 9.289 -17.249 1.00 96.88 573 SER A CA 1
ATOM 4636 C C . SER A 1 573 ? -3.501 8.593 -17.712 1.00 96.88 573 SER A C 1
ATOM 4638 O O . SER A 1 573 ? -3.165 8.742 -18.870 1.00 96.88 573 SER A O 1
ATOM 4640 N N . GLU A 1 574 ? -2.872 7.762 -16.875 1.00 96.94 574 GLU A N 1
ATOM 4641 C CA . GLU A 1 574 ? -1.561 7.191 -17.206 1.00 96.94 574 GLU A CA 1
ATOM 4642 C C . GLU A 1 574 ? -1.384 5.747 -16.776 1.00 96.94 574 GLU A C 1
ATOM 4644 O O . GLU A 1 574 ? -1.935 5.311 -15.767 1.00 96.94 574 GLU A O 1
ATOM 4649 N N . ILE A 1 575 ? -0.521 5.036 -17.496 1.00 98.00 575 ILE A N 1
ATOM 4650 C CA . ILE A 1 575 ? 0.052 3.753 -17.107 1.00 98.00 575 ILE A CA 1
ATOM 4651 C C . ILE A 1 575 ? 1.572 3.849 -17.254 1.00 98.00 575 ILE A C 1
ATOM 4653 O O . ILE A 1 575 ? 2.095 4.386 -18.230 1.00 98.00 575 ILE A O 1
ATOM 4657 N N . GLN A 1 576 ? 2.291 3.306 -16.274 1.00 97.69 576 GLN A N 1
ATOM 4658 C CA . GLN A 1 576 ? 3.743 3.204 -16.291 1.00 97.69 576 GLN A CA 1
ATOM 4659 C C . GLN A 1 576 ? 4.243 2.600 -17.611 1.00 97.69 576 GLN A C 1
ATOM 4661 O O . GLN A 1 576 ? 3.900 1.471 -17.965 1.00 97.69 576 GLN A O 1
ATOM 4666 N N . SER A 1 577 ? 5.111 3.332 -18.307 1.00 95.88 577 SER A N 1
ATOM 4667 C CA . SER A 1 577 ? 5.700 2.901 -19.573 1.00 95.88 577 SER A CA 1
ATOM 4668 C C . SER A 1 577 ? 7.108 2.333 -19.407 1.00 95.88 577 SER A C 1
ATOM 4670 O O . SER A 1 577 ? 7.556 1.569 -20.253 1.00 95.88 577 SER A O 1
ATOM 4672 N N . SER A 1 578 ? 7.845 2.705 -18.359 1.00 96.00 578 SER A N 1
ATOM 4673 C CA . SER A 1 578 ? 9.236 2.281 -18.149 1.00 96.00 578 SER A CA 1
ATOM 4674 C C . SER A 1 578 ? 9.348 1.017 -17.309 1.00 96.00 578 SER A C 1
ATOM 4676 O O . SER A 1 578 ? 8.654 0.873 -16.306 1.00 96.00 578 SER A O 1
ATOM 4678 N N . LEU A 1 579 ? 10.276 0.123 -17.663 1.00 96.25 579 LEU A N 1
ATOM 4679 C CA . LEU A 1 579 ? 10.641 -1.010 -16.808 1.00 96.25 579 LEU A CA 1
ATOM 4680 C C . LEU A 1 579 ? 11.801 -0.670 -15.860 1.00 96.25 579 LEU A C 1
ATOM 4682 O O . LEU A 1 579 ? 12.025 -1.418 -14.919 1.00 96.25 579 LEU A O 1
ATOM 4686 N N . GLY A 1 580 ? 12.522 0.439 -16.064 1.00 93.50 580 GLY A N 1
ATOM 4687 C CA . GLY A 1 580 ? 13.837 0.703 -15.461 1.00 93.50 580 GLY A CA 1
ATOM 4688 C C . GLY A 1 580 ? 13.963 0.352 -13.976 1.00 93.50 580 GLY A C 1
ATOM 4689 O O . GLY A 1 580 ? 14.758 -0.510 -13.612 1.00 93.50 580 GLY A O 1
ATOM 4690 N N . GLN A 1 581 ? 13.153 0.979 -13.122 1.00 93.12 581 GLN A N 1
ATOM 4691 C CA . GLN A 1 581 ? 13.226 0.769 -11.670 1.00 93.12 581 GLN A CA 1
ATOM 4692 C C . GLN A 1 581 ? 12.461 -0.467 -11.166 1.00 93.12 581 GLN A C 1
ATOM 4694 O O . GLN A 1 581 ? 12.663 -0.884 -10.028 1.00 93.12 581 GLN A O 1
ATOM 4699 N N . ILE A 1 582 ? 11.570 -1.045 -11.978 1.00 95.00 582 ILE A N 1
ATOM 4700 C CA . ILE A 1 582 ? 10.757 -2.212 -11.588 1.00 95.00 582 ILE A CA 1
ATOM 4701 C C . ILE A 1 582 ? 11.293 -3.529 -12.155 1.00 95.00 582 ILE A C 1
ATOM 4703 O O . ILE A 1 582 ? 10.807 -4.596 -11.781 1.00 95.00 582 ILE A O 1
ATOM 4707 N N . ALA A 1 583 ? 12.274 -3.455 -13.056 1.00 96.50 583 ALA A N 1
ATOM 4708 C CA . ALA A 1 583 ? 12.879 -4.595 -13.712 1.00 96.50 583 ALA A CA 1
ATOM 4709 C C . ALA A 1 583 ? 13.515 -5.550 -12.704 1.00 96.50 583 ALA A C 1
ATOM 4711 O O . ALA A 1 583 ? 14.119 -5.149 -11.707 1.00 96.50 583 ALA A O 1
ATOM 4712 N N . HIS A 1 584 ? 13.436 -6.839 -13.009 1.00 97.25 584 HIS A N 1
ATOM 4713 C CA . HIS A 1 584 ? 14.130 -7.854 -12.243 1.00 97.25 584 HIS A CA 1
ATOM 4714 C C . HIS A 1 584 ? 15.649 -7.640 -12.342 1.00 97.25 584 HIS A C 1
ATOM 4716 O O . HIS A 1 584 ? 16.201 -7.474 -13.433 1.00 97.25 584 HIS A O 1
ATOM 4722 N N . HIS A 1 585 ? 16.347 -7.677 -11.203 1.00 93.69 585 HIS A N 1
ATOM 4723 C CA . HIS A 1 585 ? 17.770 -7.321 -11.121 1.00 93.69 585 HIS A CA 1
ATOM 4724 C C . HIS A 1 585 ? 18.669 -8.159 -12.048 1.00 93.69 585 HIS A C 1
ATOM 4726 O O . HIS A 1 585 ? 19.728 -7.695 -12.478 1.00 93.69 585 HIS A O 1
ATOM 4732 N N . SER A 1 586 ? 18.249 -9.385 -12.386 1.00 94.31 586 SER A N 1
ATOM 4733 C CA . SER A 1 586 ? 19.003 -10.278 -13.271 1.00 94.31 586 SER A CA 1
ATOM 4734 C C . SER A 1 586 ? 19.218 -9.690 -14.662 1.00 94.31 586 SER A C 1
ATOM 4736 O O . SER A 1 586 ? 20.212 -10.023 -15.302 1.00 94.31 586 SER A O 1
ATOM 4738 N N . ILE A 1 587 ? 18.328 -8.812 -15.142 1.00 95.88 587 ILE A N 1
ATOM 4739 C CA . ILE A 1 587 ? 18.457 -8.249 -16.488 1.00 95.88 587 ILE A CA 1
ATOM 4740 C C . ILE A 1 587 ? 19.680 -7.335 -16.595 1.00 95.88 587 ILE A C 1
ATOM 4742 O O . ILE A 1 587 ? 20.432 -7.417 -17.563 1.00 95.88 587 ILE A O 1
ATOM 4746 N N . ASN A 1 588 ? 19.934 -6.546 -15.550 1.00 94.44 588 ASN A N 1
ATOM 4747 C CA . ASN A 1 588 ? 21.073 -5.634 -15.467 1.00 94.44 588 ASN A CA 1
ATOM 4748 C C . ASN A 1 588 ? 22.384 -6.367 -15.166 1.00 94.44 588 ASN A C 1
ATOM 4750 O O . ASN A 1 588 ? 23.449 -5.903 -15.551 1.00 94.44 588 ASN A O 1
ATOM 4754 N N . GLN A 1 589 ? 22.312 -7.525 -14.504 1.00 93.69 589 GLN A N 1
ATOM 4755 C CA . GLN A 1 589 ? 23.473 -8.398 -14.307 1.00 93.69 589 GLN A CA 1
ATOM 4756 C C . GLN A 1 589 ? 23.865 -9.127 -15.595 1.00 93.69 589 GLN A C 1
ATOM 4758 O O . GLN A 1 589 ? 25.045 -9.362 -15.840 1.00 93.69 589 GLN A O 1
ATOM 4763 N N . LYS A 1 590 ? 22.876 -9.509 -16.410 1.00 96.50 590 LYS A N 1
ATOM 4764 C CA . LYS A 1 590 ? 23.088 -10.272 -17.643 1.00 96.50 590 LYS A CA 1
ATOM 4765 C C . LYS A 1 590 ? 23.514 -9.394 -18.819 1.00 96.50 590 LYS A C 1
ATOM 4767 O O . LYS A 1 590 ? 24.271 -9.855 -19.671 1.00 96.50 590 LYS A O 1
ATOM 4772 N N . TYR A 1 591 ? 23.014 -8.162 -18.890 1.00 96.44 591 TYR A N 1
ATOM 4773 C CA . TYR A 1 591 ? 23.221 -7.276 -20.029 1.00 96.44 591 TYR A CA 1
ATOM 4774 C C . TYR A 1 591 ? 23.825 -5.943 -19.598 1.00 96.44 591 TYR A C 1
ATOM 4776 O O . TYR A 1 591 ? 23.198 -5.161 -18.888 1.00 96.44 591 TYR A O 1
ATOM 4784 N N . VAL A 1 592 ? 25.025 -5.658 -20.104 1.00 94.94 592 VAL A N 1
ATOM 4785 C CA . VAL A 1 592 ? 25.725 -4.385 -19.904 1.00 94.94 592 VAL A CA 1
ATOM 4786 C C . VAL A 1 592 ? 25.742 -3.620 -21.226 1.00 94.94 592 VAL A C 1
ATOM 4788 O O . VAL A 1 592 ? 26.235 -4.120 -22.239 1.00 94.94 592 VAL A O 1
ATOM 4791 N N . ILE A 1 593 ? 25.204 -2.395 -21.237 1.00 93.44 593 ILE A N 1
ATOM 4792 C CA . ILE A 1 593 ? 25.040 -1.585 -22.461 1.00 93.44 593 ILE A CA 1
ATOM 4793 C C . ILE A 1 593 ? 26.371 -1.409 -23.204 1.00 93.44 593 ILE A C 1
ATOM 4795 O O . ILE A 1 593 ? 26.428 -1.583 -24.424 1.00 93.44 593 ILE A O 1
ATOM 4799 N N . GLN A 1 594 ? 27.445 -1.088 -22.475 1.00 91.12 594 GLN A N 1
ATOM 4800 C CA . GLN A 1 594 ? 28.763 -0.860 -23.065 1.00 91.12 594 GLN A CA 1
ATOM 4801 C C . GLN A 1 594 ? 29.292 -2.111 -23.781 1.00 91.12 594 GLN A C 1
ATOM 4803 O O . GLN A 1 594 ? 29.740 -2.014 -24.923 1.00 91.12 594 GLN A O 1
ATOM 4808 N N . GLU A 1 595 ? 29.170 -3.287 -23.162 1.00 93.75 595 GLU A N 1
ATOM 4809 C CA . GLU A 1 595 ? 29.626 -4.555 -23.743 1.00 93.75 595 GLU A CA 1
ATOM 4810 C C . GLU A 1 595 ? 28.861 -4.901 -25.028 1.00 93.75 595 GLU A C 1
ATOM 4812 O O . GLU A 1 595 ? 29.459 -5.320 -26.023 1.00 93.75 595 GLU A O 1
ATOM 4817 N N . LEU A 1 596 ? 27.543 -4.671 -25.043 1.00 93.56 596 LEU A N 1
ATOM 4818 C CA . LEU A 1 596 ? 26.703 -4.871 -26.229 1.00 93.56 596 LEU A CA 1
ATOM 4819 C C . LEU A 1 596 ? 27.106 -3.933 -27.378 1.00 93.56 596 LEU A C 1
ATOM 4821 O O . LEU A 1 596 ? 27.237 -4.365 -28.528 1.00 93.56 596 LEU A O 1
ATOM 4825 N N . SER A 1 597 ? 27.361 -2.662 -27.059 1.00 90.44 597 SER A N 1
ATOM 4826 C CA . SER A 1 597 ? 27.802 -1.658 -28.031 1.00 90.44 597 SER A CA 1
ATOM 4827 C C . SER A 1 597 ? 29.180 -1.998 -28.616 1.00 90.44 597 SER A C 1
ATOM 4829 O O . SER A 1 597 ? 29.385 -1.933 -29.831 1.00 90.44 597 SER A O 1
ATOM 4831 N N . GLU A 1 598 ? 30.132 -2.414 -27.775 1.00 91.31 598 GLU A N 1
ATOM 4832 C CA . GLU A 1 598 ? 31.482 -2.810 -28.192 1.00 91.31 598 GLU A CA 1
ATOM 4833 C C . GLU A 1 598 ? 31.489 -4.083 -29.042 1.00 91.31 598 GLU A C 1
ATOM 4835 O O . GLU A 1 598 ? 32.190 -4.137 -30.057 1.00 91.31 598 GLU A O 1
ATOM 4840 N N . LYS A 1 599 ? 30.679 -5.086 -28.680 1.00 89.38 599 LYS A N 1
ATOM 4841 C CA . LYS A 1 599 ? 30.525 -6.322 -29.458 1.00 89.38 599 LYS A CA 1
ATOM 4842 C C . LYS A 1 599 ? 30.073 -6.026 -30.889 1.00 89.38 599 LYS A C 1
ATOM 4844 O O . LYS A 1 599 ? 30.634 -6.571 -31.835 1.00 89.38 599 LYS A O 1
ATOM 4849 N N . THR A 1 600 ? 29.124 -5.108 -31.054 1.00 86.81 600 THR A N 1
ATOM 4850 C CA . THR A 1 600 ? 28.614 -4.712 -32.375 1.00 86.81 600 THR A CA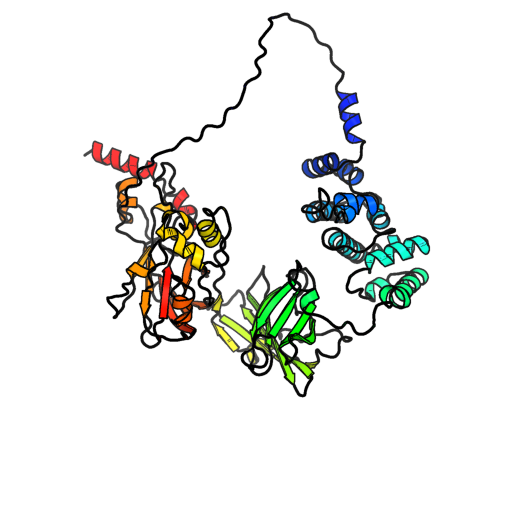 1
ATOM 4851 C C . THR A 1 600 ? 29.655 -3.948 -33.196 1.00 86.81 600 THR A C 1
ATOM 4853 O O . THR A 1 600 ? 29.769 -4.162 -34.402 1.00 86.81 600 THR A O 1
ATOM 4856 N N . LYS A 1 601 ? 30.461 -3.089 -32.554 1.00 86.62 601 LYS A N 1
ATOM 4857 C CA . LYS A 1 601 ? 31.568 -2.383 -33.224 1.00 86.62 601 LYS A CA 1
ATOM 4858 C C . LYS A 1 601 ? 32.651 -3.341 -33.727 1.00 86.62 601 LYS A C 1
ATOM 4860 O O . LYS A 1 601 ? 33.197 -3.096 -34.793 1.00 86.62 601 LYS A O 1
ATOM 4865 N N . LYS A 1 602 ? 32.956 -4.413 -32.985 1.00 82.06 602 LYS A N 1
ATOM 4866 C CA . LYS A 1 602 ? 33.935 -5.429 -33.412 1.00 82.06 602 LYS A CA 1
ATOM 4867 C C . LYS A 1 602 ? 33.465 -6.183 -34.655 1.00 82.06 602 LYS A C 1
ATOM 4869 O O . LYS A 1 602 ? 34.217 -6.245 -35.615 1.00 82.06 602 LYS A O 1
ATOM 4874 N N . ILE A 1 603 ? 32.209 -6.638 -34.671 1.00 80.81 603 ILE A N 1
ATOM 4875 C CA . ILE A 1 603 ? 31.620 -7.343 -35.824 1.00 80.81 603 ILE A CA 1
ATOM 4876 C C . ILE A 1 603 ? 31.683 -6.469 -37.088 1.00 80.81 603 ILE A C 1
ATOM 4878 O O . ILE A 1 603 ? 32.162 -6.913 -38.121 1.00 80.81 603 ILE A O 1
ATOM 4882 N N . LYS A 1 604 ? 31.311 -5.186 -36.988 1.00 78.94 604 LYS A N 1
ATOM 4883 C CA . LYS A 1 604 ? 31.352 -4.240 -38.123 1.00 78.94 604 LYS A CA 1
ATOM 4884 C C . LYS A 1 604 ? 32.756 -3.893 -38.638 1.00 78.94 604 LYS A C 1
ATOM 4886 O O . LYS A 1 604 ? 32.850 -3.271 -39.685 1.00 78.94 604 LYS A O 1
ATOM 4891 N N . ASN A 1 605 ? 33.809 -4.190 -37.877 1.00 74.62 605 ASN A N 1
ATOM 4892 C CA . ASN A 1 605 ? 35.195 -3.967 -38.296 1.00 74.62 605 ASN A CA 1
ATOM 4893 C C . ASN A 1 605 ? 35.838 -5.239 -38.883 1.00 74.62 605 ASN A C 1
ATOM 4895 O O . ASN A 1 605 ? 36.955 -5.161 -39.392 1.00 74.62 605 ASN A O 1
ATOM 4899 N N . GLU A 1 606 ? 35.181 -6.395 -38.747 1.00 70.19 606 GLU A N 1
ATOM 4900 C CA . GLU A 1 606 ? 35.622 -7.688 -39.288 1.00 70.19 606 GLU A CA 1
ATOM 4901 C C . GLU A 1 606 ? 34.930 -8.038 -40.622 1.00 70.19 606 GLU A C 1
ATOM 4903 O O . GLU A 1 606 ? 35.483 -8.830 -41.387 1.00 70.19 606 GLU A O 1
ATOM 4908 N N . ASP A 1 607 ? 33.783 -7.409 -40.907 1.00 56.06 607 ASP A N 1
ATOM 4909 C CA . ASP A 1 607 ? 33.104 -7.359 -42.215 1.00 56.06 607 ASP A CA 1
ATOM 4910 C C . ASP A 1 607 ? 33.592 -6.167 -43.062 1.00 56.06 607 ASP A C 1
ATOM 4912 O O . ASP A 1 607 ? 33.698 -6.321 -44.305 1.00 56.06 607 ASP A O 1
#

Nearest PDB structures (foldseek):
  2vtn-assembly1_A  TM=2.366E-01  e=2.512E+00  Homo sapiens
  9fi8-assembly1_HM  TM=3.607E-01  e=8.769E+00  Toxoplasma gondii
  2j9m-assembly1_A  TM=2.460E-01  e=7.120E+00  Homo sapiens
  6yl1-assembly1_A  TM=2.418E-01  e=6.090E+00  Homo sapiens

Sequence (607 aa):
MVSCNLKTKKADKKQTPHVLKTTSDSSEAVLEAPASEQTQSKLTQEISIENLYLALTEKDTTAFFRQFPKDFHQFQSYFGWNTPDDAPHELYEHSVHYIEYFFYLLRSGNHAEQEEILINICTNGAWEADGVNYFQNHTLQYLKEKNRYSLINDLDDTQAKSVLFFLFDGPHPKYDADFAAQLNPAKKTLLESLFASKFSQGYNAQTYRLSDYEGMEHYTITDIDINKDGKLDKVVSADPYQGDELLLFLYGKNGYEFALKTRNFSEDGGHQITSVIADENGFVVITAFPDRGFFEAHHHIALKKGRWILTHTVYKTASGQEQDHSISVCQVPQGIDLGNGNDPILLHGLPDEDERNRICTNEKRVTRANIDVQSVQEIKAYVETPFPSIYEYYQIERTEPEAIWSNKMFGRCCSETDMSYAELLTFDIQAQTSQTQYPASHLSDQLYWTAFVFTENSPPEIKLLLKRDNALHKSHTQLDIDQVLQPNDTLLYPFKLSLVNGYAKSHKTYTENGRVKLLEVFLNGEYQSRVHLQDTPVVQSFGLDFMFTKNDVVSLVPISFYTGSTFDDVCISEIQSSLGQIAHHSINQKYVIQELSEKTKKIKNED

Organism: NCBI:txid319238

Mean predicted aligned error: 19.08 Å